Protein 1SA3 (pdb70)

Sequence (524 aa):
MRTELLSKLYDDFGIDQLPHTQHGVTSDRLGKLYEKYILDIFKDIESLKKYNTNAFPQEKDISSKLLKALNLDLDNIIDVSSSDTDLGRTIAGGSPKTDATIRFTFHNQSSRLVPLNIKHSSKKKVSIAEYDVETICTGVGISDGELKELIRKHQNDQSAKLFTPVQKQRLTELLEPYRERFIRWCVTLRAEKSEGNILHPDLLIRFQVIDREYVDVTIKNIDDYVSDRIAEGSKARKPGFGTGLNWTYASGSKAKKMQFKGMRTELLSKLYDDFGIDQLPHTQHGVTSDRLGKLYEKYILDIFKDIESLKKYNTNAFPQEKDISSKLLKALNLDLDNIIDVSSSDTDLGRTIAGGSPKTDATIRFTFHNQSSRLVPLNIKHSSKKKVSIAEYDVETICTGVGISDGELKELIRKHQNDQSAKLFTPVQKQRLTELLEPYRERFIRWCVTLRAEKSEGNILHPDLLIRFQVIDREYVDVTIKNIDDYVSDRIAEGSKARKPGFGTGLNWTYASGSKAKKMQFKG

Structure (mmCIF, N/CA/C/O backbone):
data_1SA3
#
_entry.id   1SA3
#
_cell.length_a   50.193
_cell.length_b   131.601
_cell.length_c   59.318
_cell.angle_alpha   90.00
_cell.angle_beta   109.69
_cell.angle_gamma   90.00
#
_symmetry.space_group_name_H-M   'P 1 21 1'
#
loop_
_entity.id
_entity.type
_entity.pdbx_description
1 polymer "5'-D(*CP*CP*CP*CP*CP*GP*GP*GP*GP*G)-3'"
2 polymer 'Type II restriction enzyme MspI'
3 non-polymer 'SODIUM ION'
4 water water
#
loop_
_atom_site.group_PDB
_atom_site.id
_atom_site.type_symbol
_atom_site.label_atom_id
_atom_site.label_alt_id
_atom_site.label_comp_id
_atom_site.label_asym_id
_atom_site.label_entity_id
_atom_site.label_seq_id
_atom_site.pdbx_PDB_ins_code
_atom_site.Cartn_x
_atom_site.Cartn_y
_atom_site.Cartn_z
_atom_site.occupancy
_atom_site.B_iso_or_equiv
_atom_site.auth_seq_id
_atom_site.auth_comp_id
_atom_site.auth_asym_id
_atom_site.auth_atom_id
_atom_site.pdbx_PDB_model_num
ATOM 727 N N . MET E 2 1 ? 28.751 22.912 35.936 1.00 46.75 1 MET A N 1
ATOM 728 C CA . MET E 2 1 ? 28.619 22.598 34.481 1.00 47.57 1 MET A CA 1
ATOM 729 C C . MET E 2 1 ? 28.426 21.106 34.258 1.00 45.06 1 MET A C 1
ATOM 730 O O . MET E 2 1 ? 29.169 20.295 34.813 1.00 45.21 1 MET A O 1
ATOM 735 N N . ARG E 2 2 ? 27.427 20.738 33.458 1.00 40.78 2 ARG A N 1
ATOM 736 C CA . ARG E 2 2 ? 27.216 19.330 33.167 1.00 36.51 2 ARG A CA 1
ATOM 737 C C . ARG E 2 2 ? 28.258 18.935 32.147 1.00 35.31 2 ARG A C 1
ATOM 738 O O . ARG E 2 2 ? 28.013 18.950 30.939 1.00 34.67 2 ARG A O 1
ATOM 746 N N . THR E 2 3 ? 29.435 18.602 32.655 1.00 29.28 3 THR A N 1
ATOM 747 C CA . THR E 2 3 ? 30.548 18.194 31.823 1.00 25.46 3 THR A CA 1
ATOM 748 C C . THR E 2 3 ? 30.194 16.900 31.133 1.00 23.94 3 THR A C 1
ATOM 749 O O . THR E 2 3 ? 29.121 16.337 31.355 1.00 24.19 3 THR A O 1
ATOM 753 N N . GLU E 2 4 ? 31.113 16.426 30.301 1.00 24.27 4 GLU A N 1
ATOM 754 C CA . GLU E 2 4 ? 30.922 15.185 29.576 1.00 23.76 4 GLU A CA 1
ATOM 755 C C . GLU E 2 4 ? 30.654 14.050 30.564 1.00 24.31 4 GLU A C 1
ATOM 756 O O . GLU E 2 4 ? 29.723 13.269 30.386 1.00 22.70 4 GLU A O 1
ATOM 762 N N . LEU E 2 5 ? 31.474 13.959 31.609 1.00 22.38 5 LEU A N 1
ATOM 763 C CA . LEU E 2 5 ? 31.307 12.906 32.605 1.00 19.90 5 LEU A CA 1
ATOM 764 C C . LEU E 2 5 ? 30.018 13.062 33.402 1.00 17.26 5 LEU A C 1
ATOM 765 O O . LEU E 2 5 ? 29.276 12.099 33.569 1.00 21.91 5 LEU A O 1
ATOM 770 N N . LEU E 2 6 ? 29.747 14.265 33.897 1.00 19.74 6 LEU A N 1
ATOM 771 C CA . LEU E 2 6 ? 28.537 14.473 34.688 1.00 21.82 6 LEU A CA 1
ATOM 772 C C . LEU E 2 6 ? 27.291 14.265 33.846 1.00 24.07 6 LEU A C 1
ATOM 773 O O . LEU E 2 6 ? 26.289 13.745 34.330 1.00 23.59 6 LEU A O 1
ATOM 778 N N . SER E 2 7 ? 27.350 14.678 32.584 1.00 25.27 7 SER A N 1
ATOM 779 C CA . SER E 2 7 ? 26.201 14.511 31.703 1.00 26.02 7 SER A CA 1
ATOM 780 C C . SER E 2 7 ? 25.904 13.025 31.590 1.00 24.32 7 SER A C 1
ATOM 781 O O . SER E 2 7 ? 24.748 12.607 31.601 1.00 27.68 7 SER A O 1
ATOM 784 N N . LYS E 2 8 ? 26.959 12.226 31.498 1.00 24.32 8 LYS A N 1
ATOM 785 C CA . LYS E 2 8 ? 26.803 10.782 31.402 1.00 25.98 8 LYS A CA 1
ATOM 786 C C . LYS E 2 8 ? 26.183 10.212 32.669 1.00 25.72 8 LYS A C 1
ATOM 787 O O . LYS E 2 8 ? 25.266 9.391 32.605 1.00 26.21 8 LYS A O 1
ATOM 793 N N . LEU E 2 9 ? 26.683 10.645 33.824 1.00 24.29 9 LEU A N 1
ATOM 794 C CA . LEU E 2 9 ? 26.159 10.149 35.092 1.00 22.66 9 LEU A CA 1
ATOM 795 C C . LEU E 2 9 ? 24.707 10.574 35.312 1.00 20.11 9 LEU A C 1
ATOM 796 O O . LEU E 2 9 ? 23.893 9.780 35.778 1.00 20.96 9 LEU A O 1
ATOM 801 N N . TYR E 2 10 ? 24.371 11.816 34.978 1.00 20.00 10 TYR A N 1
ATOM 802 C CA . TYR E 2 10 ? 22.987 12.253 35.160 1.00 22.80 10 TYR A CA 1
ATOM 803 C C . TYR E 2 10 ? 22.060 11.407 34.296 1.00 24.29 10 TYR A C 1
ATOM 804 O O . TYR E 2 10 ? 20.920 11.139 34.666 1.00 22.56 10 TYR A O 1
ATOM 813 N N . ASP E 2 11 ? 22.561 10.980 33.143 1.00 24.69 11 ASP A N 1
ATOM 814 C CA . ASP E 2 11 ? 21.768 10.164 32.244 1.00 27.58 11 ASP A CA 1
ATOM 815 C C . ASP E 2 11 ? 21.631 8.755 32.803 1.00 28.56 11 ASP A C 1
ATOM 816 O O . ASP E 2 11 ? 20.526 8.208 32.841 1.00 26.75 11 ASP A O 1
ATOM 821 N N . ASP E 2 12 ? 22.745 8.172 33.251 1.00 26.42 12 ASP A N 1
ATOM 822 C CA . ASP E 2 12 ? 22.716 6.817 33.800 1.00 26.86 12 ASP A CA 1
ATOM 823 C C . ASP E 2 12 ? 21.790 6.727 35.016 1.00 26.07 12 ASP A C 1
ATOM 824 O O . ASP E 2 12 ? 21.190 5.684 35.268 1.00 26.59 12 ASP A O 1
ATOM 829 N N . PHE E 2 13 ? 21.688 7.812 35.777 1.00 26.11 13 PHE A N 1
ATOM 830 C CA . PHE E 2 13 ? 20.837 7.821 36.968 1.00 26.23 13 PHE A CA 1
ATOM 831 C C . PHE E 2 13 ? 19.425 8.364 36.712 1.00 26.91 13 PHE A C 1
ATOM 832 O O . PHE E 2 13 ? 18.647 8.562 37.649 1.00 26.59 13 PHE A O 1
ATOM 840 N N . GLY E 2 14 ? 19.101 8.603 35.444 1.00 28.51 14 GLY A N 1
ATOM 841 C CA . GLY E 2 14 ? 17.777 9.092 35.077 1.00 27.31 14 GLY A CA 1
ATOM 842 C C . GLY E 2 14 ? 17.265 10.303 35.833 1.00 28.12 14 GLY A C 1
ATOM 843 O O . GLY E 2 14 ? 16.059 10.427 36.071 1.00 25.46 14 GLY A O 1
ATOM 844 N N . ILE E 2 15 ? 18.172 11.207 36.193 1.00 28.75 15 ILE A N 1
ATOM 845 C CA . ILE E 2 15 ? 17.803 12.404 36.937 1.00 26.89 15 ILE A CA 1
ATOM 846 C C . ILE E 2 15 ? 16.727 13.222 36.229 1.00 28.76 15 ILE A C 1
ATOM 847 O O . ILE E 2 15 ? 15.711 13.576 36.826 1.00 25.51 15 ILE A O 1
ATOM 852 N N . ASP E 2 16 ? 16.947 13.517 34.952 1.00 28.40 16 ASP A N 1
ATOM 853 C CA . ASP E 2 16 ? 15.993 14.317 34.203 1.00 28.46 16 ASP A CA 1
ATOM 854 C C . ASP E 2 16 ? 14.649 13.649 33.947 1.00 28.34 16 ASP A C 1
ATOM 855 O O . ASP E 2 16 ? 13.721 14.303 33.478 1.00 29.33 16 ASP A O 1
ATOM 860 N N . GLN E 2 17 ? 14.533 12.359 34.252 1.00 30.41 17 GLN A N 1
ATOM 861 C CA . GLN E 2 17 ? 13.264 11.654 34.064 1.00 32.32 17 GLN A CA 1
ATOM 862 C C . GLN E 2 17 ? 12.454 11.671 35.356 1.00 32.95 17 GLN A C 1
ATOM 863 O O . GLN E 2 17 ? 11.299 11.241 35.380 1.00 31.52 17 GLN A O 1
ATOM 869 N N . LEU E 2 18 ? 13.064 12.163 36.430 1.00 30.33 18 LEU A N 1
ATOM 870 C CA . LEU E 2 18 ? 12.386 12.223 37.719 1.00 28.58 18 LEU A CA 1
ATOM 871 C C . LEU E 2 18 ? 11.567 13.494 37.867 1.00 26.60 18 LEU A C 1
ATOM 872 O O . LEU E 2 18 ? 12.099 14.606 37.763 1.00 24.59 18 LEU A O 1
ATOM 877 N N . PRO E 2 19 ? 10.250 13.348 38.098 1.00 26.99 19 PRO A N 1
ATOM 878 C CA . PRO E 2 19 ? 9.371 14.508 38.264 1.00 28.00 19 PRO A CA 1
ATOM 879 C C . PRO E 2 19 ? 9.964 15.400 39.348 1.00 27.24 19 PRO A C 1
ATOM 880 O O . PRO E 2 19 ? 10.585 14.903 40.283 1.00 27.93 19 PRO A O 1
ATOM 884 N N . HIS E 2 20 ? 9.777 16.707 39.238 1.00 28.32 20 HIS A N 1
ATOM 885 C CA . HIS E 2 20 ? 10.340 17.603 40.236 1.00 30.98 20 HIS A CA 1
ATOM 886 C C . HIS E 2 20 ? 9.708 17.443 41.622 1.00 31.24 20 HIS A C 1
ATOM 887 O O . HIS E 2 20 ? 10.295 17.858 42.624 1.00 27.67 20 HIS A O 1
ATOM 894 N N . THR E 2 21 ? 8.526 16.827 41.682 1.00 25.52 21 THR A N 1
ATOM 895 C CA . THR E 2 21 ? 7.839 16.611 42.958 1.00 24.13 21 THR A CA 1
ATOM 896 C C . THR E 2 21 ? 8.383 15.376 43.695 1.00 23.96 21 THR A C 1
ATOM 897 O O . THR E 2 21 ? 8.004 15.101 44.838 1.00 22.02 21 THR A O 1
ATOM 901 N N . GLN E 2 22 ? 9.268 14.636 43.037 1.00 23.15 22 GLN A N 1
ATOM 902 C CA . GLN E 2 22 ? 9.874 13.448 43.635 1.00 26.90 22 GLN A CA 1
ATOM 903 C C . GLN E 2 22 ? 11.184 13.818 44.343 1.00 26.42 22 GLN A C 1
ATOM 904 O O . GLN E 2 22 ? 12.237 13.248 44.048 1.00 23.03 22 GLN A O 1
ATOM 910 N N . HIS E 2 23 ? 11.111 14.769 45.275 1.00 25.63 23 HIS A N 1
ATOM 911 C CA . HIS E 2 23 ? 12.288 15.236 46.010 1.00 27.38 23 HIS A CA 1
ATOM 912 C C . HIS E 2 23 ? 13.078 14.134 46.715 1.00 25.22 23 HIS A C 1
ATOM 913 O O . HIS E 2 23 ? 14.307 14.097 46.642 1.00 25.85 23 HIS A O 1
ATOM 920 N N . GLY E 2 24 ? 12.374 13.242 47.402 1.00 26.46 24 GLY A N 1
ATOM 921 C CA . GLY E 2 24 ? 13.041 12.162 48.112 1.00 22.31 24 GLY A CA 1
ATOM 922 C C . GLY E 2 24 ? 13.911 11.289 47.221 1.00 27.26 24 GLY A C 1
ATOM 923 O O . GLY E 2 24 ? 15.090 11.063 47.520 1.00 23.33 24 GLY A O 1
ATOM 924 N N . VAL E 2 25 ? 13.339 10.798 46.120 1.00 20.97 25 VAL A N 1
ATOM 925 C CA . VAL E 2 25 ? 14.084 9.944 45.205 1.00 23.37 25 VAL A CA 1
ATOM 926 C C . VAL E 2 25 ? 15.219 10.722 44.565 1.00 22.37 25 VAL A C 1
ATOM 927 O O . VAL E 2 25 ? 16.313 10.196 44.352 1.00 24.33 25 VAL A O 1
ATOM 931 N N . THR E 2 26 ? 14.955 11.986 44.270 1.00 21.99 26 THR A N 1
ATOM 932 C CA . THR E 2 26 ? 15.951 12.831 43.640 1.00 21.28 26 THR A CA 1
ATOM 933 C C . THR E 2 26 ? 17.180 12.985 44.538 1.00 20.54 26 THR A C 1
ATOM 934 O O . THR E 2 26 ? 18.302 12.861 44.059 1.00 20.46 26 THR A O 1
ATOM 938 N N . SER E 2 27 ? 16.967 13.234 45.830 1.00 18.58 27 SER A N 1
ATOM 939 C CA . SER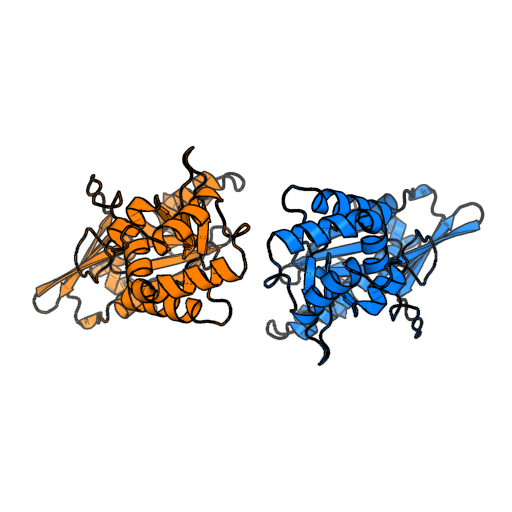 E 2 27 ? 18.074 13.388 46.777 1.00 18.89 27 SER A CA 1
ATOM 940 C C . SER E 2 27 ? 18.887 12.091 46.844 1.00 19.87 27 SER A C 1
ATOM 941 O O . SER E 2 27 ? 20.124 12.112 46.767 1.00 19.38 27 SER A O 1
ATOM 944 N N . ASP E 2 28 ? 18.188 10.965 46.981 1.00 19.35 28 ASP A N 1
ATOM 945 C CA . ASP E 2 28 ? 18.834 9.656 47.051 1.00 19.93 28 ASP A CA 1
ATOM 946 C C . ASP E 2 28 ? 19.658 9.374 45.789 1.00 19.54 28 ASP A C 1
ATOM 947 O O . ASP E 2 28 ? 20.782 8.875 45.866 1.00 17.69 28 ASP A O 1
ATOM 952 N N . ARG E 2 29 ? 19.093 9.693 44.626 1.00 19.02 29 ARG A N 1
ATOM 953 C CA . ARG E 2 29 ? 19.768 9.467 43.348 1.00 19.77 29 ARG A CA 1
ATOM 954 C C . ARG E 2 29 ? 20.998 10.350 43.224 1.00 18.03 29 ARG A C 1
ATOM 955 O O . ARG E 2 29 ? 22.076 9.896 42.840 1.00 21.64 29 ARG A O 1
ATOM 963 N N . LEU E 2 30 ? 20.829 11.626 43.530 1.00 16.05 30 LEU A N 1
ATOM 964 C CA . LEU E 2 30 ? 21.941 12.556 43.455 1.00 16.61 30 LEU A CA 1
ATOM 965 C C . LEU E 2 30 ? 23.072 12.115 44.387 1.00 17.53 30 LEU A C 1
ATOM 966 O O . LEU E 2 30 ? 24.252 12.224 44.045 1.00 17.89 30 LEU A O 1
ATOM 971 N N . GLY E 2 31 ? 22.710 11.614 45.563 1.00 15.14 31 GLY A N 1
ATOM 972 C CA . GLY E 2 31 ? 23.722 11.163 46.504 1.00 18.33 31 GLY A CA 1
ATOM 973 C C . GLY E 2 31 ? 24.597 10.065 45.924 1.00 17.03 31 GLY A C 1
ATOM 974 O O . GLY E 2 31 ? 25.827 10.129 45.978 1.00 17.87 31 GLY A O 1
ATOM 975 N N . LYS E 2 32 ? 23.962 9.049 45.359 1.00 18.62 32 LYS A N 1
ATOM 976 C CA . LYS E 2 32 ? 24.690 7.940 44.759 1.00 19.53 32 LYS A CA 1
ATOM 977 C C . LYS E 2 32 ? 25.442 8.424 43.529 1.00 19.53 32 LYS A C 1
ATOM 978 O O . LYS E 2 32 ? 26.548 7.966 43.238 1.00 17.98 32 LYS A O 1
ATOM 984 N N . LEU E 2 33 ? 24.838 9.358 42.804 1.00 19.41 33 LEU A N 1
ATOM 985 C CA . LEU E 2 33 ? 25.456 9.881 41.599 1.00 15.41 33 LEU A CA 1
ATOM 986 C C . LEU E 2 33 ? 26.773 10.579 41.894 1.00 15.19 33 LEU A C 1
ATOM 987 O O . LEU E 2 33 ? 27.764 10.355 41.203 1.00 15.99 33 LEU A O 1
ATOM 992 N N . TYR E 2 34 ? 26.800 11.422 42.918 1.00 15.21 34 TYR A N 1
ATOM 993 C CA . TYR E 2 34 ? 28.033 12.133 43.218 1.00 16.18 34 TYR A CA 1
ATOM 994 C C . TYR E 2 34 ? 29.112 11.255 43.837 1.00 15.78 34 TYR A C 1
ATOM 995 O O . TYR E 2 34 ? 30.303 11.567 43.741 1.00 13.81 34 TYR A O 1
ATOM 1004 N N . GLU E 2 35 ? 28.710 10.151 44.456 1.00 17.24 35 GLU A N 1
ATOM 1005 C CA . GLU E 2 35 ? 29.706 9.227 44.983 1.00 17.94 35 GLU A CA 1
ATOM 1006 C C . GLU E 2 35 ? 30.371 8.628 43.748 1.00 17.81 35 GLU A C 1
ATOM 1007 O O . GLU E 2 35 ? 31.593 8.532 43.655 1.00 17.16 35 GLU A O 1
ATOM 1013 N N . LYS E 2 36 ? 29.547 8.243 42.782 1.00 18.67 36 LYS A N 1
ATOM 1014 C CA . LYS E 2 36 ? 30.040 7.636 41.556 1.00 19.44 36 LYS A CA 1
ATOM 1015 C C . LYS E 2 36 ? 30.921 8.598 40.761 1.00 18.14 36 LYS A C 1
ATOM 1016 O O . LYS E 2 36 ? 31.854 8.177 40.085 1.00 18.66 36 LYS A O 1
ATOM 1022 N N . TYR E 2 37 ? 30.618 9.889 40.849 1.00 17.59 37 TYR A N 1
ATOM 1023 C CA . TYR E 2 37 ? 31.385 10.919 40.150 1.00 15.32 37 TYR A CA 1
ATOM 1024 C C . TYR E 2 37 ? 32.834 10.869 40.643 1.00 16.18 37 TYR A C 1
ATOM 1025 O O . TYR E 2 37 ? 33.771 10.937 39.846 1.00 16.56 37 TYR A O 1
ATOM 1034 N N . ILE E 2 38 ? 33.018 10.728 41.954 1.00 15.19 38 ILE A N 1
ATOM 1035 C CA . ILE E 2 38 ? 34.365 10.643 42.519 1.00 14.43 38 ILE A CA 1
ATOM 1036 C C . ILE E 2 38 ? 35.022 9.330 42.101 1.00 14.58 38 ILE A C 1
ATOM 1037 O O . ILE E 2 38 ? 36.180 9.319 41.695 1.00 15.95 38 ILE A O 1
ATOM 1042 N N . LEU E 2 39 ? 34.280 8.227 42.188 1.00 14.34 39 LEU A N 1
ATOM 1043 C CA . LEU E 2 39 ? 34.820 6.926 41.829 1.00 15.77 39 LEU A CA 1
ATOM 1044 C C . LEU E 2 39 ? 35.330 6.890 40.388 1.00 19.20 39 LEU A C 1
ATOM 1045 O O . LEU E 2 39 ? 36.390 6.316 40.117 1.00 16.48 39 LEU A O 1
ATOM 1050 N N . ASP E 2 40 ? 34.595 7.516 39.474 1.00 17.22 40 ASP A N 1
ATOM 1051 C CA . ASP E 2 40 ? 34.996 7.534 38.072 1.00 20.06 40 ASP A CA 1
ATOM 1052 C C . ASP E 2 40 ? 36.206 8.427 37.809 1.00 19.35 40 ASP A C 1
ATOM 1053 O O . ASP E 2 40 ? 37.062 8.094 36.991 1.00 18.46 40 ASP A O 1
ATOM 1058 N N . ILE E 2 41 ? 36.282 9.563 38.494 1.00 17.97 41 ILE A N 1
ATOM 1059 C CA . ILE E 2 41 ? 37.415 10.455 38.307 1.00 18.80 41 ILE A CA 1
ATOM 1060 C C . ILE E 2 41 ? 38.696 9.733 38.738 1.00 18.81 41 ILE A C 1
ATOM 1061 O O . ILE E 2 41 ? 39.743 9.893 38.108 1.00 16.75 41 ILE A O 1
ATOM 1066 N N . PHE E 2 42 ? 38.593 8.921 39.792 1.00 16.38 42 PHE A N 1
ATOM 1067 C CA . PHE E 2 42 ? 39.733 8.172 40.322 1.00 15.33 42 PHE A CA 1
ATOM 1068 C C . PHE E 2 42 ? 39.640 6.668 40.074 1.00 16.68 42 PHE A C 1
ATOM 1069 O O . PHE E 2 42 ? 40.139 5.868 40.868 1.00 17.59 42 PHE A O 1
ATOM 1077 N N . LYS E 2 43 ? 39.020 6.287 38.964 1.00 17.67 43 LYS A N 1
ATOM 1078 C CA . LYS E 2 43 ? 38.836 4.879 38.620 1.00 19.40 43 LYS A CA 1
ATOM 1079 C C . LYS E 2 43 ? 40.148 4.158 38.345 1.00 16.80 43 LYS A C 1
ATOM 1080 O O . LYS E 2 43 ? 40.346 3.028 38.791 1.00 21.01 43 LYS A O 1
ATOM 1086 N N . ASP E 2 44 ? 41.031 4.812 37.601 1.00 16.98 44 ASP A N 1
ATOM 1087 C CA . ASP E 2 44 ? 42.329 4.246 37.262 1.00 20.07 44 ASP A CA 1
ATOM 1088 C C . ASP E 2 44 ? 43.313 5.354 36.929 1.00 19.85 44 ASP A C 1
ATOM 1089 O O . ASP E 2 44 ? 42.941 6.521 36.830 1.00 20.83 44 ASP A O 1
ATOM 1094 N N . ILE E 2 45 ? 44.578 4.994 36.760 1.00 19.42 45 ILE A N 1
ATOM 1095 C CA . ILE E 2 45 ? 45.586 5.990 36.460 1.00 18.95 45 ILE A CA 1
ATOM 1096 C C . ILE E 2 45 ? 45.271 6.722 35.151 1.00 19.83 45 ILE A C 1
ATOM 1097 O O . ILE E 2 45 ? 45.559 7.907 35.015 1.00 17.44 45 ILE A O 1
ATOM 1102 N N . GLU E 2 46 ? 44.668 6.025 34.195 1.00 19.99 46 GLU A N 1
ATOM 1103 C CA . GLU E 2 46 ? 44.320 6.672 32.928 1.00 22.90 46 GLU A CA 1
ATOM 1104 C C . GLU E 2 46 ? 43.299 7.791 33.174 1.00 21.73 46 GLU A C 1
ATOM 1105 O O . GLU E 2 46 ? 43.456 8.910 32.686 1.00 21.88 46 GLU A O 1
ATOM 1111 N N . SER E 2 47 ? 42.253 7.484 33.939 1.00 21.15 47 SER A N 1
ATOM 1112 C CA . SER E 2 47 ? 41.211 8.471 34.230 1.00 19.33 47 SER A CA 1
ATOM 1113 C C . SER E 2 47 ? 41.764 9.663 34.999 1.00 16.37 47 SER A C 1
ATOM 1114 O O . SER E 2 47 ? 41.479 10.810 34.675 1.00 16.98 47 SER A O 1
ATOM 1117 N N . LEU E 2 48 ? 42.555 9.394 36.032 1.00 16.27 48 LEU A N 1
ATOM 1118 C CA . LEU E 2 48 ? 43.104 10.482 36.827 1.00 16.47 48 LEU A CA 1
ATOM 1119 C C . LEU E 2 48 ? 43.986 11.406 35.996 1.00 18.04 48 LEU A C 1
ATOM 1120 O O . LEU E 2 48 ? 43.870 12.627 36.096 1.00 18.96 48 LEU A O 1
ATOM 1125 N N . LYS E 2 49 ? 44.870 10.845 35.180 1.00 18.75 49 LYS A N 1
ATOM 1126 C CA . LYS E 2 49 ? 45.728 11.692 34.352 1.00 23.81 49 LYS A CA 1
ATOM 1127 C C . LYS E 2 49 ? 44.876 12.491 33.357 1.00 21.44 49 LYS A C 1
ATOM 1128 O O . LYS E 2 49 ? 45.170 13.648 33.041 1.00 21.34 49 LYS A O 1
ATOM 1134 N N . LYS E 2 50 ? 43.815 11.864 32.871 1.00 19.73 50 LYS A N 1
ATOM 1135 C CA . LYS E 2 50 ? 42.911 12.514 31.923 1.00 21.12 50 LYS A CA 1
ATOM 1136 C C . LYS E 2 50 ? 42.193 13.714 32.545 1.00 23.13 50 LYS A C 1
ATOM 1137 O O . LYS E 2 50 ? 42.213 14.821 31.998 1.00 21.80 50 LYS A O 1
ATOM 1143 N N . TYR E 2 51 ? 41.571 13.490 33.702 1.00 20.46 51 TYR A N 1
ATOM 1144 C CA . TYR E 2 51 ? 40.801 14.529 34.368 1.00 21.24 51 TYR A CA 1
ATOM 1145 C C . TYR E 2 51 ? 41.561 15.649 35.051 1.00 23.24 51 TYR A C 1
ATOM 1146 O O . TYR E 2 51 ? 41.012 16.730 35.245 1.00 24.95 51 TYR A O 1
ATOM 1155 N N . ASN E 2 52 ? 42.820 15.416 35.403 1.00 20.69 52 ASN A N 1
ATOM 1156 C CA . ASN E 2 52 ? 43.592 16.467 36.043 1.00 23.20 52 ASN A CA 1
ATOM 1157 C C . ASN E 2 52 ? 44.291 17.308 34.976 1.00 23.93 52 ASN A C 1
ATOM 1158 O O . ASN E 2 52 ? 45.484 17.588 35.076 1.00 25.64 52 ASN A O 1
ATOM 1163 N N . THR E 2 53 ? 43.547 17.690 33.943 1.00 22.24 53 THR A N 1
ATOM 1164 C CA . THR E 2 53 ? 44.103 18.502 32.865 1.00 23.86 53 THR A CA 1
ATOM 1165 C C . THR E 2 53 ? 43.157 19.650 32.565 1.00 25.06 53 THR A C 1
ATOM 1166 O O . THR E 2 53 ? 41.966 19.580 32.875 1.00 22.90 53 THR A O 1
ATOM 1170 N N . ASN E 2 54 ? 43.693 20.703 31.959 1.00 24.74 54 ASN A N 1
ATOM 1171 C CA . ASN E 2 54 ? 42.902 21.871 31.605 1.00 24.94 54 ASN A CA 1
ATOM 1172 C C . ASN E 2 54 ? 41.837 21.539 30.565 1.00 23.79 54 ASN A C 1
ATOM 1173 O O . ASN E 2 54 ? 41.031 22.397 30.207 1.00 21.49 54 ASN A O 1
ATOM 1178 N N . ALA E 2 55 ? 41.844 20.303 30.072 1.00 22.03 55 ALA A N 1
ATOM 1179 C CA . ALA E 2 55 ? 40.846 19.872 29.099 1.00 22.47 55 ALA A CA 1
ATOM 1180 C C . ALA E 2 55 ? 39.526 19.559 29.818 1.00 24.20 55 ALA A C 1
ATOM 1181 O O . ALA E 2 55 ? 38.463 19.496 29.190 1.00 21.57 55 ALA A O 1
ATOM 1183 N N . PHE E 2 56 ? 39.601 19.354 31.134 1.00 19.81 56 PHE A N 1
ATOM 1184 C CA . PHE E 2 56 ? 38.414 19.069 31.955 1.00 21.23 56 PHE A CA 1
ATOM 1185 C C . PHE E 2 56 ? 38.536 19.906 33.221 1.00 21.36 56 PHE A C 1
ATOM 1186 O O . PHE E 2 56 ? 38.785 19.385 34.306 1.00 21.03 56 PHE A O 1
ATOM 1194 N N . PRO E 2 57 ? 38.352 21.224 33.092 1.00 22.54 57 PRO A N 1
ATOM 1195 C CA . PRO E 2 57 ? 38.445 22.193 34.186 1.00 22.80 57 PRO A CA 1
ATOM 1196 C C . PRO E 2 57 ? 37.698 21.840 35.470 1.00 21.51 57 PRO A C 1
ATOM 1197 O O . PRO E 2 57 ? 38.186 22.117 36.568 1.00 18.36 57 PRO A O 1
ATOM 1201 N N . GLN E 2 58 ? 36.519 21.240 35.340 1.00 18.44 58 GLN A N 1
ATOM 1202 C CA . GLN E 2 58 ? 35.746 20.892 36.527 1.00 20.15 58 GLN A CA 1
ATOM 1203 C C . GLN E 2 58 ? 36.324 19.673 37.231 1.00 18.64 58 GLN A C 1
ATOM 1204 O O . GLN E 2 58 ? 36.571 19.713 38.434 1.00 19.36 58 GLN A O 1
ATOM 1210 N N . GLU E 2 59 ? 36.559 18.594 36.494 1.00 16.94 59 GLU A N 1
ATOM 1211 C CA . GLU E 2 59 ? 37.120 17.407 37.122 1.00 18.56 59 GLU A CA 1
ATOM 1212 C C . GLU E 2 59 ? 38.540 17.676 37.617 1.00 18.47 59 GLU A C 1
ATOM 1213 O O . GLU E 2 59 ? 39.006 17.038 38.561 1.00 18.63 59 GLU A O 1
ATOM 1219 N N . LYS E 2 60 ? 39.231 18.620 36.983 1.00 19.45 60 LYS A N 1
ATOM 1220 C CA . LYS E 2 60 ? 40.585 18.953 37.417 1.00 20.40 60 LYS A CA 1
ATOM 1221 C C . LYS E 2 60 ? 40.495 19.642 38.776 1.00 19.70 60 LYS A C 1
ATOM 1222 O O . LYS E 2 60 ? 41.306 19.383 39.665 1.00 19.60 60 LYS A O 1
ATOM 1228 N N . ASP E 2 61 ? 39.505 20.519 38.936 1.00 20.43 61 ASP A N 1
ATOM 1229 C CA . ASP E 2 61 ? 39.321 21.221 40.206 1.00 19.14 61 ASP A CA 1
ATOM 1230 C C . ASP E 2 61 ? 39.014 20.212 41.309 1.00 18.45 61 ASP A C 1
ATOM 1231 O O . ASP E 2 61 ? 39.557 20.298 42.403 1.00 16.64 61 ASP A O 1
ATOM 1236 N N . ILE E 2 62 ? 38.141 19.257 41.007 1.00 15.65 62 ILE A N 1
ATOM 1237 C CA . ILE E 2 62 ? 37.754 18.223 41.967 1.00 14.22 62 ILE A CA 1
ATOM 1238 C C . ILE E 2 62 ? 38.942 17.333 42.332 1.00 18.32 62 ILE A C 1
ATOM 1239 O O . ILE E 2 62 ? 39.255 17.154 43.517 1.00 16.62 62 ILE A O 1
ATOM 1244 N N . SER E 2 63 ? 39.620 16.792 41.321 1.00 14.45 63 SER A N 1
ATOM 1245 C CA . SER E 2 63 ? 40.767 15.933 41.575 1.00 16.18 63 SER A CA 1
ATOM 1246 C C . SER E 2 63 ? 41.914 16.675 42.294 1.00 14.79 63 SER A C 1
ATOM 1247 O O . SER E 2 63 ? 42.541 16.120 43.201 1.00 16.22 63 SER A O 1
ATOM 1250 N N . SER E 2 64 ? 42.185 17.919 41.904 1.00 15.59 64 SER A N 1
ATOM 1251 C CA . SER E 2 64 ? 43.242 18.700 42.557 1.00 16.88 64 SER A CA 1
ATOM 1252 C C . SER E 2 64 ? 42.905 18.973 44.027 1.00 16.08 64 SER A C 1
ATOM 1253 O O . SER E 2 64 ? 43.774 18.923 44.889 1.00 14.44 64 SER A O 1
ATOM 1256 N N . LYS E 2 65 ? 41.644 19.273 44.314 1.00 16.01 65 LYS A N 1
ATOM 1257 C CA . LYS E 2 65 ? 41.246 19.522 45.694 1.00 16.23 65 LYS A CA 1
ATOM 1258 C C . LYS E 2 65 ? 41.427 18.251 46.523 1.00 14.79 65 LYS A C 1
ATOM 1259 O O . LYS E 2 65 ? 41.797 18.312 47.695 1.00 15.64 65 LYS A O 1
ATOM 1265 N N . LEU E 2 66 ? 41.161 17.097 45.924 1.00 12.89 66 LEU A N 1
ATOM 1266 C CA . LEU E 2 66 ? 41.311 15.849 46.663 1.00 14.31 66 LEU A CA 1
ATOM 1267 C C . LEU E 2 66 ? 42.788 15.569 46.954 1.00 14.40 66 LEU A C 1
ATOM 1268 O O . LEU E 2 66 ? 43.152 15.231 48.085 1.00 14.84 66 LEU A O 1
ATOM 1273 N N . LEU E 2 67 ? 43.642 15.718 45.946 1.00 15.76 67 LEU A N 1
ATOM 1274 C CA . LEU E 2 67 ? 45.073 15.484 46.147 1.00 15.06 67 LEU A CA 1
ATOM 1275 C C . LEU E 2 67 ? 45.660 16.508 47.119 1.00 14.96 67 LEU A C 1
ATOM 1276 O O . LEU E 2 67 ? 46.556 16.197 47.912 1.00 16.29 67 LEU A O 1
ATOM 1281 N N . LYS E 2 68 ? 45.147 17.730 47.070 1.00 15.30 68 LYS A N 1
ATOM 1282 C CA . LYS E 2 68 ? 45.643 18.783 47.944 1.00 18.17 68 LYS A CA 1
ATOM 1283 C C . LYS E 2 68 ? 45.325 18.481 49.408 1.00 20.69 68 LYS A C 1
ATOM 1284 O O . LYS E 2 68 ? 46.164 18.684 50.291 1.00 18.18 68 LYS A O 1
ATOM 1290 N N . ALA E 2 69 ? 44.122 17.984 49.669 1.00 17.21 69 ALA A N 1
ATOM 1291 C CA . ALA E 2 69 ? 43.732 17.657 51.038 1.00 19.06 69 ALA A CA 1
ATOM 1292 C C . ALA E 2 69 ? 44.609 16.537 51.588 1.00 15.88 69 ALA A C 1
ATOM 1293 O O . ALA E 2 69 ? 44.720 16.368 52.797 1.00 17.62 69 ALA A O 1
ATOM 1295 N N . LEU E 2 70 ? 45.225 15.775 50.687 1.00 14.90 70 LEU A N 1
ATOM 1296 C CA . LEU E 2 70 ? 46.092 14.664 51.065 1.00 16.66 70 LEU A CA 1
ATOM 1297 C C . LEU E 2 70 ? 47.569 15.009 50.948 1.00 18.36 70 LEU A C 1
ATOM 1298 O O . LEU E 2 70 ? 48.426 14.178 51.258 1.00 18.99 70 LEU A O 1
ATOM 1303 N N . ASN E 2 71 ? 47.866 16.223 50.493 1.00 18.22 71 ASN A N 1
ATOM 1304 C CA . ASN E 2 71 ? 49.248 16.654 50.312 1.00 21.06 71 ASN A CA 1
ATOM 1305 C C . ASN E 2 71 ? 49.993 15.662 49.419 1.00 21.44 71 ASN A C 1
ATOM 1306 O O . ASN E 2 71 ? 51.118 15.269 49.724 1.00 19.59 71 ASN A O 1
ATOM 1311 N N .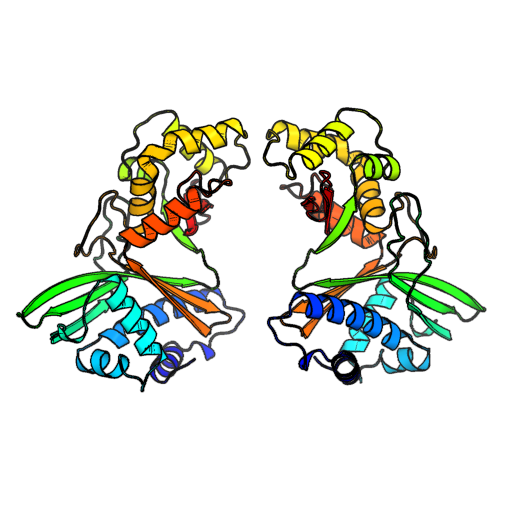 LEU E 2 72 ? 49.357 15.258 48.321 1.00 21.01 72 LEU A N 1
ATOM 1312 C CA . LEU E 2 72 ? 49.943 14.311 47.382 1.00 20.27 72 LEU A CA 1
ATOM 1313 C C . LEU E 2 72 ? 50.138 14.979 46.031 1.00 21.89 72 LEU A C 1
ATOM 1314 O O . LEU E 2 72 ? 49.268 15.715 45.566 1.00 22.33 72 LEU A O 1
ATOM 1319 N N . ASP E 2 73 ? 51.270 14.703 45.393 1.00 23.71 73 ASP A N 1
ATOM 1320 C CA . ASP E 2 73 ? 51.551 15.262 44.078 1.00 21.51 73 ASP A CA 1
ATOM 1321 C C . ASP E 2 73 ? 51.172 14.239 43.015 1.00 22.18 73 ASP A C 1
ATOM 1322 O O . ASP E 2 73 ? 51.537 13.068 43.105 1.00 21.92 73 ASP A O 1
ATOM 1327 N N . LEU E 2 74 ? 50.423 14.686 42.013 1.00 22.79 74 LEU A N 1
ATOM 1328 C CA . LEU E 2 74 ? 49.989 13.809 40.935 1.00 23.01 74 LEU A CA 1
ATOM 1329 C C . LEU E 2 74 ? 51.155 13.036 40.326 1.00 22.71 74 LEU A C 1
ATOM 1330 O O . LEU E 2 74 ? 51.040 11.843 40.048 1.00 21.16 74 LEU A O 1
ATOM 1335 N N . ASP E 2 75 ? 52.284 13.707 40.129 1.00 21.15 75 ASP A N 1
ATOM 1336 C CA . ASP E 2 75 ? 53.435 13.044 39.525 1.00 24.54 75 ASP A CA 1
ATOM 1337 C C . ASP E 2 75 ? 54.040 11.908 40.340 1.00 23.47 75 ASP A C 1
ATOM 1338 O O . ASP E 2 75 ? 54.807 11.110 39.813 1.00 24.23 75 ASP A O 1
ATOM 1343 N N . ASN E 2 76 ? 53.698 11.817 41.620 1.00 23.40 76 ASN A N 1
ATOM 1344 C CA . ASN E 2 76 ? 54.249 10.758 42.449 1.00 23.29 76 ASN A CA 1
ATOM 1345 C C . ASN E 2 76 ? 53.330 9.538 42.457 1.00 25.45 76 ASN A C 1
ATOM 1346 O O . ASN E 2 76 ? 53.684 8.479 42.977 1.00 24.08 76 ASN A O 1
ATOM 1351 N N . ILE E 2 77 ? 52.145 9.688 41.871 1.00 24.85 77 ILE A N 1
ATOM 1352 C CA . ILE E 2 77 ? 51.178 8.598 41.825 1.00 20.28 77 ILE A CA 1
ATOM 1353 C C . ILE E 2 77 ? 51.434 7.686 40.628 1.00 21.94 77 ILE A C 1
ATOM 1354 O O . ILE E 2 77 ? 51.410 8.131 39.480 1.00 22.22 77 ILE A O 1
ATOM 1359 N N . ILE E 2 78 ? 51.673 6.410 40.905 1.00 22.58 78 ILE A N 1
ATOM 1360 C CA . ILE E 2 78 ? 51.942 5.435 39.861 1.00 26.63 78 ILE A CA 1
ATOM 1361 C C . ILE E 2 78 ? 50.686 4.683 39.453 1.00 27.01 78 ILE A C 1
ATOM 1362 O O . ILE E 2 78 ? 50.551 4.265 38.308 1.00 27.62 78 ILE A O 1
ATOM 1367 N N . ASP E 2 79 ? 49.766 4.500 40.392 1.00 26.16 79 ASP A N 1
ATOM 1368 C CA . ASP E 2 79 ? 48.527 3.806 40.088 1.00 23.02 79 ASP A CA 1
ATOM 1369 C C . ASP E 2 79 ? 47.438 4.235 41.053 1.00 23.64 79 ASP A C 1
ATOM 1370 O O . ASP E 2 79 ? 47.718 4.687 42.166 1.00 22.30 79 ASP A O 1
ATOM 1375 N N . VAL E 2 80 ? 46.194 4.088 40.618 1.00 21.65 80 VAL A N 1
ATOM 1376 C CA . VAL E 2 80 ? 45.049 4.472 41.425 1.00 21.85 80 VAL A CA 1
ATOM 1377 C C . VAL E 2 80 ? 43.873 3.569 41.107 1.00 22.38 80 VAL A C 1
ATOM 1378 O O . VAL E 2 80 ? 43.733 3.088 39.981 1.00 20.80 80 VAL A O 1
ATOM 1382 N N . SER E 2 81 ? 43.039 3.343 42.114 1.00 20.14 81 SER A N 1
ATOM 1383 C CA . SER E 2 81 ? 41.830 2.543 41.984 1.00 19.94 81 SER A CA 1
ATOM 1384 C C . SER E 2 81 ? 40.870 3.050 43.055 1.00 19.36 81 SER A C 1
ATOM 1385 O O . SER E 2 81 ? 41.294 3.669 44.036 1.00 19.58 81 SER A O 1
ATOM 1388 N N . SER E 2 82 ? 39.584 2.794 42.872 1.00 16.60 82 SER A N 1
ATOM 1389 C CA . SER E 2 82 ? 38.589 3.258 43.831 1.00 19.13 82 SER A CA 1
ATOM 1390 C C . SER E 2 82 ? 37.406 2.312 43.871 1.00 19.36 82 SER A C 1
ATOM 1391 O O . SER E 2 82 ? 37.190 1.536 42.941 1.00 19.66 82 SER A O 1
ATOM 1394 N N . SER E 2 83 ? 36.631 2.379 44.945 1.00 18.10 83 SER A N 1
ATOM 1395 C CA . SER E 2 83 ? 35.475 1.515 45.065 1.00 19.32 83 SER A CA 1
ATOM 1396 C C . SER E 2 83 ? 34.524 1.938 46.168 1.00 18.38 83 SER A C 1
ATOM 1397 O O . SER E 2 83 ? 34.918 2.588 47.142 1.00 14.93 83 SER A O 1
ATOM 1400 N N . ASP E 2 84 ? 33.264 1.561 45.986 1.00 17.44 84 ASP A N 1
ATOM 1401 C CA . ASP E 2 84 ? 32.214 1.816 46.954 1.00 18.16 84 ASP A CA 1
ATOM 1402 C C . ASP E 2 84 ? 32.598 0.994 48.181 1.00 19.17 84 ASP A C 1
ATOM 1403 O O . ASP E 2 84 ? 33.224 -0.056 48.052 1.00 19.33 84 ASP A O 1
ATOM 1408 N N . THR E 2 85 ? 32.235 1.466 49.364 1.00 17.58 85 THR A N 1
ATOM 1409 C CA . THR E 2 85 ? 32.554 0.737 50.583 1.00 18.91 85 THR A CA 1
ATOM 1410 C C . THR E 2 85 ? 31.292 0.164 51.191 1.00 22.47 85 THR A C 1
ATOM 1411 O O . THR E 2 85 ? 30.348 0.889 51.498 1.00 23.25 85 THR A O 1
ATOM 1415 N N . ASP E 2 86 ? 31.271 -1.148 51.363 1.00 25.17 86 ASP A N 1
ATOM 1416 C CA . ASP E 2 86 ? 30.121 -1.804 51.956 1.00 27.63 86 ASP A CA 1
ATOM 1417 C C . ASP E 2 86 ? 30.668 -2.975 52.750 1.00 25.47 86 ASP A C 1
ATOM 1418 O O . ASP E 2 86 ? 30.832 -4.072 52.226 1.00 25.60 86 ASP A O 1
ATOM 1423 N N . LEU E 2 87 ? 30.963 -2.716 54.016 1.00 24.44 87 LEU A N 1
ATOM 1424 C CA . LEU E 2 87 ? 31.543 -3.726 54.894 1.00 28.00 87 LEU A CA 1
ATOM 1425 C C . LEU E 2 87 ? 30.517 -4.652 55.528 1.00 29.21 87 LEU A C 1
ATOM 1426 O O . LEU E 2 87 ? 30.848 -5.764 55.959 1.00 25.35 87 LEU A O 1
ATOM 1431 N N . GLY E 2 88 ? 29.273 -4.190 55.592 1.00 30.88 88 GLY A N 1
ATOM 1432 C CA . GLY E 2 88 ? 28.219 -5.004 56.170 1.00 36.92 88 GLY A CA 1
ATOM 1433 C C . GLY E 2 88 ? 28.416 -5.299 57.642 1.00 38.79 88 GLY A C 1
ATOM 1434 O O . GLY E 2 88 ? 28.013 -6.352 58.134 1.00 41.28 88 GLY A O 1
ATOM 1435 N N . ARG E 2 89 ? 29.040 -4.369 58.355 1.00 40.43 89 ARG A N 1
ATOM 1436 C CA . ARG E 2 89 ? 29.274 -4.553 59.779 1.00 39.95 89 ARG A CA 1
ATOM 1437 C C . ARG E 2 89 ? 29.135 -3.241 60.532 1.00 40.46 89 ARG A C 1
ATOM 1438 O O . ARG E 2 89 ? 29.084 -2.166 59.932 1.00 36.71 89 ARG A O 1
ATOM 1446 N N . THR E 2 90 ? 29.054 -3.335 61.852 1.00 39.40 90 THR A N 1
ATOM 1447 C CA . THR E 2 90 ? 28.925 -2.149 62.676 1.00 38.03 90 THR A CA 1
ATOM 1448 C C . THR E 2 90 ? 30.032 -2.157 63.706 1.00 36.96 90 THR A C 1
ATOM 1449 O O . THR E 2 90 ? 30.602 -3.202 64.013 1.00 37.42 90 THR A O 1
ATOM 1453 N N . ILE E 2 91 ? 30.349 -0.980 64.224 1.00 35.04 91 ILE A N 1
ATOM 1454 C CA . ILE E 2 91 ? 31.385 -0.854 65.234 1.00 33.92 91 ILE A CA 1
ATOM 1455 C C . ILE E 2 91 ? 30.833 0.041 66.322 1.00 35.11 91 ILE A C 1
ATOM 1456 O O . ILE E 2 91 ? 29.665 0.421 66.285 1.00 34.24 91 ILE A O 1
ATOM 1461 N N . ALA E 2 92 ? 31.677 0.379 67.288 1.00 36.07 92 ALA A N 1
ATOM 1462 C CA . ALA E 2 92 ? 31.257 1.245 68.374 1.00 38.03 92 ALA A CA 1
ATOM 1463 C C . ALA E 2 92 ? 30.733 2.539 67.770 1.00 38.62 92 ALA A C 1
ATOM 1464 O O . ALA E 2 92 ? 31.489 3.309 67.175 1.00 39.47 92 ALA A O 1
ATOM 1466 N N . GLY E 2 93 ? 29.432 2.768 67.908 1.00 37.79 93 GLY A N 1
ATOM 1467 C CA . GLY E 2 93 ? 28.844 3.977 67.362 1.00 36.02 93 GLY A CA 1
ATOM 1468 C C . GLY E 2 93 ? 27.991 3.718 66.138 1.00 35.38 93 GLY A C 1
ATOM 1469 O O . GLY E 2 93 ? 27.345 4.630 65.627 1.00 38.13 93 GLY A O 1
ATOM 1470 N N . GLY E 2 94 ? 27.992 2.477 65.659 1.00 34.72 94 GLY A N 1
ATOM 1471 C CA . GLY E 2 94 ? 27.190 2.144 64.493 1.00 32.96 94 GLY A CA 1
ATOM 1472 C C . GLY E 2 94 ? 27.981 1.814 63.241 1.00 28.03 94 GLY A C 1
ATOM 1473 O O . GLY E 2 94 ? 29.165 1.483 63.301 1.00 28.14 94 GLY A O 1
ATOM 1474 N N . SER E 2 95 ? 27.317 1.899 62.097 1.00 27.62 95 SER A N 1
ATOM 1475 C CA . SER E 2 95 ? 27.957 1.609 60.821 1.00 26.17 95 SER A CA 1
ATOM 1476 C C . SER E 2 95 ? 29.057 2.620 60.519 1.00 23.85 95 SER A C 1
ATOM 1477 O O . SER E 2 95 ? 28.895 3.815 60.751 1.00 20.96 95 SER A O 1
ATOM 1480 N N . PRO E 2 96 ? 30.202 2.143 60.007 1.00 23.05 96 PRO A N 1
ATOM 1481 C CA . PRO E 2 96 ? 31.314 3.036 59.678 1.00 21.06 96 PRO A CA 1
ATOM 1482 C C . PRO E 2 96 ? 30.832 4.163 58.770 1.00 20.71 96 PRO A C 1
ATOM 1483 O O . PRO E 2 96 ? 29.922 3.968 57.953 1.00 17.25 96 PRO A O 1
ATOM 1487 N N . LYS E 2 97 ? 31.455 5.327 58.919 1.00 15.54 97 LYS A N 1
ATOM 1488 C CA . LYS E 2 97 ? 31.119 6.509 58.129 1.00 17.57 97 LYS A CA 1
ATOM 1489 C C . LYS E 2 97 ? 31.793 6.539 56.748 1.00 17.51 97 LYS A C 1
ATOM 1490 O O . LYS E 2 97 ? 31.733 7.544 56.034 1.00 16.39 97 LYS A O 1
ATOM 1496 N N . THR E 2 98 ? 32.425 5.436 56.366 1.00 16.86 98 THR A N 1
ATOM 1497 C CA . THR E 2 98 ? 33.120 5.381 55.086 1.00 14.30 98 THR A CA 1
ATOM 1498 C C . THR E 2 98 ? 32.204 5.007 53.928 1.00 17.37 98 THR A C 1
ATOM 1499 O O . THR E 2 98 ? 31.644 3.907 53.895 1.00 14.31 98 THR A O 1
ATOM 1503 N N . ASP E 2 99 ? 32.056 5.925 52.974 1.00 14.79 99 ASP A N 1
ATOM 1504 C CA . ASP E 2 99 ? 31.197 5.696 51.816 1.00 15.18 99 ASP A CA 1
ATOM 1505 C C . ASP E 2 99 ? 31.920 5.038 50.658 1.00 16.20 99 ASP A C 1
ATOM 1506 O O . ASP E 2 99 ? 31.302 4.340 49.853 1.00 16.34 99 ASP A O 1
ATOM 1511 N N . ALA E 2 100 ? 33.226 5.273 50.567 1.00 13.99 100 ALA A N 1
ATOM 1512 C CA . ALA E 2 100 ? 34.024 4.728 49.476 1.00 16.70 100 ALA A CA 1
ATOM 1513 C C . ALA E 2 100 ? 35.496 4.923 49.780 1.00 13.52 100 ALA A C 1
ATOM 1514 O O . ALA E 2 100 ? 35.851 5.631 50.719 1.00 14.65 100 ALA A O 1
ATOM 1516 N N . THR E 2 101 ? 36.348 4.303 48.972 1.00 13.43 101 THR A N 1
ATOM 1517 C CA . THR E 2 101 ? 37.783 4.432 49.158 1.00 12.55 101 THR A CA 1
ATOM 1518 C C . THR E 2 101 ? 38.526 4.602 47.841 1.00 15.28 101 THR A C 1
ATOM 1519 O O . THR E 2 101 ? 38.041 4.204 46.773 1.00 16.36 101 THR A O 1
ATOM 1523 N N . ILE E 2 102 ? 39.700 5.219 47.933 1.00 13.71 102 ILE A N 1
ATOM 1524 C CA . ILE E 2 102 ? 40.595 5.407 46.790 1.00 15.36 102 ILE A CA 1
ATOM 1525 C C . ILE E 2 102 ? 41.941 4.909 47.313 1.00 17.61 102 ILE A C 1
ATOM 1526 O O . ILE E 2 102 ? 42.323 5.235 48.446 1.00 16.68 102 ILE A O 1
ATOM 1531 N N . ARG E 2 103 ? 42.630 4.090 46.528 1.00 12.71 103 ARG A N 1
ATOM 1532 C CA . ARG E 2 103 ? 43.951 3.615 46.923 1.00 16.01 103 ARG A CA 1
ATOM 1533 C C . ARG E 2 103 ? 44.972 4.140 45.920 1.00 17.34 103 ARG A C 1
ATOM 1534 O O . ARG E 2 103 ? 44.816 3.955 44.710 1.00 20.11 103 ARG A O 1
ATOM 1542 N N . PHE E 2 104 ? 46.004 4.817 46.418 1.00 15.87 104 PHE A N 1
ATOM 1543 C CA . PHE E 2 104 ? 47.050 5.342 45.547 1.00 15.40 104 PHE A CA 1
ATOM 1544 C C . PHE E 2 104 ? 48.297 4.504 45.729 1.00 19.62 104 PHE A C 1
ATOM 1545 O O . PHE E 2 104 ? 48.673 4.190 46.860 1.00 20.33 104 PHE A O 1
ATOM 1553 N N . THR E 2 105 ? 48.936 4.141 44.625 1.00 18.30 105 THR A N 1
ATOM 1554 C CA . THR E 2 105 ? 50.160 3.354 44.680 1.00 19.53 105 THR A CA 1
ATOM 1555 C C . THR E 2 105 ? 51.297 4.263 44.240 1.00 18.89 105 THR A C 1
ATOM 1556 O O . THR E 2 105 ? 51.192 4.962 43.230 1.00 15.88 105 THR A O 1
ATOM 1560 N N . PHE E 2 106 ? 52.382 4.254 45.007 1.00 18.50 106 PHE A N 1
ATOM 1561 C CA . PHE E 2 106 ? 53.525 5.109 44.719 1.00 17.85 106 PHE A CA 1
ATOM 1562 C C . PHE E 2 106 ? 54.679 4.371 44.028 1.00 20.50 106 PHE A C 1
ATOM 1563 O O . PHE E 2 106 ? 54.592 3.177 43.764 1.00 18.31 106 PHE A O 1
ATOM 1571 N N . HIS E 2 107 ? 55.763 5.082 43.743 1.00 22.31 107 HIS A N 1
ATOM 1572 C CA . HIS E 2 107 ? 56.904 4.494 43.042 1.00 27.79 107 HIS A CA 1
ATOM 1573 C C . HIS E 2 107 ? 57.579 3.288 43.694 1.00 26.66 107 HIS A C 1
ATOM 1574 O O . HIS E 2 107 ? 57.930 2.336 43.005 1.00 24.72 107 HIS A O 1
ATOM 1581 N N . ASN E 2 108 ? 57.773 3.324 45.008 1.00 25.20 108 ASN A N 1
ATOM 1582 C CA . ASN E 2 108 ? 58.448 2.222 45.700 1.00 25.05 108 ASN A CA 1
ATOM 1583 C C . ASN E 2 108 ? 57.515 1.079 46.061 1.00 26.08 108 ASN A C 1
ATOM 1584 O O . ASN E 2 108 ? 57.843 0.252 46.916 1.00 25.53 108 ASN A O 1
ATOM 1589 N N . GLN E 2 109 ? 56.354 1.038 45.410 1.00 24.01 109 GLN A N 1
ATOM 1590 C CA . GLN E 2 109 ? 55.360 -0.002 45.654 1.00 25.91 109 GLN A CA 1
ATOM 1591 C C . GLN E 2 109 ? 54.560 0.201 46.936 1.00 23.30 109 GLN A C 1
ATOM 1592 O O . GLN E 2 109 ? 53.749 -0.645 47.301 1.00 21.53 109 GLN A O 1
ATOM 1598 N N . SER E 2 110 ? 54.790 1.298 47.645 1.00 22.64 110 SER A N 1
ATOM 1599 C CA . SER E 2 110 ? 54.003 1.521 48.849 1.00 18.10 110 SER A CA 1
ATOM 1600 C C . SER E 2 110 ? 52.698 2.127 48.363 1.00 17.62 110 SER A C 1
ATOM 1601 O O . SER E 2 110 ? 52.589 2.527 47.205 1.00 19.36 110 SER A O 1
ATOM 1604 N N . SER E 2 111 ? 51.706 2.191 49.237 1.00 19.11 111 SER A N 1
ATOM 1605 C CA . SER E 2 111 ? 50.421 2.755 48.845 1.00 22.25 111 SER A CA 1
ATOM 1606 C C . SER E 2 111 ? 49.718 3.397 50.029 1.00 22.53 111 SER A C 1
ATOM 1607 O O . SER E 2 111 ? 50.122 3.219 51.181 1.00 18.51 111 SER A O 1
ATOM 1610 N N . ARG E 2 112 ? 48.668 4.155 49.733 1.00 21.10 112 ARG A N 1
ATOM 1611 C CA . ARG E 2 112 ? 47.884 4.832 50.759 1.00 18.71 112 ARG A CA 1
ATOM 1612 C C . ARG E 2 112 ? 46.412 4.597 50.473 1.00 18.14 112 ARG A C 1
ATOM 1613 O O . ARG E 2 112 ? 45.947 4.822 49.354 1.00 15.52 112 ARG A O 1
ATOM 1621 N N . LEU E 2 113 ? 45.687 4.104 51.466 1.00 17.18 113 LEU A N 1
ATOM 1622 C CA . LEU E 2 113 ? 44.257 3.893 51.305 1.00 17.96 113 LEU A CA 1
ATOM 1623 C C . LEU E 2 113 ? 43.605 5.157 51.847 1.00 18.05 113 LEU A C 1
ATOM 1624 O O . LEU E 2 113 ? 44.007 5.666 52.900 1.00 15.35 113 LEU A O 1
ATOM 1629 N N . VAL E 2 114 ? 42.618 5.679 51.125 1.00 17.44 114 VAL A N 1
ATOM 1630 C CA . VAL E 2 114 ? 41.934 6.892 51.561 1.00 15.01 114 VAL A CA 1
ATOM 1631 C C . VAL E 2 114 ? 40.426 6.694 51.683 1.00 15.87 114 VAL A C 1
ATOM 1632 O O . VAL E 2 114 ? 39.692 6.828 50.696 1.00 15.47 114 VAL A O 1
ATOM 1636 N N . PRO E 2 115 ? 39.942 6.353 52.891 1.00 15.36 115 PRO A N 1
ATOM 1637 C CA . PRO E 2 115 ? 38.507 6.155 53.100 1.00 15.60 115 PRO A CA 1
ATOM 1638 C C . PRO E 2 115 ? 37.847 7.527 52.984 1.00 17.62 115 PRO A C 1
ATOM 1639 O O . PRO E 2 115 ? 38.392 8.542 53.453 1.00 14.28 115 PRO A O 1
ATOM 1643 N N . LEU E 2 116 ? 36.684 7.559 52.348 1.00 14.69 116 LEU A N 1
ATOM 1644 C CA . LEU E 2 116 ? 35.990 8.820 52.124 1.00 15.11 116 LEU A CA 1
ATOM 1645 C C . LEU E 2 116 ? 34.555 8.837 52.598 1.00 9.77 116 LEU A C 1
ATOM 1646 O O . LEU E 2 116 ? 33.885 7.805 52.636 1.00 13.37 116 LEU A O 1
ATOM 1651 N N . ASN E 2 117 ? 34.085 10.026 52.948 1.00 8.79 117 ASN A N 1
ATOM 1652 C CA . ASN E 2 117 ? 32.688 10.213 53.310 1.00 12.52 117 ASN A CA 1
ATOM 1653 C C . ASN E 2 117 ? 32.241 11.241 52.264 1.00 13.91 117 ASN A C 1
ATOM 1654 O O . ASN E 2 117 ? 32.869 12.286 52.111 1.00 13.85 117 ASN A O 1
ATOM 1659 N N . ILE E 2 118 ? 31.170 10.940 51.543 1.00 12.96 118 ILE A N 1
ATOM 1660 C CA . ILE E 2 118 ? 30.705 11.829 50.478 1.00 15.16 118 ILE A CA 1
ATOM 1661 C C . ILE E 2 118 ? 29.243 12.198 50.622 1.00 13.60 118 ILE A C 1
ATOM 1662 O O . ILE E 2 118 ? 28.403 11.327 50.824 1.00 11.35 118 ILE A O 1
ATOM 1667 N N . LYS E 2 119 ? 28.945 13.492 50.507 1.00 9.97 119 LYS A N 1
ATOM 1668 C CA . LYS E 2 119 ? 27.575 13.976 50.617 1.00 11.83 119 LYS A CA 1
ATOM 1669 C C . LYS E 2 119 ? 27.292 15.068 49.598 1.00 15.07 119 LYS A C 1
ATOM 1670 O O . LYS E 2 119 ? 28.208 15.616 48.979 1.00 14.39 119 LYS A O 1
ATOM 1676 N N . HIS E 2 120 ? 26.006 15.362 49.421 1.00 16.35 120 HIS A N 1
ATOM 1677 C CA . HIS E 2 120 ? 25.577 16.438 48.529 1.00 15.16 120 HIS A CA 1
ATOM 1678 C C . HIS E 2 120 ? 24.570 17.240 49.341 1.00 12.15 120 HIS A C 1
ATOM 1679 O O . HIS E 2 120 ? 23.845 16.689 50.169 1.00 13.39 120 HIS A O 1
ATOM 1686 N N . SER E 2 121 ? 24.528 18.541 49.104 1.00 13.78 121 SER A N 1
ATOM 1687 C CA . SER E 2 121 ? 23.613 19.415 49.822 1.00 15.33 121 SER A CA 1
ATOM 1688 C C . SER E 2 121 ? 23.513 20.738 49.094 1.00 16.13 121 SER A C 1
ATOM 1689 O O . SER E 2 121 ? 24.412 21.111 48.341 1.00 18.71 121 SER A O 1
ATOM 1692 N N . SER E 2 122 ? 22.416 21.447 49.337 1.00 18.50 122 SER A N 1
ATOM 1693 C CA . SER E 2 122 ? 22.207 22.752 48.732 1.00 17.72 122 SER A CA 1
ATOM 1694 C C . SER E 2 122 ? 22.681 23.798 49.727 1.00 20.12 122 SER A C 1
ATOM 1695 O O . SER E 2 122 ? 22.735 24.977 49.406 1.00 21.79 122 SER A O 1
ATOM 1698 N N . LYS E 2 123 ? 23.023 23.347 50.934 1.00 18.04 123 LYS A N 1
ATOM 1699 C CA . LYS E 2 123 ? 23.492 24.220 52.014 1.00 22.30 123 LYS A CA 1
ATOM 1700 C C . LYS E 2 123 ? 24.963 23.978 52.390 1.00 24.09 123 LYS A C 1
ATOM 1701 O O . LYS E 2 123 ? 25.589 23.020 51.926 1.00 25.05 123 LYS A O 1
ATOM 1707 N N . LYS E 2 124 ? 25.492 24.850 53.249 1.00 26.74 124 LYS A N 1
ATOM 1708 C CA . LYS E 2 124 ? 26.877 24.760 53.724 1.00 30.07 124 LYS A CA 1
ATOM 1709 C C . LYS E 2 124 ? 26.991 23.710 54.821 1.00 25.54 124 LYS A C 1
ATOM 1710 O O . LYS E 2 124 ? 28.039 23.096 54.999 1.00 28.41 124 LYS A O 1
ATOM 1716 N N . LYS E 2 125 ? 25.908 23.533 55.568 1.00 24.18 125 LYS A N 1
ATOM 1717 C CA . LYS E 2 125 ? 25.862 22.556 56.646 1.00 21.50 125 LYS A CA 1
ATOM 1718 C C . LYS E 2 125 ? 24.758 21.539 56.354 1.00 22.47 125 LYS A C 1
ATOM 1719 O O . LYS E 2 125 ? 23.671 21.891 55.885 1.00 22.06 125 LYS A O 1
ATOM 1725 N N . VAL E 2 126 ? 25.043 20.276 56.637 1.00 15.48 126 VAL A N 1
ATOM 1726 C CA . VAL E 2 126 ? 24.086 19.211 56.411 1.00 15.47 126 VAL A CA 1
ATOM 1727 C C . VAL E 2 126 ? 24.310 18.139 57.474 1.00 14.26 126 VAL A C 1
ATOM 1728 O O . VAL E 2 126 ? 25.385 18.051 58.069 1.00 13.40 126 VAL A O 1
ATOM 1732 N N . SER E 2 127 ? 23.280 17.341 57.712 1.00 15.96 127 SER A N 1
ATOM 1733 C CA . SER E 2 127 ? 23.348 16.278 58.704 1.00 12.92 127 SER A CA 1
ATOM 1734 C C . SER E 2 127 ? 24.569 15.390 58.510 1.00 13.43 127 SER A C 1
ATOM 1735 O O . SER E 2 127 ? 24.819 14.900 57.408 1.00 9.95 127 SER A O 1
ATOM 1738 N N . ILE E 2 128 ? 25.338 15.196 59.579 1.00 11.50 128 ILE A N 1
ATOM 1739 C CA . ILE E 2 128 ? 26.507 14.328 59.518 1.00 14.53 128 ILE A CA 1
ATOM 1740 C C . ILE E 2 128 ? 26.270 13.030 60.272 1.00 12.30 128 ILE A C 1
ATOM 1741 O O . ILE E 2 128 ? 26.916 12.021 59.991 1.00 16.72 128 ILE A O 1
ATOM 1746 N N . ALA E 2 129 ? 25.356 13.051 61.237 1.00 11.11 129 ALA A N 1
ATOM 1747 C CA . ALA E 2 129 ? 25.056 11.835 61.991 1.00 12.43 129 ALA A CA 1
ATOM 1748 C C . ALA E 2 129 ? 24.063 12.073 63.111 1.00 11.08 129 ALA A C 1
ATOM 1749 O O . ALA E 2 129 ? 23.765 13.214 63.471 1.00 9.11 129 ALA A O 1
ATOM 1751 N N . GLU E 2 130 ? 23.543 10.977 63.650 1.00 14.15 130 GLU A N 1
ATOM 1752 C CA . GLU E 2 130 ? 22.611 11.036 64.763 1.00 15.45 130 GLU A CA 1
ATOM 1753 C C . GLU E 2 130 ? 23.072 9.998 65.785 1.00 16.51 130 GLU A C 1
ATOM 1754 O O . GLU E 2 130 ? 23.509 8.901 65.418 1.00 12.80 130 GLU A O 1
ATOM 1760 N N . TYR E 2 131 ? 23.001 10.354 67.065 1.00 15.01 131 TYR A N 1
ATOM 1761 C CA . TYR E 2 131 ? 23.447 9.438 68.108 1.00 16.01 131 TYR A CA 1
ATOM 1762 C C . TYR E 2 131 ? 22.699 9.643 69.409 1.00 16.07 131 TYR A C 1
ATOM 1763 O O . TYR E 2 131 ? 22.131 10.703 69.650 1.00 14.45 131 TYR A O 1
ATOM 1772 N N . ASP E 2 132 ? 22.730 8.623 70.263 1.00 17.53 132 ASP A N 1
ATOM 1773 C CA . ASP E 2 132 ? 22.129 8.746 71.576 1.00 13.62 132 ASP A CA 1
ATOM 1774 C C . ASP E 2 132 ? 23.245 9.344 72.433 1.00 15.37 132 ASP A C 1
ATOM 1775 O O . ASP E 2 132 ? 24.424 9.110 72.174 1.00 14.77 132 ASP A O 1
ATOM 1780 N N . VAL E 2 133 ? 22.874 10.105 73.455 1.00 15.32 133 VAL A N 1
ATOM 1781 C CA . VAL E 2 133 ? 23.849 10.734 74.330 1.00 17.01 133 VAL A CA 1
ATOM 1782 C C . VAL E 2 133 ? 24.896 9.769 74.892 1.00 16.41 133 VAL A C 1
ATOM 1783 O O . VAL E 2 133 ? 26.079 10.091 74.929 1.00 18.43 133 VAL A O 1
ATOM 1787 N N . GLU E 2 134 ? 24.478 8.585 75.326 1.00 18.78 134 GLU A N 1
ATOM 1788 C CA . GLU E 2 134 ? 25.428 7.630 75.909 1.00 19.80 134 GLU A CA 1
ATOM 1789 C C . GLU E 2 134 ? 26.486 7.176 74.902 1.00 20.64 134 GLU A C 1
ATOM 1790 O O . GLU E 2 134 ? 27.645 6.942 75.256 1.00 19.12 134 GLU A O 1
ATOM 1796 N N . THR E 2 135 ? 26.081 7.051 73.646 1.00 18.57 135 THR A N 1
ATOM 1797 C CA . THR E 2 135 ? 26.990 6.627 72.593 1.00 20.11 135 THR A CA 1
ATOM 1798 C C . THR E 2 135 ? 28.059 7.696 72.380 1.00 21.12 135 THR A C 1
ATOM 1799 O O . THR E 2 135 ? 29.245 7.388 72.239 1.00 20.91 135 THR A O 1
ATOM 1803 N N . ILE E 2 136 ? 27.634 8.955 72.357 1.00 20.75 136 ILE A N 1
ATOM 1804 C CA . ILE E 2 136 ? 28.554 10.074 72.176 1.00 21.71 136 ILE A CA 1
ATOM 1805 C C . ILE E 2 136 ? 29.555 10.142 73.335 1.00 21.45 136 ILE A C 1
ATOM 1806 O O . ILE E 2 136 ? 30.773 10.209 73.132 1.00 17.86 136 ILE A O 1
ATOM 1811 N N . CYS E 2 137 ? 29.029 10.139 74.555 1.00 17.82 137 CYS A N 1
ATOM 1812 C CA . CYS E 2 137 ? 29.873 10.221 75.735 1.00 21.86 137 CYS A CA 1
ATOM 1813 C C . CYS E 2 137 ? 30.885 9.082 75.768 1.00 20.12 137 CYS A C 1
ATOM 1814 O O . CYS E 2 137 ? 32.047 9.291 76.109 1.00 25.12 137 CYS A O 1
ATOM 1817 N N . THR E 2 138 ? 30.451 7.887 75.384 1.00 22.02 138 THR A N 1
ATOM 1818 C CA . THR E 2 138 ? 31.336 6.730 75.363 1.00 22.89 138 THR A CA 1
ATOM 1819 C C . THR E 2 138 ? 32.445 6.917 74.322 1.00 24.75 138 THR A C 1
ATOM 1820 O O . THR E 2 138 ? 33.618 6.653 74.598 1.00 23.48 138 THR A O 1
ATOM 1824 N N . GLY E 2 139 ? 32.082 7.398 73.137 1.00 20.21 139 GLY A N 1
ATOM 1825 C CA . GLY E 2 139 ? 33.084 7.617 72.110 1.00 20.91 139 GLY A CA 1
ATOM 1826 C C . GLY E 2 139 ? 34.034 8.770 72.400 1.00 21.75 139 GLY A C 1
ATOM 1827 O O . GLY E 2 139 ? 35.221 8.679 72.101 1.00 21.87 139 GLY A O 1
ATOM 1828 N N . VAL E 2 140 ? 33.526 9.844 73.003 1.00 20.37 140 VAL A N 1
ATOM 1829 C CA . VAL E 2 140 ? 34.330 11.030 73.298 1.00 19.92 140 VAL A CA 1
ATOM 1830 C C . VAL E 2 140 ? 35.123 10.956 74.613 1.00 25.02 140 VAL A C 1
ATOM 1831 O O . VAL E 2 140 ? 36.139 11.637 74.772 1.00 23.31 140 VAL A O 1
ATOM 1835 N N . GLY E 2 141 ? 34.663 10.128 75.546 1.00 23.92 141 GLY A N 1
ATOM 1836 C CA . GLY E 2 141 ? 35.355 9.991 76.817 1.00 27.54 141 GLY A CA 1
ATOM 1837 C C . GLY E 2 141 ? 34.723 10.780 77.953 1.00 28.80 141 GLY A C 1
ATOM 1838 O O . GLY E 2 141 ? 35.404 11.153 78.911 1.00 29.55 141 GLY A O 1
ATOM 1839 N N . ILE E 2 142 ? 33.420 11.031 77.851 1.00 27.04 142 ILE A N 1
ATOM 1840 C CA . ILE E 2 142 ? 32.689 11.782 78.871 1.00 25.20 142 ILE A CA 1
ATOM 1841 C C . ILE E 2 142 ? 31.976 10.807 79.813 1.00 25.06 142 ILE A C 1
ATOM 1842 O O . ILE E 2 142 ? 31.215 9.947 79.372 1.00 24.77 142 ILE A O 1
ATOM 1847 N N . SER E 2 143 ? 32.231 10.936 81.111 1.00 23.06 143 SER A N 1
ATOM 1848 C CA . SER E 2 143 ? 31.608 10.047 82.087 1.00 26.22 143 SER A CA 1
ATOM 1849 C C . SER E 2 143 ? 30.363 10.690 82.692 1.00 24.88 143 SER A C 1
ATOM 1850 O O . SER E 2 143 ? 29.998 11.815 82.339 1.00 24.79 143 SER A O 1
ATOM 1853 N N . ASP E 2 144 ? 29.707 9.975 83.599 1.00 23.90 144 ASP A N 1
ATOM 1854 C CA . ASP E 2 144 ? 28.517 10.509 84.247 1.00 26.89 144 ASP A CA 1
ATOM 1855 C C . ASP E 2 144 ? 28.854 11.849 84.893 1.00 27.89 144 ASP A C 1
ATOM 1856 O O . ASP E 2 144 ? 29.982 12.076 85.327 1.00 28.28 144 ASP A O 1
ATOM 1861 N N . GLY E 2 145 ? 27.878 12.747 84.946 1.00 29.07 145 GLY A N 1
ATOM 1862 C CA . GLY E 2 145 ? 28.132 14.041 85.545 1.00 25.34 145 GLY A CA 1
ATOM 1863 C C . GLY E 2 145 ? 27.306 15.154 84.940 1.00 25.31 145 GLY A C 1
ATOM 1864 O O . GLY E 2 145 ? 26.377 14.911 84.169 1.00 24.90 145 GLY A O 1
ATOM 1865 N N . GLU E 2 146 ? 27.653 16.386 85.295 1.00 21.74 146 GLU A N 1
ATOM 1866 C CA . GLU E 2 146 ? 26.946 17.562 84.808 1.00 25.15 146 GLU A CA 1
ATOM 1867 C C . GLU E 2 146 ? 27.016 17.699 83.290 1.00 25.23 146 GLU A C 1
ATOM 1868 O O . GLU E 2 146 ? 26.027 18.058 82.650 1.00 21.94 146 GLU A O 1
ATOM 1874 N N . LEU E 2 147 ? 28.180 17.413 82.716 1.00 24.22 147 LEU A N 1
ATOM 1875 C CA . LEU E 2 147 ? 28.350 17.516 81.273 1.00 24.81 147 LEU A CA 1
ATOM 1876 C C . LEU E 2 147 ? 27.412 16.534 80.584 1.00 21.83 147 LEU A C 1
ATOM 1877 O O . LEU E 2 147 ? 26.637 16.925 79.714 1.00 24.73 147 LEU A O 1
ATOM 1882 N N . LYS E 2 148 ? 27.466 15.264 80.972 1.00 22.14 148 LYS A N 1
ATOM 1883 C CA . LYS E 2 148 ? 26.590 14.279 80.346 1.00 22.60 148 LYS A CA 1
ATOM 1884 C C . LYS E 2 148 ? 25.115 14.665 80.470 1.00 21.91 148 LYS A C 1
ATOM 1885 O O . LYS E 2 148 ? 24.357 14.547 79.511 1.00 20.97 148 LYS A O 1
ATOM 1891 N N . GLU E 2 149 ? 24.704 15.127 81.646 1.00 20.10 149 GLU A N 1
ATOM 1892 C CA . GLU E 2 149 ? 23.309 15.505 81.846 1.00 18.29 149 GLU A CA 1
ATOM 1893 C C . GLU E 2 149 ? 22.852 16.712 81.032 1.00 17.29 149 GLU A C 1
ATOM 1894 O O . GLU E 2 149 ? 21.698 16.761 80.613 1.00 19.53 149 GLU A O 1
ATOM 1900 N N . LEU E 2 150 ? 23.733 17.682 80.801 1.00 14.19 150 LEU A N 1
ATOM 1901 C CA . LEU E 2 150 ? 23.348 18.849 80.012 1.00 16.46 150 LEU A CA 1
ATOM 1902 C C . LEU E 2 150 ? 23.170 18.388 78.564 1.00 16.64 150 LEU A C 1
ATOM 1903 O O . LEU E 2 150 ? 22.250 18.825 77.862 1.00 17.52 150 LEU A O 1
ATOM 1908 N N . ILE E 2 151 ? 24.045 17.490 78.123 1.00 16.31 151 ILE A N 1
ATOM 1909 C CA . ILE E 2 151 ? 23.919 16.963 76.773 1.00 18.44 151 ILE A CA 1
ATOM 1910 C C . ILE E 2 151 ? 22.610 16.173 76.700 1.00 19.64 151 ILE A C 1
ATOM 1911 O O . ILE E 2 151 ? 21.855 16.295 75.732 1.00 20.33 151 ILE A O 1
ATOM 1916 N N . ARG E 2 152 ? 22.335 15.369 77.727 1.00 20.55 152 ARG A N 1
ATOM 1917 C CA . ARG E 2 152 ? 21.110 14.575 77.751 1.00 18.42 152 ARG A CA 1
ATOM 1918 C C . ARG E 2 152 ? 19.879 15.475 77.751 1.00 17.79 152 ARG A C 1
ATOM 1919 O O . ARG E 2 152 ? 18.858 15.127 77.164 1.00 19.07 152 ARG A O 1
ATOM 1927 N N . LYS E 2 153 ? 19.967 16.620 78.425 1.00 18.38 153 LYS A N 1
ATOM 1928 C CA . LYS E 2 153 ? 18.846 17.550 78.475 1.00 17.88 153 LYS A CA 1
ATOM 1929 C C . LYS E 2 153 ? 18.544 18.030 77.062 1.00 19.09 153 LYS A C 1
ATOM 1930 O O . LYS E 2 153 ? 17.383 18.148 76.672 1.00 16.12 153 LYS A O 1
ATOM 1936 N N . HIS E 2 154 ? 19.602 18.311 76.307 1.00 17.29 154 HIS A N 1
ATOM 1937 C CA . HIS E 2 154 ? 19.459 18.772 74.930 1.00 17.04 154 HIS A CA 1
ATOM 1938 C C . HIS E 2 154 ? 18.772 17.672 74.120 1.00 18.87 154 HIS A C 1
ATOM 1939 O O . HIS E 2 154 ? 17.865 17.938 73.329 1.00 17.86 154 HIS A O 1
ATOM 1946 N N . GLN E 2 155 ? 19.205 16.431 74.322 1.00 16.75 155 GLN A N 1
ATOM 1947 C CA . GLN E 2 155 ? 18.607 15.313 73.607 1.00 16.82 155 GLN A CA 1
ATOM 1948 C C . GLN E 2 155 ? 17.127 15.203 73.945 1.00 16.71 155 GLN A C 1
ATOM 1949 O O . GLN E 2 155 ? 16.284 15.103 73.053 1.00 15.64 155 GLN A O 1
ATOM 1955 N N . ASN E 2 156 ? 16.798 15.239 75.231 1.00 16.09 156 ASN A N 1
ATOM 1956 C CA . ASN E 2 156 ? 15.401 15.124 75.628 1.00 17.22 156 ASN A CA 1
ATOM 1957 C C . ASN E 2 156 ? 14.500 16.262 75.180 1.00 16.28 156 ASN A C 1
ATOM 1958 O O . ASN E 2 156 ? 13.344 16.030 74.837 1.00 16.12 156 ASN A O 1
ATOM 1963 N N . ASP E 2 157 ? 15.016 17.488 75.193 1.00 16.57 157 ASP A N 1
ATOM 1964 C CA . ASP E 2 157 ? 14.227 18.647 74.793 1.00 20.28 157 ASP A CA 1
ATOM 1965 C C . ASP E 2 157 ? 14.175 18.814 73.273 1.00 20.86 157 ASP A C 1
ATOM 1966 O O . ASP E 2 157 ? 13.288 19.483 72.745 1.00 23.22 157 ASP A O 1
ATOM 1971 N N . GLN E 2 158 ? 15.136 18.198 72.590 1.00 19.29 158 GLN A N 1
ATOM 1972 C CA . GLN E 2 158 ? 15.270 18.253 71.136 1.00 18.96 158 GLN A CA 1
ATOM 1973 C C . GLN E 2 158 ? 15.788 19.603 70.646 1.00 17.84 158 GLN A C 1
ATOM 1974 O O . GLN E 2 158 ? 15.721 19.923 69.465 1.00 22.62 158 GLN A O 1
ATOM 1980 N N . SER E 2 159 ? 16.334 20.382 71.574 1.00 17.05 159 SER A N 1
ATOM 1981 C CA . SER E 2 159 ? 16.917 21.677 71.274 1.00 16.39 159 SER A CA 1
ATOM 1982 C C . SER E 2 159 ? 17.420 22.240 72.592 1.00 17.29 159 SER A C 1
ATOM 1983 O O . SER E 2 159 ? 17.314 21.586 73.633 1.00 17.45 159 SER A O 1
ATOM 1986 N N . ALA E 2 160 ? 17.956 23.454 72.549 1.00 19.31 160 ALA A N 1
ATOM 1987 C CA . ALA E 2 160 ? 18.479 24.090 73.750 1.00 21.14 160 ALA A CA 1
ATOM 1988 C C . ALA E 2 160 ? 17.515 25.167 74.249 1.00 22.63 160 ALA A C 1
ATOM 1989 O O . ALA E 2 160 ? 17.860 25.945 75.138 1.00 23.88 160 ALA A O 1
ATOM 1991 N N . LYS E 2 161 ? 16.308 25.192 73.688 1.00 22.35 161 LYS A N 1
ATOM 1992 C CA . LYS E 2 161 ? 15.314 26.204 74.049 1.00 25.54 161 LYS A CA 1
ATOM 1993 C C . LYS E 2 161 ? 14.934 26.275 75.531 1.00 25.92 161 LYS A C 1
ATOM 1994 O O . LYS E 2 161 ? 14.506 27.324 76.007 1.00 24.19 161 LYS A O 1
ATOM 2000 N N . LEU E 2 162 ? 15.089 25.179 76.266 1.00 23.73 162 LEU A N 1
ATOM 2001 C CA . LEU E 2 162 ? 14.735 25.200 77.677 1.00 22.98 162 LEU A CA 1
ATOM 2002 C C . LEU E 2 162 ? 15.906 25.493 78.611 1.00 23.43 162 LEU A C 1
ATOM 2003 O O . LEU E 2 162 ? 15.714 25.649 79.815 1.00 23.84 162 LEU A O 1
ATOM 2008 N N . PHE E 2 163 ? 17.112 25.574 78.056 1.00 23.78 163 PHE A N 1
ATOM 2009 C CA . PHE E 2 163 ? 18.305 25.892 78.843 1.00 27.22 163 PHE A CA 1
ATOM 2010 C C . PHE E 2 163 ? 18.237 27.356 79.257 1.00 29.24 163 PHE A C 1
ATOM 2011 O O . PHE E 2 163 ? 17.709 28.194 78.527 1.00 28.28 163 PHE A O 1
ATOM 2019 N N . THR E 2 164 ? 18.787 27.665 80.424 1.00 30.02 164 THR A N 1
ATOM 2020 C CA . THR E 2 164 ? 18.831 29.044 80.877 1.00 30.50 164 THR A CA 1
ATOM 2021 C C . THR E 2 164 ? 20.135 29.561 80.284 1.00 33.83 164 THR A C 1
ATOM 2022 O O . THR E 2 164 ? 21.043 28.777 79.989 1.00 32.00 164 THR A O 1
ATOM 2026 N N . PRO E 2 165 ? 20.246 30.880 80.080 1.00 33.65 165 PRO A N 1
ATOM 2027 C CA . PRO E 2 165 ? 21.485 31.412 79.515 1.00 33.90 165 PRO A CA 1
ATOM 2028 C C . PRO E 2 165 ? 22.700 30.855 80.247 1.00 35.11 165 PRO A C 1
ATOM 2029 O O . PRO E 2 165 ? 23.732 30.567 79.638 1.00 33.51 165 PRO A O 1
ATOM 2033 N N . VAL E 2 166 ? 22.560 30.694 81.558 1.00 36.27 166 VAL A N 1
ATOM 2034 C CA . VAL E 2 166 ? 23.628 30.159 82.387 1.00 36.07 166 VAL A CA 1
ATOM 2035 C C . VAL E 2 166 ? 23.985 28.734 81.970 1.00 35.47 166 VAL A C 1
ATOM 2036 O O . VAL E 2 166 ? 25.154 28.427 81.731 1.00 34.68 166 VAL A O 1
ATOM 2040 N N . GLN E 2 167 ? 22.978 27.868 81.888 1.00 33.95 167 GLN A N 1
ATOM 2041 C CA . GLN E 2 167 ? 23.196 26.470 81.513 1.00 33.73 167 GLN A CA 1
ATOM 2042 C C . GLN E 2 167 ? 23.891 26.321 80.160 1.00 32.77 167 GLN A C 1
ATOM 2043 O O . GLN E 2 167 ? 24.727 25.430 79.975 1.00 30.02 167 GLN A O 1
ATOM 2049 N N . LYS E 2 168 ? 23.544 27.195 79.218 1.00 33.86 168 LYS A N 1
ATOM 2050 C CA . LYS E 2 168 ? 24.144 27.161 77.889 1.00 34.30 168 LYS A CA 1
ATOM 2051 C C . LYS E 2 168 ? 25.634 27.471 77.981 1.00 35.43 168 LYS A C 1
ATOM 2052 O O . LYS E 2 168 ? 26.463 26.797 77.361 1.00 31.23 168 LYS A O 1
ATOM 2058 N N . GLN E 2 169 ? 25.967 28.498 78.759 1.00 35.71 169 GLN A N 1
ATOM 2059 C CA . GLN E 2 169 ? 27.357 28.893 78.951 1.00 37.85 169 GLN A CA 1
ATOM 2060 C C . GLN E 2 169 ? 28.086 27.777 79.692 1.00 34.56 169 GLN A C 1
ATOM 2061 O O . GLN E 2 169 ? 29.251 27.500 79.420 1.00 38.04 169 GLN A O 1
ATOM 2067 N N . ARG E 2 170 ? 27.387 27.137 80.624 1.00 34.03 170 ARG A N 1
ATOM 2068 C CA . ARG E 2 170 ? 27.961 26.047 81.411 1.00 31.43 170 ARG A CA 1
ATOM 2069 C C . ARG E 2 170 ? 28.293 24.826 80.552 1.00 32.22 170 ARG A C 1
ATOM 2070 O O . ARG E 2 170 ? 29.323 24.176 80.750 1.00 30.10 170 ARG A O 1
ATOM 2078 N N . LEU E 2 171 ? 27.415 24.502 79.607 1.00 29.97 171 LEU A N 1
ATOM 2079 C CA . LEU E 2 171 ? 27.663 23.359 78.732 1.00 28.74 171 LEU A CA 1
ATOM 2080 C C . LEU E 2 171 ? 28.903 23.665 77.903 1.00 26.22 171 LEU A C 1
ATOM 2081 O O . LEU E 2 171 ? 29.826 22.856 77.815 1.00 26.65 171 LEU A O 1
ATOM 2086 N N . THR E 2 172 ? 28.922 24.856 77.314 1.00 27.99 172 THR A N 1
ATOM 2087 C CA . THR E 2 172 ? 30.033 25.293 76.481 1.00 28.34 172 THR A CA 1
ATOM 2088 C C . THR E 2 172 ? 31.347 25.197 77.241 1.00 29.17 172 THR A C 1
ATOM 2089 O O . THR E 2 172 ? 32.367 24.765 76.701 1.00 25.01 172 THR A O 1
ATOM 2093 N N . GLU E 2 173 ? 31.303 25.613 78.501 1.00 30.88 173 GLU A N 1
ATOM 2094 C CA . GLU E 2 173 ? 32.466 25.599 79.373 1.00 28.81 173 GLU A CA 1
ATOM 2095 C C . GLU E 2 173 ? 32.992 24.196 79.644 1.00 28.65 173 GLU A C 1
ATOM 2096 O O . GLU E 2 173 ? 34.191 23.944 79.509 1.00 25.47 173 GLU A O 1
ATOM 2102 N N . LEU E 2 174 ? 32.097 23.284 80.021 1.00 26.14 174 LEU A N 1
ATOM 2103 C CA . LEU E 2 174 ? 32.487 21.912 80.329 1.00 25.01 174 LEU A CA 1
ATOM 2104 C C . LEU E 2 174 ? 32.911 21.099 79.107 1.00 24.41 174 LEU A C 1
ATOM 2105 O O . LEU E 2 174 ? 33.674 20.145 79.216 1.00 21.54 174 LEU A O 1
ATOM 2110 N N . LEU E 2 175 ? 32.417 21.478 77.940 1.00 25.43 175 LEU A N 1
ATOM 2111 C CA . LEU E 2 175 ? 32.732 20.743 76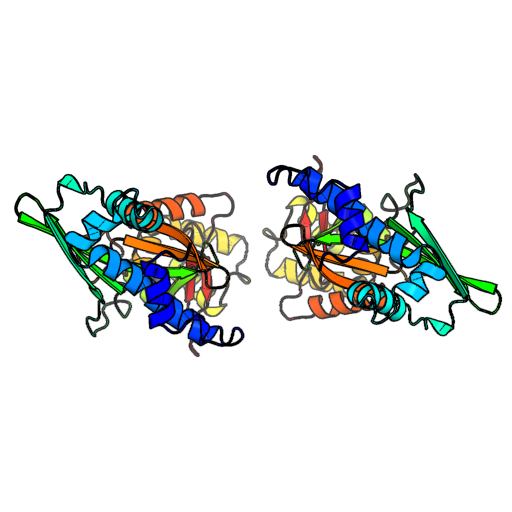.724 1.00 26.27 175 LEU A CA 1
ATOM 2112 C C . LEU E 2 175 ? 34.083 21.145 76.139 1.00 25.67 175 LEU A C 1
ATOM 2113 O O . LEU E 2 175 ? 34.738 20.350 75.464 1.00 24.18 175 LEU A O 1
ATOM 2118 N N . GLU E 2 176 ? 34.490 22.382 76.414 1.00 29.12 176 GLU A N 1
ATOM 2119 C CA . GLU E 2 176 ? 35.738 22.942 75.904 1.00 28.53 176 GLU A CA 1
ATOM 2120 C C . GLU E 2 176 ? 36.910 21.961 75.813 1.00 27.11 176 GLU A C 1
ATOM 2121 O O . GLU E 2 176 ? 37.567 21.869 74.778 1.00 25.66 176 GLU A O 1
ATOM 2127 N N . PRO E 2 177 ? 37.188 21.216 76.892 1.00 25.78 177 PRO A N 1
ATOM 2128 C CA . PRO E 2 177 ? 38.299 20.261 76.853 1.00 28.98 177 PRO A CA 1
ATOM 2129 C C . PRO E 2 177 ? 38.095 19.127 75.845 1.00 25.86 177 PRO A C 1
ATOM 2130 O O . PRO E 2 177 ? 39.064 18.536 75.376 1.00 26.79 177 PRO A O 1
ATOM 2134 N N . TYR E 2 178 ? 36.840 18.824 75.523 1.00 26.68 178 TYR A N 1
ATOM 2135 C CA . TYR E 2 178 ? 36.526 17.736 74.596 1.00 24.79 178 TYR A CA 1
ATOM 2136 C C . TYR E 2 178 ? 36.191 18.169 73.174 1.00 24.79 178 TYR A C 1
ATOM 2137 O O . TYR E 2 178 ? 35.915 17.322 72.328 1.00 23.08 178 TYR A O 1
ATOM 2146 N N . ARG E 2 179 ? 36.204 19.472 72.916 1.00 23.66 179 ARG A N 1
ATOM 2147 C CA . ARG E 2 179 ? 35.873 19.999 71.593 1.00 23.55 179 ARG A CA 1
ATOM 2148 C C . ARG E 2 179 ? 36.385 19.190 70.405 1.00 23.10 179 ARG A C 1
ATOM 2149 O O . ARG E 2 179 ? 35.592 18.735 69.586 1.00 21.06 179 ARG A O 1
ATOM 2157 N N . GLU E 2 180 ? 37.700 19.014 70.310 1.00 22.98 180 GLU A N 1
ATOM 2158 C CA . GLU E 2 180 ? 38.303 18.274 69.201 1.00 23.34 180 GLU A CA 1
ATOM 2159 C C . GLU E 2 180 ? 37.880 16.812 69.125 1.00 22.59 180 GLU A C 1
ATOM 2160 O O . GLU E 2 180 ? 37.567 16.307 68.044 1.00 17.35 180 GLU A O 1
ATOM 2166 N N . ARG E 2 181 ? 37.880 16.126 70.265 1.00 19.92 181 ARG A N 1
ATOM 2167 C CA . ARG E 2 181 ? 37.469 14.731 70.291 1.00 21.73 181 ARG A CA 1
ATOM 2168 C C . ARG E 2 181 ? 36.002 14.622 69.883 1.00 18.59 181 ARG A C 1
ATOM 2169 O O . ARG E 2 181 ? 35.628 13.725 69.132 1.00 18.36 181 ARG A O 1
ATOM 2177 N N . PHE E 2 182 ? 35.179 15.543 70.377 1.00 17.48 182 PHE A N 1
ATOM 2178 C CA . PHE E 2 182 ? 33.751 15.548 70.058 1.00 16.12 182 PHE A CA 1
ATOM 2179 C C . PHE E 2 182 ? 33.534 15.659 68.545 1.00 14.35 182 PHE A C 1
ATOM 2180 O O . PHE E 2 182 ? 32.787 14.879 67.951 1.00 16.08 182 PHE A O 1
ATOM 2188 N N . ILE E 2 183 ? 34.192 16.628 67.919 1.00 15.28 183 ILE A N 1
ATOM 2189 C CA . ILE E 2 183 ? 34.039 16.825 66.483 1.00 17.42 183 ILE A CA 1
ATOM 2190 C C . ILE E 2 183 ? 34.567 15.644 65.679 1.00 16.54 183 ILE A C 1
ATOM 2191 O O . ILE E 2 183 ? 33.880 15.119 64.805 1.00 15.77 183 ILE A O 1
ATOM 2196 N N . ARG E 2 184 ? 35.793 15.233 65.974 1.00 16.08 184 ARG A N 1
ATOM 2197 C CA . ARG E 2 184 ? 36.406 14.121 65.256 1.00 16.00 184 ARG A CA 1
ATOM 2198 C C . ARG E 2 184 ? 35.579 12.844 65.397 1.00 17.47 184 ARG A C 1
ATOM 2199 O O . ARG E 2 184 ? 35.374 12.119 64.422 1.00 16.87 184 ARG A O 1
ATOM 2207 N N . TRP E 2 185 ? 35.080 12.571 66.600 1.00 16.08 185 TRP A N 1
ATOM 2208 C CA . TRP E 2 185 ? 34.290 11.364 66.797 1.00 18.50 185 TRP A CA 1
ATOM 2209 C C . TRP E 2 185 ? 32.948 11.431 66.064 1.00 16.49 185 TRP A C 1
ATOM 2210 O O . TRP E 2 185 ? 32.499 10.441 65.490 1.00 15.75 185 TRP A O 1
ATOM 2221 N N . CYS E 2 186 ? 32.310 12.596 66.080 1.00 18.05 186 CYS A N 1
ATOM 2222 C CA . CYS E 2 186 ? 31.027 12.753 65.403 1.00 14.84 186 CYS A CA 1
ATOM 2223 C C . CYS E 2 186 ? 31.101 12.467 63.903 1.00 17.49 186 CYS A C 1
ATOM 2224 O O . CYS E 2 186 ? 30.199 11.840 63.349 1.00 15.99 186 CYS A O 1
ATOM 2227 N N . VAL E 2 187 ? 32.166 12.928 63.251 1.00 14.01 187 VAL A N 1
ATOM 2228 C CA . VAL E 2 187 ? 32.314 12.719 61.809 1.00 15.59 187 VAL A CA 1
ATOM 2229 C C . VAL E 2 187 ? 33.118 11.488 61.396 1.00 16.54 187 VAL A C 1
ATOM 2230 O O . VAL E 2 187 ? 33.083 11.107 60.230 1.00 17.77 187 VAL A O 1
ATOM 2234 N N . THR E 2 188 ? 33.832 10.850 62.326 1.00 13.43 188 THR A N 1
A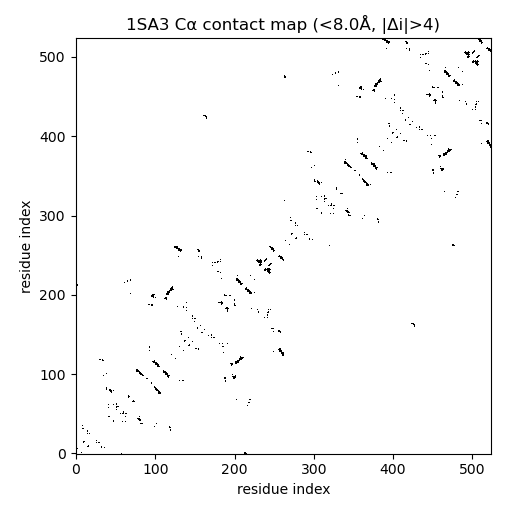TOM 2235 C CA . THR E 2 188 ? 34.616 9.665 61.954 1.00 15.01 188 THR A CA 1
ATOM 2236 C C . THR E 2 188 ? 34.367 8.416 62.784 1.00 12.64 188 THR A C 1
ATOM 2237 O O . THR E 2 188 ? 34.764 7.321 62.388 1.00 13.62 188 THR A O 1
ATOM 2241 N N . LEU E 2 189 ? 33.732 8.591 63.935 1.00 13.43 189 LEU A N 1
ATOM 2242 C CA . LEU E 2 189 ? 33.447 7.507 64.875 1.00 15.73 189 LEU A CA 1
ATOM 2243 C C . LEU E 2 189 ? 34.684 7.075 65.649 1.00 18.23 189 LEU A C 1
ATOM 2244 O O . LEU E 2 189 ? 34.743 5.983 66.209 1.00 17.17 189 LEU A O 1
ATOM 2249 N N . ARG E 2 190 ? 35.679 7.944 65.678 1.00 18.79 190 ARG A N 1
ATOM 2250 C CA . ARG E 2 190 ? 36.886 7.674 66.439 1.00 21.53 190 ARG A CA 1
ATOM 2251 C C . ARG E 2 190 ? 37.322 9.020 67.007 1.00 20.06 190 ARG A C 1
ATOM 2252 O O . ARG E 2 190 ? 37.459 9.998 66.269 1.00 19.50 190 ARG A O 1
ATOM 2260 N N . ALA E 2 191 ? 37.519 9.078 68.322 1.00 19.32 191 ALA A N 1
ATOM 2261 C CA . ALA E 2 191 ? 37.901 10.330 68.978 1.00 18.25 191 ALA A CA 1
ATOM 2262 C C . ALA E 2 191 ? 39.313 10.786 68.651 1.00 16.79 191 ALA A C 1
ATOM 2263 O O . ALA E 2 191 ? 39.566 11.980 68.548 1.00 19.60 191 ALA A O 1
ATOM 2265 N N . GLU E 2 192 ? 40.231 9.841 68.503 1.00 20.09 192 GLU A N 1
ATOM 2266 C CA . GLU E 2 192 ? 41.614 10.173 68.184 1.00 23.61 192 GLU A CA 1
ATOM 2267 C C . GLU E 2 192 ? 41.821 10.067 66.686 1.00 23.31 192 GLU A C 1
ATOM 2268 O O . GLU E 2 192 ? 40.993 9.484 65.986 1.00 21.85 192 GLU A O 1
ATOM 2274 N N . LYS E 2 193 ? 42.923 10.631 66.202 1.00 23.17 193 LYS A N 1
ATOM 2275 C CA . LYS E 2 193 ? 43.227 10.632 64.778 1.00 25.03 193 LYS A CA 1
ATOM 2276 C C . LYS E 2 193 ? 43.407 9.245 64.187 1.00 23.63 193 LYS A C 1
ATOM 2277 O O . LYS E 2 193 ? 43.938 8.339 64.826 1.00 24.82 193 LYS A O 1
ATOM 2283 N N . SER E 2 194 ? 42.948 9.093 62.952 1.00 20.02 194 SER A N 1
ATOM 2284 C CA . SER E 2 194 ? 43.040 7.836 62.225 1.00 17.23 194 SER A CA 1
ATOM 2285 C C . SER E 2 194 ? 43.502 8.158 60.807 1.00 17.20 194 SER A C 1
ATOM 2286 O O . SER E 2 194 ? 43.249 9.252 60.309 1.00 13.40 194 SER A O 1
ATOM 2289 N N . GLU E 2 195 ? 44.198 7.225 60.166 1.00 16.87 195 GLU A N 1
ATOM 2290 C CA . GLU E 2 195 ? 44.661 7.441 58.794 1.00 19.84 195 GLU A CA 1
ATOM 2291 C C . GLU E 2 195 ? 44.770 6.099 58.091 1.00 20.90 195 GLU A C 1
ATOM 2292 O O . GLU E 2 195 ? 45.361 5.152 58.624 1.00 15.73 195 GLU A O 1
ATOM 2298 N N . GLY E 2 196 ? 44.175 6.012 56.905 1.00 16.15 196 GLY A N 1
ATOM 2299 C CA . GLY E 2 196 ? 44.228 4.780 56.137 1.00 17.54 196 GLY A CA 1
ATOM 2300 C C . GLY E 2 196 ? 43.436 3.612 56.696 1.00 17.46 196 GLY A C 1
ATOM 2301 O O . GLY E 2 196 ? 43.567 2.487 56.213 1.00 19.54 196 GLY A O 1
ATOM 2302 N N . ASN E 2 197 ? 42.609 3.861 57.703 1.00 16.22 197 ASN A N 1
ATOM 2303 C CA . ASN E 2 197 ? 41.798 2.799 58.301 1.00 17.05 197 ASN A CA 1
ATOM 2304 C C . ASN E 2 197 ? 40.431 2.849 57.622 1.00 15.72 197 ASN A C 1
ATOM 2305 O O . ASN E 2 197 ? 39.723 3.843 57.739 1.00 16.95 197 ASN A O 1
ATOM 2310 N N . ILE E 2 198 ? 40.054 1.779 56.930 1.00 13.53 198 ILE A N 1
ATOM 2311 C CA . ILE E 2 198 ? 38.780 1.766 56.207 1.00 14.97 198 ILE A CA 1
ATOM 2312 C C . ILE E 2 198 ? 37.535 2.027 57.067 1.00 16.58 198 ILE A C 1
ATOM 2313 O O . ILE E 2 198 ? 36.502 2.463 56.553 1.00 16.93 198 ILE A O 1
ATOM 2318 N N . LEU E 2 199 ? 37.631 1.791 58.374 1.00 15.31 199 LEU A N 1
ATOM 2319 C CA . LEU E 2 199 ? 36.496 2.021 59.268 1.00 15.21 199 LEU A CA 1
ATOM 2320 C C . LEU E 2 199 ? 36.255 3.502 59.590 1.00 14.21 199 LEU A C 1
ATOM 2321 O O . LEU E 2 199 ? 35.207 3.854 60.125 1.00 13.99 199 LEU A O 1
ATOM 2326 N N . HIS E 2 200 ? 37.224 4.357 59.278 1.00 12.98 200 HIS A N 1
ATOM 2327 C CA . HIS E 2 200 ? 37.111 5.793 59.571 1.00 14.18 200 HIS A CA 1
ATOM 2328 C C . HIS E 2 200 ? 37.527 6.652 58.376 1.00 13.89 200 HIS A C 1
ATOM 2329 O O . HIS E 2 200 ? 38.679 6.602 57.940 1.00 13.53 200 HIS A O 1
ATOM 2336 N N . PRO E 2 201 ? 36.603 7.472 57.848 1.00 15.14 201 PRO A N 1
ATOM 2337 C CA . PRO E 2 201 ? 36.910 8.337 56.696 1.00 14.14 201 PRO A CA 1
ATOM 2338 C C . PRO E 2 201 ? 38.055 9.301 57.003 1.00 14.04 201 PRO A C 1
ATOM 2339 O O . PRO E 2 201 ? 38.136 9.833 58.116 1.00 12.70 201 PRO A O 1
ATOM 2343 N N . ASP E 2 202 ? 38.922 9.525 56.014 1.00 12.23 202 ASP A N 1
ATOM 2344 C CA . ASP E 2 202 ? 40.054 10.436 56.144 1.00 12.59 202 ASP A CA 1
ATOM 2345 C C . ASP E 2 202 ? 39.767 11.787 55.500 1.00 14.60 202 ASP A C 1
ATOM 2346 O O . ASP E 2 202 ? 40.396 12.795 55.836 1.00 10.92 202 ASP A O 1
ATOM 2351 N N . LEU E 2 203 ? 38.824 11.797 54.562 1.00 12.54 203 LEU A N 1
ATOM 2352 C CA . LEU E 2 203 ? 38.454 13.015 53.859 1.00 15.50 203 LEU A CA 1
ATOM 2353 C C . LEU E 2 203 ? 36.942 13.160 53.829 1.00 12.32 203 LEU A C 1
ATOM 2354 O O . LEU E 2 203 ? 36.223 12.176 53.684 1.00 13.31 203 LEU A O 1
ATOM 2359 N N . LEU E 2 204 ? 36.469 14.392 53.968 1.00 12.88 204 LEU A N 1
ATOM 2360 C CA . LEU E 2 204 ? 35.042 14.676 53.919 1.00 9.63 204 LEU A CA 1
ATOM 2361 C C . LEU E 2 204 ? 34.834 15.483 52.637 1.00 12.80 204 LEU A C 1
ATOM 2362 O O . LEU E 2 204 ? 35.340 16.609 52.499 1.00 14.45 204 LEU A O 1
ATOM 2367 N N . ILE E 2 205 ? 34.113 14.884 51.700 1.00 9.19 205 ILE A N 1
ATOM 2368 C CA . ILE E 2 205 ? 33.832 15.495 50.408 1.00 12.75 205 ILE A CA 1
ATOM 2369 C C . ILE E 2 205 ? 32.402 16.007 50.429 1.00 11.05 205 ILE A C 1
ATOM 2370 O O . ILE E 2 205 ? 31.476 15.252 50.694 1.00 12.86 205 ILE A O 1
ATOM 2375 N N . ARG E 2 206 ? 32.233 17.297 50.162 1.00 15.02 206 ARG A N 1
ATOM 2376 C CA . ARG E 2 206 ? 30.912 17.910 50.161 1.00 14.45 206 ARG A CA 1
ATOM 2377 C C . ARG E 2 206 ? 30.609 18.608 48.840 1.00 16.26 206 ARG A C 1
ATOM 2378 O O . ARG E 2 206 ? 31.202 19.641 48.525 1.00 15.32 206 ARG A O 1
ATOM 2386 N N . PHE E 2 207 ? 29.691 18.035 48.071 1.00 16.10 207 PHE A N 1
ATOM 2387 C CA . PHE E 2 207 ? 29.281 18.622 46.799 1.00 13.73 207 PHE A CA 1
ATOM 2388 C C . PHE E 2 207 ? 28.134 19.583 47.064 1.00 16.72 207 PHE A C 1
ATOM 2389 O O . PHE E 2 207 ? 27.157 19.228 47.733 1.00 17.29 207 PHE A O 1
ATOM 2397 N N . GLN E 2 208 ? 28.267 20.806 46.571 1.00 18.49 208 GLN A N 1
ATOM 2398 C CA . GLN E 2 208 ? 27.202 21.777 46.721 1.00 18.02 208 GLN A CA 1
ATOM 2399 C C . GLN E 2 208 ? 26.371 21.624 45.448 1.00 17.05 208 GLN A C 1
ATOM 2400 O O . GLN E 2 208 ? 26.853 21.868 44.339 1.00 16.39 208 GLN A O 1
ATOM 2406 N N . VAL E 2 209 ? 25.127 21.200 45.622 1.00 19.10 209 VAL A N 1
ATOM 2407 C CA . VAL E 2 209 ? 24.228 20.970 44.503 1.00 17.76 209 VAL A CA 1
ATOM 2408 C C . VAL E 2 209 ? 22.937 21.733 44.728 1.00 18.25 209 VAL A C 1
ATOM 2409 O O . VAL E 2 209 ? 22.244 21.513 45.724 1.00 17.16 209 VAL A O 1
ATOM 2413 N N . ILE E 2 210 ? 22.626 22.636 43.803 1.00 18.61 210 ILE A N 1
ATOM 2414 C CA . ILE E 2 210 ? 21.420 23.447 43.907 1.00 19.84 210 ILE A CA 1
ATOM 2415 C C . ILE E 2 210 ? 20.546 23.261 42.674 1.00 20.76 210 ILE A C 1
ATOM 2416 O O . ILE E 2 210 ? 21.029 23.296 41.541 1.00 19.65 210 ILE A O 1
ATOM 2421 N N . ASP E 2 211 ? 19.254 23.054 42.913 1.00 21.47 211 ASP A N 1
ATOM 2422 C CA . ASP E 2 211 ? 18.287 22.829 41.846 1.00 23.73 211 ASP A CA 1
ATOM 2423 C C . ASP E 2 211 ? 18.759 21.691 40.958 1.00 24.47 211 ASP A C 1
ATOM 2424 O O . ASP E 2 211 ? 18.684 21.767 39.727 1.00 23.78 211 ASP A O 1
ATOM 2429 N N . ARG E 2 212 ? 19.255 20.640 41.611 1.00 21.46 212 ARG A N 1
ATOM 2430 C CA . ARG E 2 212 ? 19.741 19.428 40.959 1.00 17.69 212 ARG A CA 1
ATOM 2431 C C . ARG E 2 212 ? 21.079 19.535 40.241 1.00 19.28 212 ARG A C 1
ATOM 2432 O O . ARG E 2 212 ? 21.597 18.520 39.776 1.00 19.60 212 ARG A O 1
ATOM 2440 N N . GLU E 2 213 ? 21.649 20.734 40.156 1.00 19.29 213 GLU A N 1
ATOM 2441 C CA . GLU E 2 213 ? 22.910 20.900 39.432 1.00 20.96 213 GLU A CA 1
ATOM 2442 C C . GLU E 2 213 ? 24.147 21.185 40.274 1.00 18.33 213 GLU A C 1
ATOM 2443 O O . GLU E 2 213 ? 24.066 21.809 41.325 1.00 19.45 213 GLU A O 1
ATOM 2449 N N . TYR E 2 214 ? 25.296 20.738 39.770 1.00 18.49 214 TYR A N 1
ATOM 2450 C CA . TYR E 2 214 ? 26.585 20.942 40.426 1.00 18.36 214 TYR A CA 1
ATOM 2451 C C . TYR E 2 214 ? 26.910 22.426 40.568 1.00 22.92 214 TYR A C 1
ATOM 2452 O O . TYR E 2 214 ? 26.715 23.205 39.631 1.00 21.95 214 TYR A O 1
ATOM 2461 N N . VAL E 2 215 ? 27.399 22.823 41.736 1.00 20.10 215 VAL A N 1
ATOM 2462 C CA . VAL E 2 215 ? 27.789 24.205 41.947 1.00 21.20 215 VAL A CA 1
ATOM 2463 C C . VAL E 2 215 ? 29.280 24.248 42.250 1.00 21.05 215 VAL A C 1
ATOM 2464 O O . VAL E 2 215 ? 30.026 24.969 41.597 1.00 19.75 215 VAL A O 1
ATOM 2468 N N . ASP E 2 216 ? 29.716 23.452 43.223 1.00 17.00 216 ASP A N 1
ATOM 2469 C CA . ASP E 2 216 ? 31.128 23.412 43.599 1.00 17.44 216 ASP A CA 1
ATOM 2470 C C . ASP E 2 216 ? 31.336 22.203 44.513 1.00 17.40 216 ASP A C 1
ATOM 2471 O O . ASP E 2 216 ? 30.399 21.452 44.794 1.00 16.80 216 ASP A O 1
ATOM 2476 N N . VAL E 2 217 ? 32.565 22.013 44.968 1.00 16.12 217 VAL A N 1
ATOM 2477 C CA . VAL E 2 217 ? 32.853 20.922 45.884 1.00 14.83 217 VAL A CA 1
ATOM 2478 C C . VAL E 2 217 ? 33.888 21.403 46.887 1.00 15.24 217 VAL A C 1
ATOM 2479 O O . VAL E 2 217 ? 34.710 22.268 46.586 1.00 16.94 217 VAL A O 1
ATOM 2483 N N . THR E 2 218 ? 33.830 20.852 48.090 1.00 14.62 218 THR A N 1
ATOM 2484 C CA . THR E 2 218 ? 34.780 21.197 49.127 1.00 17.25 218 THR A CA 1
ATOM 2485 C C . THR E 2 218 ? 35.279 19.855 49.649 1.00 16.67 218 THR A C 1
ATOM 2486 O O . THR E 2 218 ? 34.478 18.951 49.898 1.00 13.80 218 THR A O 1
ATOM 2490 N N . ILE E 2 219 ? 36.596 19.715 49.778 1.00 13.50 219 ILE A N 1
ATOM 2491 C CA . ILE E 2 219 ? 37.198 18.465 50.250 1.00 12.72 219 ILE A CA 1
ATOM 2492 C C . ILE E 2 219 ? 38.182 18.791 51.362 1.00 13.57 219 ILE A C 1
ATOM 2493 O O . ILE E 2 219 ? 39.182 19.477 51.140 1.00 13.36 219 ILE A O 1
ATOM 2498 N N . LYS E 2 220 ? 37.892 18.291 52.558 1.00 12.34 220 LYS A N 1
ATOM 2499 C CA . LYS E 2 220 ? 38.735 18.552 53.719 1.00 14.20 220 LYS A CA 1
ATOM 2500 C C . LYS E 2 220 ? 39.253 17.290 54.399 1.00 15.37 220 LYS A C 1
ATOM 2501 O O . LYS E 2 220 ? 38.506 16.327 54.539 1.00 12.40 220 LYS A O 1
ATOM 2507 N N . ASN E 2 221 ? 40.527 17.279 54.805 1.00 12.80 221 ASN A N 1
ATOM 2508 C CA . ASN E 2 221 ? 41.021 16.134 55.570 1.00 14.16 221 ASN A CA 1
ATOM 2509 C C . ASN E 2 221 ? 40.439 16.380 56.977 1.00 14.36 221 ASN A C 1
ATOM 2510 O O . ASN E 2 221 ? 39.975 17.494 57.277 1.00 13.89 221 ASN A O 1
ATOM 2515 N N . ILE E 2 222 ? 40.454 15.368 57.838 1.00 12.69 222 ILE A N 1
ATOM 2516 C CA . ILE E 2 222 ? 39.861 15.524 59.161 1.00 16.59 222 ILE A CA 1
ATOM 2517 C C . ILE E 2 222 ? 40.493 16.626 60.006 1.00 16.82 222 ILE A C 1
ATOM 2518 O O . ILE E 2 222 ? 39.776 17.392 60.650 1.00 16.75 222 ILE A O 1
ATOM 2523 N N . ASP E 2 223 ? 41.822 16.717 60.010 1.00 18.10 223 ASP A N 1
ATOM 2524 C CA . ASP E 2 223 ? 42.486 17.760 60.794 1.00 19.02 223 ASP A CA 1
ATOM 2525 C C . ASP E 2 223 ? 41.953 19.145 60.450 1.00 19.34 223 ASP A C 1
ATOM 2526 O O . ASP E 2 223 ? 41.588 19.912 61.341 1.00 18.60 223 ASP A O 1
ATOM 2531 N N . ASP E 2 224 ? 41.902 19.465 59.157 1.00 17.57 224 ASP A N 1
ATOM 2532 C CA . ASP E 2 224 ? 41.423 20.774 58.724 1.00 16.26 224 ASP A CA 1
ATOM 2533 C C . ASP E 2 224 ? 39.954 21.003 59.030 1.00 18.65 224 ASP A C 1
ATOM 2534 O O . ASP E 2 224 ? 39.555 22.113 59.409 1.00 17.83 224 ASP A O 1
ATOM 2539 N N . TYR E 2 225 ? 39.140 19.965 58.868 1.00 13.95 225 TYR A N 1
ATOM 2540 C CA . TYR E 2 225 ? 37.718 20.103 59.150 1.00 14.61 225 TYR A CA 1
ATOM 2541 C C . TYR E 2 225 ? 37.546 20.476 60.623 1.00 15.68 225 TYR A C 1
ATOM 2542 O O . TYR E 2 225 ? 36.784 21.386 60.962 1.00 17.70 225 TYR A O 1
ATOM 2551 N N . VAL E 2 226 ? 38.259 19.764 61.492 1.00 16.60 226 VAL A N 1
ATOM 2552 C CA . VAL E 2 226 ? 38.187 20.025 62.929 1.00 19.08 226 VAL A CA 1
ATOM 2553 C C . VAL E 2 226 ? 38.615 21.464 63.227 1.00 20.21 226 VAL A C 1
ATOM 2554 O O . VAL E 2 226 ? 37.933 22.183 63.952 1.00 18.78 226 VAL A O 1
ATOM 2558 N N . SER E 2 227 ? 39.743 21.882 62.661 1.00 19.59 227 SER A N 1
ATOM 2559 C CA . SER E 2 227 ? 40.224 23.246 62.870 1.00 23.08 227 SER A CA 1
ATOM 2560 C C . SER E 2 227 ? 39.165 24.252 62.450 1.00 23.35 227 SER A C 1
ATOM 2561 O O . SER E 2 227 ? 38.928 25.237 63.151 1.00 26.60 227 SER A O 1
ATOM 2564 N N . ASP E 2 228 ? 38.527 24.010 61.307 1.00 21.88 228 ASP A N 1
ATOM 2565 C CA . ASP E 2 228 ? 37.493 24.918 60.820 1.00 21.29 228 ASP A CA 1
ATOM 2566 C C . ASP E 2 228 ? 36.325 25.015 61.798 1.00 21.00 228 ASP A C 1
ATOM 2567 O O . ASP E 2 228 ? 35.855 26.112 62.097 1.00 23.98 228 ASP A O 1
ATOM 2572 N N . ARG E 2 229 ? 35.852 23.869 62.282 1.00 19.32 229 ARG A N 1
ATOM 2573 C CA . ARG E 2 229 ? 34.740 23.840 63.233 1.00 20.38 229 ARG A CA 1
ATOM 2574 C C . ARG E 2 229 ? 35.137 24.524 64.552 1.00 20.27 229 ARG A C 1
ATOM 2575 O O . ARG E 2 229 ? 34.348 25.280 65.120 1.00 20.41 229 ARG A O 1
ATOM 2583 N N . ILE E 2 230 ? 36.352 24.251 65.031 1.00 20.65 230 ILE A N 1
ATOM 2584 C CA . ILE E 2 230 ? 36.857 24.852 66.278 1.00 24.47 230 ILE A CA 1
ATOM 2585 C C . ILE E 2 230 ? 36.885 26.371 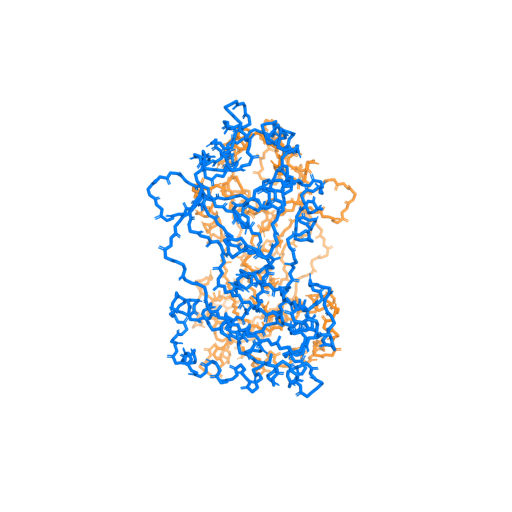66.149 1.00 25.51 230 ILE A C 1
ATOM 2586 O O . ILE E 2 230 ? 36.510 27.089 67.076 1.00 28.74 230 ILE A O 1
ATOM 2591 N N . ALA E 2 231 ? 37.337 26.858 64.997 1.00 27.80 231 ALA A N 1
ATOM 2592 C CA . ALA E 2 231 ? 37.397 28.301 64.758 1.00 28.90 231 ALA A CA 1
ATOM 2593 C C . ALA E 2 231 ? 35.984 28.882 64.775 1.00 30.82 231 ALA A C 1
ATOM 2594 O O . ALA E 2 231 ? 35.724 29.900 65.420 1.00 32.21 231 ALA A O 1
ATOM 2596 N N . GLU E 2 232 ? 35.080 28.218 64.064 1.00 31.01 232 GLU A N 1
ATOM 2597 C CA . GLU E 2 232 ? 33.689 28.641 63.979 1.00 28.68 232 GLU A CA 1
ATOM 2598 C C . GLU E 2 232 ? 33.040 28.632 65.363 1.00 31.13 232 GLU A C 1
ATOM 2599 O O . GLU E 2 232 ? 32.275 29.531 65.709 1.00 26.74 232 GLU A O 1
ATOM 2605 N N . GLY E 2 233 ? 33.353 27.607 66.149 1.00 31.82 233 GLY A N 1
ATOM 2606 C CA . GLY E 2 233 ? 32.791 27.494 67.482 1.00 34.00 233 GLY A CA 1
ATOM 2607 C C . GLY E 2 233 ? 33.403 28.431 68.506 1.00 35.65 233 GLY A C 1
ATOM 2608 O O . GLY E 2 233 ? 32.841 28.618 69.585 1.00 35.56 233 GLY A O 1
ATOM 2609 N N . SER E 2 234 ? 34.546 29.024 68.179 1.00 36.62 234 SER A N 1
ATOM 2610 C CA . SER E 2 234 ? 35.215 29.935 69.103 1.00 40.11 234 SER A CA 1
ATOM 2611 C C . SER E 2 234 ? 34.676 31.364 69.049 1.00 42.64 234 SER A C 1
ATOM 2612 O O . SER E 2 234 ? 34.885 32.141 69.982 1.00 44.77 234 SER A O 1
ATOM 2615 N N . LYS E 2 235 ? 33.989 31.710 67.964 1.00 43.19 235 LYS A N 1
ATOM 2616 C CA . LYS E 2 235 ? 33.438 33.053 67.821 1.00 45.57 235 LYS A CA 1
ATOM 2617 C C . LYS E 2 235 ? 32.503 33.388 68.977 1.00 45.11 235 LYS A C 1
ATOM 2618 O O . LYS E 2 235 ? 32.122 32.510 69.753 1.00 44.51 235 LYS A O 1
ATOM 2624 N N . ALA E 2 236 ? 32.137 34.663 69.077 1.00 44.25 236 ALA A N 1
ATOM 2625 C CA . ALA E 2 236 ? 31.274 35.159 70.147 1.00 43.53 236 ALA A CA 1
ATOM 2626 C C . ALA E 2 236 ? 30.033 34.318 70.433 1.00 43.38 236 ALA A C 1
ATOM 2627 O O . ALA E 2 236 ? 29.703 34.064 71.596 1.00 41.62 236 ALA A O 1
ATOM 2629 N N . ARG E 2 237 ? 29.347 33.893 69.376 1.00 42.65 237 ARG A N 1
ATOM 2630 C CA . ARG E 2 237 ? 28.131 33.106 69.528 1.00 43.10 237 ARG A CA 1
ATOM 2631 C C . ARG E 2 237 ? 28.379 31.693 70.060 1.00 41.89 237 ARG A C 1
ATOM 2632 O O . ARG E 2 237 ? 27.455 31.039 70.544 1.00 41.92 237 ARG A O 1
ATOM 2640 N N . LYS E 2 238 ? 29.622 31.226 69.975 1.00 40.33 238 LYS A N 1
ATOM 2641 C CA . LYS E 2 238 ? 29.970 29.887 70.452 1.00 35.65 238 LYS A CA 1
ATOM 2642 C C . LYS E 2 238 ? 29.053 28.832 69.833 1.00 31.17 238 LYS A C 1
ATOM 2643 O O . LYS E 2 238 ? 28.445 28.035 70.545 1.00 28.76 238 LYS A O 1
ATOM 2649 N N . PRO E 2 239 ? 28.947 28.815 68.494 1.00 28.28 239 PRO A N 1
ATOM 2650 C CA . PRO E 2 239 ? 28.091 27.846 67.792 1.00 26.24 239 PRO A CA 1
ATOM 2651 C C . PRO E 2 239 ? 28.323 26.414 68.278 1.00 21.21 239 PRO A C 1
ATOM 2652 O O . PRO E 2 239 ? 29.459 26.014 68.522 1.00 23.24 239 PRO A O 1
ATOM 2656 N N . GLY E 2 240 ? 27.246 25.651 68.413 1.00 20.78 240 GLY A N 1
ATOM 2657 C CA . GLY E 2 240 ? 27.368 24.275 68.861 1.00 21.31 240 GLY A CA 1
ATOM 2658 C C . GLY E 2 240 ? 28.096 24.139 70.187 1.00 22.62 240 GLY A C 1
ATOM 2659 O O . GLY E 2 240 ? 28.836 23.184 70.396 1.00 20.78 240 GLY A O 1
ATOM 2660 N N . PHE E 2 241 ? 27.890 25.095 71.086 1.00 24.55 241 PHE A N 1
ATOM 2661 C CA . PHE E 2 241 ? 28.541 25.059 72.390 1.00 23.70 241 PHE A CA 1
ATOM 2662 C C . PHE E 2 241 ? 30.052 24.952 72.233 1.00 22.25 241 PHE A C 1
ATOM 2663 O O . PHE E 2 241 ? 30.729 24.253 72.990 1.00 22.13 241 PHE A O 1
ATOM 2671 N N . GLY E 2 242 ? 30.569 25.657 71.232 1.00 24.63 242 GLY A N 1
ATOM 2672 C CA . GLY E 2 242 ? 31.999 25.667 70.985 1.00 26.25 242 GLY A CA 1
ATOM 2673 C C . GLY E 2 242 ? 32.512 24.630 70.005 1.00 26.30 242 GLY A C 1
ATOM 2674 O O . GLY E 2 242 ? 33.668 24.705 69.583 1.00 23.31 242 GLY A O 1
ATOM 2675 N N . THR E 2 243 ? 31.667 23.667 69.634 1.00 25.24 243 THR A N 1
ATOM 2676 C CA . THR E 2 243 ? 32.084 22.620 68.699 1.00 20.95 243 THR A CA 1
ATOM 2677 C C . THR E 2 243 ? 31.992 23.039 67.238 1.00 21.66 243 THR A C 1
ATOM 2678 O O . THR E 2 243 ? 32.618 22.420 66.383 1.00 23.10 243 THR A O 1
ATOM 2682 N N . GLY E 2 244 ? 31.204 24.067 66.944 1.00 19.79 244 GLY A N 1
ATOM 2683 C CA . GLY E 2 244 ? 31.069 24.500 65.564 1.00 21.62 244 GLY A CA 1
ATOM 2684 C C . GLY E 2 244 ? 30.094 23.636 64.771 1.00 19.90 244 GLY A C 1
ATOM 2685 O O . GLY E 2 244 ? 29.860 23.857 63.580 1.00 19.18 244 GLY A O 1
ATOM 2686 N N . LEU E 2 245 ? 29.542 22.628 65.431 1.00 17.44 245 LEU A N 1
ATOM 2687 C CA . LEU E 2 245 ? 28.564 21.754 64.799 1.00 18.57 245 LEU A CA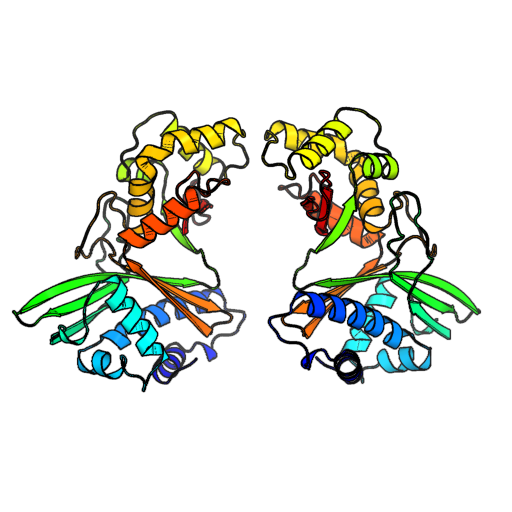 1
ATOM 2688 C C . LEU E 2 245 ? 27.203 22.295 65.214 1.00 18.05 245 LEU A C 1
ATOM 2689 O O . LEU E 2 245 ? 27.089 22.965 66.244 1.00 18.57 245 LEU A O 1
ATOM 2694 N N . ASN E 2 246 ? 26.177 22.019 64.420 1.00 15.43 246 ASN A N 1
ATOM 2695 C CA . ASN E 2 246 ? 24.836 22.468 64.762 1.00 18.83 246 ASN A CA 1
ATOM 2696 C C . ASN E 2 246 ? 24.134 21.306 65.445 1.00 19.12 246 ASN A C 1
ATOM 2697 O O . ASN E 2 246 ? 23.974 20.238 64.849 1.00 19.44 246 ASN A O 1
ATOM 2702 N N . TRP E 2 247 ? 23.742 21.509 66.702 1.00 15.18 247 TRP A N 1
ATOM 2703 C CA . TRP E 2 247 ? 23.055 20.480 67.479 1.00 16.15 247 TRP A CA 1
ATOM 2704 C C . TRP E 2 247 ? 21.538 20.548 67.291 1.00 13.29 247 TRP A C 1
ATOM 2705 O O . TRP E 2 247 ? 20.928 21.596 67.495 1.00 16.10 247 TRP A O 1
ATOM 2716 N N . THR E 2 248 ? 20.920 19.435 66.917 1.00 10.95 248 THR A N 1
ATOM 2717 C CA . THR E 2 248 ? 19.470 19.424 66.766 1.00 14.78 248 THR A CA 1
ATOM 2718 C C . THR E 2 248 ? 18.958 18.010 67.044 1.00 15.81 248 THR A C 1
ATOM 2719 O O . THR E 2 248 ? 19.633 17.235 67.734 1.00 14.89 248 THR A O 1
ATOM 2723 N N . TYR E 2 249 ? 17.782 17.650 66.544 1.00 12.28 249 TYR A N 1
ATOM 2724 C CA . TYR E 2 249 ? 17.277 16.315 66.836 1.00 15.06 249 TYR A CA 1
ATOM 2725 C C . TYR E 2 249 ? 16.990 15.442 65.625 1.00 14.94 249 TYR A C 1
ATOM 2726 O O . TYR E 2 249 ? 16.702 15.934 64.526 1.00 15.32 249 TYR A O 1
ATOM 2735 N N . ALA E 2 250 ? 17.097 14.138 65.842 1.00 13.57 250 ALA A N 1
ATOM 2736 C CA . ALA E 2 250 ? 16.833 13.147 64.809 1.00 13.99 250 ALA A CA 1
ATOM 2737 C C . ALA E 2 250 ? 15.343 12.866 64.920 1.00 15.83 250 ALA A C 1
ATOM 2738 O O . ALA E 2 250 ? 14.844 12.581 66.007 1.00 16.48 250 ALA A O 1
ATOM 2740 N N . SER E 2 251 ? 14.630 12.972 63.806 1.00 17.09 251 SER A N 1
ATOM 2741 C CA . SER E 2 251 ? 13.185 12.746 63.786 1.00 18.03 251 SER A CA 1
ATOM 2742 C C . SER E 2 251 ? 12.822 11.318 63.418 1.00 19.27 251 SER A C 1
ATOM 2743 O O . SER E 2 251 ? 11.654 10.935 63.485 1.00 18.91 251 SER A O 1
ATOM 2746 N N . GLY E 2 252 ? 13.828 10.545 63.025 1.00 19.58 252 GLY A N 1
ATOM 2747 C CA . GLY E 2 252 ? 13.606 9.182 62.582 1.00 21.43 252 GLY A CA 1
ATOM 2748 C C . GLY E 2 252 ? 13.008 8.134 63.500 1.00 23.61 252 GLY A C 1
ATOM 2749 O O . GLY E 2 252 ? 12.363 7.208 63.009 1.00 23.55 252 GLY A O 1
ATOM 2750 N N . SER E 2 253 ? 13.209 8.248 64.809 1.00 24.02 253 SER A N 1
ATOM 2751 C CA . SER E 2 253 ? 12.702 7.224 65.723 1.00 26.78 253 SER A CA 1
ATOM 2752 C C . SER E 2 253 ? 11.826 7.718 66.867 1.00 26.51 253 SER A C 1
ATOM 2753 O O . SER E 2 253 ? 11.663 8.920 67.070 1.00 22.90 253 SER A O 1
ATOM 2756 N N . LYS E 2 254 ? 11.267 6.766 67.612 1.00 27.05 254 LYS A N 1
ATOM 2757 C CA . LYS E 2 254 ? 10.423 7.082 68.751 1.00 28.77 254 LYS A CA 1
ATOM 2758 C C . LYS E 2 254 ? 11.234 7.676 69.899 1.00 27.49 254 LYS A C 1
ATOM 2759 O O . LYS E 2 254 ? 10.780 8.593 70.571 1.00 27.88 254 LYS A O 1
ATOM 2765 N N . ALA E 2 255 ? 12.439 7.158 70.108 1.00 28.65 255 ALA A N 1
ATOM 2766 C CA . ALA E 2 255 ? 13.301 7.644 71.184 1.00 25.58 255 ALA A CA 1
ATOM 2767 C C . ALA E 2 255 ? 13.883 9.023 70.910 1.00 25.73 255 ALA A C 1
ATOM 2768 O O . ALA E 2 255 ? 14.176 9.369 69.769 1.00 23.48 255 ALA A O 1
ATOM 2770 N N . LYS E 2 256 ? 14.038 9.815 71.964 1.00 24.10 256 LYS A N 1
ATOM 2771 C CA . LYS E 2 256 ? 14.641 11.133 71.830 1.00 23.02 256 LYS A CA 1
ATOM 2772 C C . LYS E 2 256 ? 16.066 10.822 71.383 1.00 21.39 256 LYS A C 1
ATOM 2773 O O . LYS E 2 256 ? 16.712 9.938 71.944 1.00 20.14 256 LYS A O 1
ATOM 2779 N N . LYS E 2 257 ? 16.555 11.529 70.372 1.00 17.55 257 LYS A N 1
ATOM 2780 C CA . LYS E 2 257 ? 17.890 11.246 69.864 1.00 14.55 257 LYS A CA 1
ATOM 2781 C C . LYS E 2 257 ? 18.518 12.486 69.240 1.00 14.17 257 LYS A C 1
ATOM 2782 O O . LYS E 2 257 ? 17.840 13.302 68.615 1.00 14.21 257 LYS A O 1
ATOM 2788 N N . MET E 2 258 ? 19.824 12.629 69.393 1.00 13.83 258 MET A N 1
ATOM 2789 C CA . MET E 2 258 ? 20.498 13.801 68.850 1.00 14.69 258 MET A CA 1
ATOM 2790 C C . MET E 2 258 ? 20.945 13.675 67.391 1.00 13.87 258 MET A C 1
ATOM 2791 O O . MET E 2 258 ? 21.235 12.583 66.909 1.00 13.52 258 MET A O 1
ATOM 2796 N N . GLN E 2 259 ? 20.987 14.813 66.706 1.00 13.03 259 GLN A N 1
ATOM 2797 C CA . GLN E 2 259 ? 21.455 14.881 65.327 1.00 11.19 259 GLN A CA 1
ATOM 2798 C C . GLN E 2 259 ? 22.417 16.051 65.251 1.00 12.20 259 GLN A C 1
ATOM 2799 O O . GLN E 2 259 ? 22.211 17.077 65.904 1.00 13.13 259 GLN A O 1
ATOM 2805 N N . PHE E 2 260 ? 23.473 15.890 64.464 1.00 13.57 260 PHE A N 1
ATOM 2806 C CA . PHE E 2 260 ? 24.450 16.952 64.292 1.00 15.08 260 PHE A CA 1
ATOM 2807 C C . PHE E 2 260 ? 24.615 17.284 62.827 1.00 13.64 260 PHE A C 1
ATOM 2808 O O . PHE E 2 260 ? 24.682 16.389 61.982 1.00 13.18 260 PHE A O 1
ATOM 2816 N N . LYS E 2 261 ? 24.651 18.579 62.532 1.00 12.64 261 LYS A N 1
ATOM 2817 C CA . LYS E 2 261 ? 24.849 19.041 61.172 1.00 11.23 261 LYS A CA 1
ATOM 2818 C C . LYS E 2 261 ? 26.216 19.695 61.159 1.00 11.76 261 LYS A C 1
ATOM 2819 O O . LYS E 2 261 ? 26.631 20.297 62.152 1.00 14.79 261 LYS A O 1
ATOM 2825 N N . GLY E 2 262 ? 26.919 19.563 60.041 1.00 9.98 262 GLY A N 1
ATOM 2826 C CA . GLY E 2 262 ? 28.249 20.129 59.928 1.00 13.80 262 GLY A CA 1
ATOM 2827 C C . GLY E 2 262 ? 28.697 20.162 58.475 1.00 13.49 262 GLY A C 1
ATOM 2828 O O . GLY E 2 262 ? 27.822 20.165 57.586 1.00 13.29 262 GLY A O 1
ATOM 2830 N N . MET F 2 1 ? 7.762 36.838 34.823 1.00 56.03 1 MET B N 1
ATOM 2831 C CA . MET F 2 1 ? 7.968 37.107 33.370 1.00 56.22 1 MET B CA 1
ATOM 2832 C C . MET F 2 1 ? 8.127 38.601 33.102 1.00 53.70 1 MET B C 1
ATOM 2833 O O . MET F 2 1 ? 7.309 39.405 33.553 1.00 53.94 1 MET B O 1
ATOM 2838 N N . ARG F 2 2 ? 9.180 38.975 32.378 1.00 50.51 2 ARG B N 1
ATOM 2839 C CA . ARG F 2 2 ? 9.384 40.381 32.051 1.00 47.23 2 ARG B CA 1
ATOM 2840 C C . ARG F 2 2 ? 8.398 40.751 30.964 1.00 46.66 2 ARG B C 1
ATOM 2841 O O . ARG F 2 2 ? 8.737 40.797 29.780 1.00 47.03 2 ARG B O 1
ATOM 2849 N N . THR F 2 3 ? 7.165 40.998 31.384 1.00 43.43 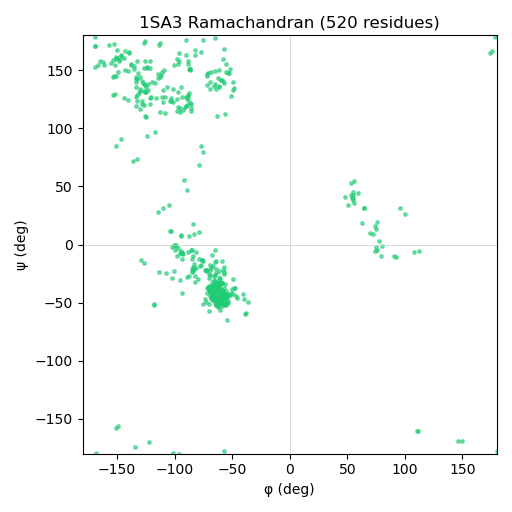3 THR B N 1
ATOM 2850 C CA . THR F 2 3 ? 6.095 41.369 30.479 1.00 40.94 3 THR B CA 1
ATOM 2851 C C . THR F 2 3 ? 6.470 42.618 29.697 1.00 39.93 3 THR B C 1
ATOM 2852 O O . THR F 2 3 ? 7.563 43.161 29.850 1.00 38.13 3 THR B O 1
ATOM 2856 N N . GLU F 2 4 ? 5.546 43.077 28.865 1.00 41.62 4 GLU B N 1
ATOM 2857 C CA . GLU F 2 4 ? 5.774 44.265 28.060 1.00 43.98 4 GLU B CA 1
ATOM 2858 C C . GLU F 2 4 ? 5.992 45.469 28.967 1.00 43.11 4 GLU B C 1
ATOM 2859 O O . GLU F 2 4 ? 6.880 46.291 28.730 1.00 43.58 4 GLU B O 1
ATOM 2865 N N . LEU F 2 5 ? 5.175 45.567 30.009 1.00 40.39 5 LEU B N 1
ATOM 2866 C CA . LEU F 2 5 ? 5.278 46.675 30.949 1.00 37.80 5 LEU B CA 1
ATOM 2867 C C . LEU F 2 5 ? 6.544 46.574 31.797 1.00 36.81 5 LEU B C 1
ATOM 2868 O O . LEU F 2 5 ? 7.314 47.533 31.883 1.00 35.46 5 LEU B O 1
ATOM 2873 N N . LEU F 2 6 ? 6.765 45.416 32.418 1.00 35.48 6 LEU B N 1
ATOM 2874 C CA . LEU F 2 6 ? 7.948 45.225 33.253 1.00 33.89 6 LEU B CA 1
ATOM 2875 C C . LEU F 2 6 ? 9.238 45.420 32.480 1.00 35.22 6 LEU B C 1
ATOM 2876 O O . LEU F 2 6 ? 10.197 45.988 33.004 1.00 36.65 6 LEU B O 1
ATOM 2881 N N . SER F 2 7 ? 9.266 44.940 31.240 1.00 35.70 7 SER B N 1
ATOM 2882 C CA . SER F 2 7 ? 10.450 45.074 30.403 1.00 37.40 7 SER B CA 1
ATOM 2883 C C . SER F 2 7 ? 10.772 46.551 30.230 1.00 37.36 7 SER B C 1
ATOM 2884 O O . SER F 2 7 ? 11.932 46.965 30.312 1.00 37.31 7 SER B O 1
ATOM 2887 N N . LYS F 2 8 ? 9.732 47.341 29.991 1.00 34.35 8 LYS B N 1
ATOM 2888 C CA . LYS F 2 8 ? 9.887 48.775 29.825 1.00 35.21 8 LYS B CA 1
ATOM 2889 C C . LYS F 2 8 ? 10.464 49.368 31.106 1.00 35.37 8 LYS B C 1
ATOM 2890 O O . LYS F 2 8 ? 11.459 50.090 31.079 1.00 35.09 8 LYS B O 1
ATOM 2896 N N . LEU F 2 9 ? 9.837 49.049 32.232 1.00 33.95 9 LEU B N 1
ATOM 2897 C CA . LEU F 2 9 ? 10.289 49.565 33.516 1.00 33.96 9 LEU B CA 1
ATOM 2898 C C . LEU F 2 9 ? 11.742 49.203 33.818 1.00 31.91 9 LEU B C 1
ATOM 2899 O O . LEU F 2 9 ? 12.528 50.062 34.214 1.00 30.75 9 LEU B O 1
ATOM 2904 N N . TYR F 2 10 ? 12.107 47.940 33.627 1.00 34.11 10 TYR B N 1
ATOM 2905 C CA . TYR F 2 10 ? 13.477 47.520 33.892 1.00 34.67 10 TYR B CA 1
ATOM 2906 C C . TYR F 2 10 ? 14.437 48.325 33.044 1.00 37.33 10 TYR B C 1
ATOM 2907 O O . TYR F 2 10 ? 15.559 48.616 33.458 1.00 35.76 10 TYR B O 1
ATOM 2916 N N . ASP F 2 11 ? 13.987 48.687 31.849 1.00 39.30 11 ASP B N 1
ATOM 2917 C CA . ASP F 2 11 ? 14.805 49.467 30.937 1.00 41.26 11 ASP B CA 1
ATOM 2918 C C . ASP F 2 11 ? 14.903 50.896 31.453 1.00 41.13 11 ASP B C 1
ATOM 2919 O O . ASP F 2 11 ? 15.996 51.451 31.565 1.00 37.39 11 ASP B O 1
ATOM 2924 N N . ASP F 2 12 ? 13.755 51.483 31.780 1.00 41.61 12 ASP B N 1
ATOM 2925 C CA . ASP F 2 12 ? 13.718 52.853 32.283 1.00 40.60 12 ASP B CA 1
ATOM 2926 C C . ASP F 2 12 ? 14.596 53.053 33.517 1.00 40.13 12 ASP B C 1
ATOM 2927 O O . ASP F 2 12 ? 15.174 54.126 33.707 1.00 39.29 12 ASP B O 1
ATOM 2932 N N . PHE F 2 13 ? 14.688 52.025 34.358 1.00 40.08 13 PHE B N 1
ATOM 2933 C CA . PHE F 2 13 ? 15.490 52.106 35.573 1.00 40.33 13 PHE B CA 1
ATOM 2934 C C . PHE F 2 13 ? 16.911 51.572 35.402 1.00 41.04 13 PHE B C 1
ATOM 2935 O O . PHE F 2 13 ? 17.648 51.431 36.380 1.00 41.83 13 PHE B O 1
ATOM 2943 N N . GLY F 2 14 ? 17.285 51.276 34.159 1.00 40.74 14 GLY B N 1
ATOM 2944 C CA . GLY F 2 14 ? 18.619 50.776 33.862 1.00 38.59 14 GLY B CA 1
ATOM 2945 C C . GLY F 2 14 ? 19.110 49.639 34.738 1.00 37.98 14 GLY B C 1
ATOM 2946 O O . GLY F 2 14 ? 20.281 49.603 35.125 1.00 38.04 14 GLY B O 1
ATOM 2947 N N . ILE F 2 15 ? 18.220 48.701 35.042 1.00 36.43 15 ILE B N 1
ATOM 2948 C CA . ILE F 2 15 ? 18.560 47.560 35.882 1.00 35.78 15 ILE B CA 1
ATOM 2949 C C . ILE F 2 15 ? 19.699 46.717 35.312 1.00 38.56 15 ILE B C 1
ATOM 2950 O O . ILE F 2 15 ? 20.690 46.455 35.997 1.00 38.70 15 ILE B O 1
ATOM 2955 N N . ASP F 2 16 ? 19.558 46.300 34.057 1.00 40.37 16 ASP B N 1
ATOM 2956 C CA . ASP F 2 16 ? 20.566 45.464 33.416 1.00 40.99 16 ASP B CA 1
ATOM 2957 C C . ASP F 2 16 ? 21.926 46.131 33.247 1.00 42.76 16 ASP B C 1
ATOM 2958 O O . ASP F 2 16 ? 22.916 45.455 32.976 1.00 43.79 16 ASP B O 1
ATOM 2963 N N . GLN F 2 17 ? 21.977 47.449 33.409 1.00 44.42 17 GLN B N 1
ATOM 2964 C CA . GLN F 2 17 ? 23.235 48.180 33.282 1.00 47.78 17 GLN B CA 1
ATOM 2965 C C . GLN F 2 17 ? 23.963 48.243 34.624 1.00 48.53 17 GLN B C 1
ATOM 2966 O O . GLN F 2 17 ? 25.099 48.709 34.706 1.00 49.49 17 GLN B O 1
ATOM 2972 N N . LEU F 2 18 ? 23.303 47.772 35.677 1.00 48.63 18 LEU B N 1
ATOM 2973 C CA . LEU F 2 18 ? 23.893 47.784 37.009 1.00 47.81 18 LEU B CA 1
ATOM 2974 C C . LEU F 2 18 ? 24.723 46.544 37.287 1.00 49.48 18 LEU B C 1
ATOM 2975 O O . LEU F 2 18 ? 24.270 45.416 37.081 1.00 46.83 18 LEU B O 1
ATOM 2980 N N . PRO F 2 19 ? 25.959 46.741 37.769 1.00 50.67 19 PRO B N 1
ATOM 2981 C CA . PRO F 2 19 ? 26.855 45.626 38.080 1.00 50.69 19 PRO B CA 1
ATOM 2982 C C . PRO F 2 19 ? 26.183 44.709 39.091 1.00 49.41 19 PRO B C 1
ATOM 2983 O O . PRO F 2 19 ? 25.543 45.181 40.031 1.00 48.74 19 PRO B O 1
ATOM 2987 N N . HIS F 2 20 ? 26.326 43.404 38.898 1.00 49.40 20 HIS B N 1
ATOM 2988 C CA . HIS F 2 20 ? 25.718 42.443 39.808 1.00 49.93 20 HIS B CA 1
ATOM 2989 C C . HIS F 2 20 ? 26.231 42.577 41.232 1.00 47.67 20 HIS B C 1
ATOM 2990 O O . HIS F 2 20 ? 25.518 42.273 42.184 1.00 46.12 20 HIS B O 1
ATOM 2997 N N . THR F 2 21 ? 27.469 43.031 41.377 1.00 44.78 21 THR B N 1
ATOM 2998 C CA . THR F 2 21 ? 28.062 43.200 42.697 1.00 44.18 21 THR B CA 1
ATOM 2999 C C . THR F 2 21 ? 27.435 44.353 43.485 1.00 42.99 21 THR B C 1
ATOM 3000 O O . THR F 2 21 ? 27.405 44.321 44.714 1.00 42.72 21 THR B O 1
ATOM 3004 N N . GLN F 2 22 ? 26.937 45.364 42.780 1.00 43.67 22 GLN B N 1
ATOM 3005 C CA . GLN F 2 22 ? 26.316 46.520 43.426 1.00 44.22 22 GLN B CA 1
ATOM 3006 C C . GLN F 2 22 ? 24.886 46.249 43.882 1.00 43.71 22 GLN B C 1
ATOM 3007 O O . GLN F 2 22 ? 23.924 46.818 43.359 1.00 42.93 22 GLN B O 1
ATOM 3013 N N . HIS F 2 23 ? 24.767 45.390 44.884 1.00 42.04 23 HIS B N 1
ATOM 3014 C CA . HIS F 2 23 ? 23.481 45.002 45.440 1.00 41.74 23 HIS B CA 1
ATOM 3015 C C . HIS F 2 23 ? 22.700 46.174 46.033 1.00 40.83 23 HIS B C 1
ATOM 3016 O O . HIS F 2 23 ? 21.476 46.237 45.907 1.00 41.71 23 HIS B O 1
ATOM 3023 N N . GLY F 2 24 ? 23.409 47.097 46.678 1.00 37.61 24 GLY B N 1
ATOM 3024 C CA . GLY F 2 24 ? 22.759 48.245 47.289 1.00 34.44 24 GLY B CA 1
ATOM 3025 C C . GLY F 2 24 ? 21.888 49.040 46.334 1.00 33.63 24 GLY B C 1
ATOM 3026 O O . GLY F 2 24 ? 20.669 49.119 46.505 1.00 30.86 24 GLY B O 1
ATOM 3027 N N . VAL F 2 25 ? 22.515 49.644 45.332 1.00 31.33 25 VAL B N 1
ATOM 3028 C CA . VAL F 2 25 ? 21.783 50.432 44.352 1.00 31.89 25 VAL B CA 1
ATOM 3029 C C . VAL F 2 25 ? 20.687 49.578 43.723 1.00 30.34 25 VAL B C 1
ATOM 3030 O O . VAL F 2 25 ? 19.558 50.028 43.552 1.00 30.37 25 VAL B O 1
ATOM 3034 N N . THR F 2 26 ? 21.034 48.343 43.379 1.00 28.94 26 THR B N 1
ATOM 3035 C CA . THR F 2 26 ? 20.087 47.422 42.762 1.00 27.24 26 THR B CA 1
ATOM 3036 C C . THR F 2 26 ? 18.818 47.287 43.600 1.00 25.32 26 THR B C 1
ATOM 3037 O O . THR F 2 26 ? 17.709 47.378 43.072 1.00 24.43 26 THR B O 1
ATOM 3041 N N . SER F 2 27 ? 18.979 47.070 44.902 1.00 22.10 27 SER B N 1
ATOM 3042 C CA . SER F 2 27 ? 17.824 46.940 45.782 1.00 22.71 27 SER B CA 1
ATOM 3043 C C . SER F 2 27 ? 17.018 48.236 45.778 1.00 23.43 27 SER B C 1
ATOM 3044 O O . SER F 2 27 ? 15.790 48.208 45.727 1.00 23.02 27 SER B O 1
ATOM 3047 N N . ASP F 2 28 ? 17.716 49.367 45.828 1.00 25.42 28 ASP B N 1
ATOM 3048 C CA . ASP F 2 28 ? 17.069 50.680 45.820 1.00 27.13 28 ASP B CA 1
ATOM 3049 C C . ASP F 2 28 ? 16.303 50.920 44.521 1.00 27.62 28 ASP B C 1
ATOM 3050 O O . ASP F 2 28 ? 15.176 51.422 44.544 1.00 29.21 28 ASP B O 1
ATOM 3055 N N . ARG F 2 29 ? 16.919 50.573 43.393 1.00 26.23 29 ARG B N 1
ATOM 3056 C CA . ARG F 2 29 ? 16.287 50.753 42.086 1.00 28.37 29 ARG B CA 1
ATOM 3057 C C . ARG F 2 29 ? 15.058 49.852 41.955 1.00 26.44 29 ARG B C 1
ATOM 3058 O O . ARG F 2 29 ? 14.013 50.277 41.476 1.00 26.96 29 ARG B O 1
ATOM 3066 N N . LEU F 2 30 ? 15.195 48.601 42.377 1.00 26.01 30 LEU B N 1
ATOM 3067 C CA . LEU F 2 30 ? 14.094 47.646 42.291 1.00 25.30 30 LEU B CA 1
ATOM 3068 C C . LEU F 2 30 ? 12.896 48.099 43.123 1.00 25.48 30 LEU B C 1
ATOM 3069 O O . LEU F 2 30 ? 11.740 47.924 42.726 1.00 22.32 30 LEU B O 1
ATOM 3074 N N . GLY F 2 31 ? 13.176 48.683 44.280 1.00 22.85 31 GLY B N 1
ATOM 3075 C CA . GLY F 2 31 ? 12.104 49.155 45.135 1.00 23.10 31 GLY B CA 1
ATOM 3076 C C . GLY F 2 31 ? 11.278 50.196 44.406 1.00 23.54 31 GLY B C 1
ATOM 3077 O O . GLY F 2 31 ? 10.050 50.101 44.336 1.00 21.80 31 GLY B O 1
ATOM 3078 N N . LYS F 2 32 ? 11.956 51.198 43.859 1.00 22.54 32 LYS B N 1
ATOM 3079 C CA . LYS F 2 32 ? 11.282 52.258 43.126 1.00 25.99 32 LYS B CA 1
ATOM 3080 C C . LYS F 2 32 ? 10.637 51.718 41.854 1.00 24.96 32 LYS B C 1
ATOM 3081 O O . LYS F 2 32 ? 9.572 52.182 41.444 1.00 23.79 32 LYS B O 1
ATOM 3087 N N . LEU F 2 33 ? 11.284 50.738 41.231 1.00 24.71 33 LEU B N 1
ATOM 3088 C CA . LEU F 2 33 ? 10.750 50.143 40.015 1.00 25.23 33 LEU B CA 1
ATOM 3089 C C . LEU F 2 33 ? 9.394 49.496 40.278 1.00 25.38 33 LEU B C 1
ATOM 3090 O O . LEU F 2 33 ? 8.431 49.748 39.556 1.00 27.57 33 LEU B O 1
ATOM 3095 N N . TYR F 2 34 ? 9.309 48.668 41.313 1.00 24.84 34 TYR B N 1
ATOM 3096 C CA . TYR F 2 34 ? 8.048 48.010 41.606 1.00 24.54 34 TYR B CA 1
ATOM 3097 C C . TYR F 2 34 ? 6.935 48.914 42.126 1.00 25.76 34 TYR B C 1
ATOM 3098 O O . TYR F 2 34 ? 5.765 48.566 42.021 1.00 22.94 34 TYR B O 1
ATOM 3107 N N . GLU F 2 35 ? 7.279 50.073 42.683 1.00 24.99 35 GLU B N 1
ATOM 3108 C CA . GLU F 2 35 ? 6.227 50.976 43.132 1.00 26.75 35 GLU B CA 1
ATOM 3109 C C . GLU F 2 35 ? 5.615 51.532 41.850 1.00 25.32 35 GLU B C 1
ATOM 3110 O O . GLU F 2 35 ? 4.401 51.659 41.718 1.00 26.03 35 GLU B O 1
ATOM 3116 N N . LYS F 2 36 ? 6.491 51.849 40.905 1.00 27.31 36 LYS B N 1
ATOM 3117 C CA . LYS F 2 36 ? 6.094 52.405 39.620 1.00 28.93 36 LYS B CA 1
ATOM 3118 C C . LYS F 2 36 ? 5.293 51.391 38.815 1.00 28.43 36 LYS B C 1
ATOM 3119 O O . LYS F 2 36 ? 4.434 51.765 38.017 1.00 29.13 36 LYS B O 1
ATOM 3125 N N . TYR F 2 37 ? 5.583 50.110 39.023 1.00 25.69 37 TYR B N 1
ATOM 3126 C CA . TYR F 2 37 ? 4.879 49.033 38.332 1.00 25.66 37 TYR B CA 1
ATOM 3127 C C . TYR F 2 37 ? 3.415 49.072 38.764 1.00 26.53 37 TYR B C 1
ATOM 3128 O O . TYR F 2 37 ? 2.512 48.902 37.939 1.00 26.27 37 TYR B O 1
ATOM 3137 N N . ILE F 2 38 ? 3.178 49.302 40.054 1.00 23.66 38 ILE B N 1
ATOM 3138 C CA . ILE F 2 38 ? 1.812 49.390 40.560 1.00 24.64 38 ILE B CA 1
ATOM 3139 C C . ILE F 2 38 ? 1.142 50.666 40.045 1.00 25.48 38 ILE B C 1
ATOM 3140 O O . ILE F 2 38 ? -0.008 50.636 39.603 1.00 24.25 38 ILE B O 1
ATOM 3145 N N . LEU F 2 39 ? 1.864 51.783 40.091 1.00 24.87 39 LEU B N 1
ATOM 3146 C CA . LEU F 2 39 ? 1.316 53.055 39.635 1.00 26.21 39 LEU B CA 1
ATOM 3147 C C . LEU F 2 39 ? 0.892 53.025 38.166 1.00 28.82 39 LEU B C 1
ATOM 3148 O O . LEU F 2 39 ? -0.134 53.597 37.799 1.00 29.62 39 LEU B O 1
ATOM 3153 N N . ASP F 2 40 ? 1.681 52.366 37.327 1.00 28.82 40 ASP B N 1
ATOM 3154 C CA . ASP F 2 40 ? 1.356 52.285 35.908 1.00 31.65 40 ASP B CA 1
ATOM 3155 C C . ASP F 2 40 ? 0.157 51.384 35.633 1.00 29.78 40 ASP B C 1
ATOM 3156 O O . ASP F 2 40 ? -0.646 51.678 34.750 1.00 32.54 40 ASP B O 1
ATOM 3161 N N . ILE F 2 41 ? 0.026 50.299 36.389 1.00 30.17 41 ILE B N 1
ATOM 3162 C CA . ILE F 2 41 ? -1.105 49.396 36.204 1.00 31.51 41 ILE B CA 1
ATOM 3163 C C . ILE F 2 41 ? -2.412 50.102 36.559 1.00 33.11 41 ILE B C 1
ATOM 3164 O O . ILE F 2 41 ? -3.459 49.814 35.979 1.00 33.30 41 ILE B O 1
ATOM 3169 N N . PHE F 2 42 ? -2.344 51.034 37.509 1.00 31.69 42 PHE B N 1
ATOM 3170 C CA . PHE F 2 42 ? -3.531 51.765 37.951 1.00 28.28 42 PHE B CA 1
ATOM 3171 C C . PHE F 2 42 ? -3.474 53.251 37.630 1.00 26.95 42 PHE B C 1
ATOM 3172 O O . PHE F 2 42 ? -4.083 54.073 38.319 1.00 25.47 42 PHE B O 1
ATOM 3180 N N . LYS F 2 43 ? -2.744 53.584 36.574 1.00 26.74 43 LYS B N 1
ATOM 3181 C CA . LYS F 2 43 ? -2.577 54.960 36.138 1.00 27.41 43 LYS B CA 1
ATOM 3182 C C . LYS F 2 43 ? -3.907 55.598 35.741 1.00 30.09 43 LYS B C 1
ATOM 3183 O O . LYS F 2 43 ? -4.227 56.706 36.164 1.00 26.67 43 LYS B O 1
ATOM 3189 N N . ASP F 2 44 ? -4.676 54.893 34.922 1.00 32.21 44 ASP B N 1
ATOM 3190 C CA . ASP F 2 44 ? -5.970 55.388 34.474 1.00 36.59 44 ASP B CA 1
ATOM 3191 C C . ASP F 2 44 ? -6.901 54.231 34.148 1.00 37.84 44 ASP B C 1
ATOM 3192 O O . ASP F 2 44 ? -6.489 53.067 34.145 1.00 39.00 44 ASP B O 1
ATOM 3197 N N . ILE F 2 45 ? -8.160 54.552 33.871 1.00 39.08 45 ILE B N 1
ATOM 3198 C CA . ILE F 2 45 ? -9.134 53.519 33.575 1.00 38.14 45 ILE B CA 1
ATOM 3199 C C . ILE F 2 45 ? -8.757 52.704 32.342 1.00 36.78 45 ILE B C 1
ATOM 3200 O O . ILE F 2 45 ? -8.998 51.500 32.300 1.00 34.62 45 ILE B O 1
ATOM 3205 N N . GLU F 2 46 ? -8.155 53.342 31.342 1.00 39.09 46 GLU B N 1
ATOM 3206 C CA . GLU F 2 46 ? -7.767 52.597 30.149 1.00 41.20 46 GLU B CA 1
ATOM 3207 C C . GLU F 2 46 ? -6.745 51.504 30.521 1.00 40.44 46 GLU B C 1
ATOM 3208 O O . GLU F 2 46 ? -6.920 50.323 30.138 1.00 37.89 46 GLU B O 1
ATOM 3214 N N . SER F 2 47 ? -5.718 51.883 31.285 1.00 39.20 47 SER B N 1
ATOM 3215 C CA . SER F 2 47 ? -4.685 50.944 31.714 1.00 37.39 47 SER B CA 1
ATOM 3216 C C . SER F 2 47 ? -5.260 49.799 32.538 1.00 36.90 47 SER B C 1
ATOM 3217 O O . SER F 2 47 ? -4.960 48.632 32.283 1.00 38.09 47 SER B O 1
ATOM 3220 N N . LEU F 2 48 ? -6.084 50.127 33.527 1.00 37.60 48 LEU B N 1
ATOM 3221 C CA . LEU F 2 48 ? -6.678 49.098 34.375 1.00 40.26 48 LEU B CA 1
ATOM 3222 C C . LEU F 2 48 ? -7.519 48.113 33.560 1.00 40.87 48 LEU B C 1
ATOM 3223 O O . LEU F 2 48 ? -7.442 46.898 33.763 1.00 40.97 48 LEU B O 1
ATOM 3228 N N . LYS F 2 49 ? -8.324 48.626 32.638 1.00 42.98 49 LYS B N 1
ATOM 3229 C CA . LYS F 2 49 ? -9.148 47.742 31.824 1.00 44.18 49 LYS B CA 1
ATOM 3230 C C . LYS F 2 49 ? -8.273 46.859 30.940 1.00 43.53 49 LYS B C 1
ATOM 3231 O O . LYS F 2 49 ? -8.560 45.676 30.750 1.00 43.25 49 LYS B O 1
ATOM 3237 N N . LYS F 2 50 ? -7.194 47.434 30.422 1.00 41.57 50 LYS B N 1
ATOM 3238 C CA . LYS F 2 50 ? -6.279 46.700 29.559 1.00 42.15 50 LYS B CA 1
ATOM 3239 C C . LYS F 2 50 ? -5.474 45.625 30.296 1.00 43.42 50 LYS B C 1
ATOM 3240 O O . LYS F 2 50 ? -5.222 44.549 29.744 1.00 42.98 50 LYS B O 1
ATOM 3246 N N . TYR F 2 51 ? -5.075 45.911 31.535 1.00 42.13 51 TYR B N 1
ATOM 3247 C CA . TYR F 2 51 ? -4.285 44.968 32.323 1.00 42.91 51 TYR B CA 1
ATOM 3248 C C . TYR F 2 51 ? -5.076 43.928 33.103 1.00 45.00 51 TYR B C 1
ATOM 3249 O O . TYR F 2 51 ? -4.490 43.045 33.730 1.00 46.05 51 TYR B O 1
ATOM 3258 N N . ASN F 2 52 ? -6.399 44.020 33.078 1.00 48.79 52 ASN B N 1
ATOM 3259 C CA . ASN F 2 52 ? -7.196 43.030 33.786 1.00 53.86 52 ASN B CA 1
ATOM 3260 C C . ASN F 2 52 ? -7.802 42.084 32.752 1.00 56.26 52 ASN B C 1
ATOM 3261 O O . ASN F 2 52 ? -8.914 41.581 32.918 1.00 57.10 52 ASN B O 1
ATOM 3266 N N . THR F 2 53 ? -7.052 41.846 31.680 1.00 57.06 53 THR B N 1
ATOM 3267 C CA . THR F 2 53 ? -7.507 40.968 30.610 1.00 57.19 53 THR B CA 1
ATOM 3268 C C . THR F 2 53 ? -6.543 39.808 30.405 1.00 57.29 53 THR B C 1
ATOM 3269 O O . THR F 2 53 ? -5.367 39.891 30.766 1.00 57.04 53 THR B O 1
ATOM 3273 N N . ASN F 2 54 ? -7.049 38.734 29.807 1.00 56.24 54 ASN B N 1
ATOM 3274 C CA . ASN F 2 54 ? -6.255 37.539 29.555 1.00 55.25 54 ASN B CA 1
ATOM 3275 C C . ASN F 2 54 ? -5.033 37.828 28.694 1.00 53.02 54 ASN B C 1
ATOM 3276 O O . ASN F 2 54 ? -4.118 37.010 28.607 1.00 53.76 54 ASN B O 1
ATOM 3281 N N . ALA F 2 55 ? -5.023 38.997 28.065 1.00 50.83 55 ALA B N 1
ATOM 3282 C CA . ALA F 2 55 ? -3.915 39.400 27.206 1.00 50.21 55 ALA B CA 1
ATOM 3283 C C . ALA F 2 55 ? -2.664 39.765 28.014 1.00 50.35 55 ALA B C 1
ATOM 3284 O O . ALA F 2 55 ? -1.548 39.754 27.490 1.00 48.77 55 ALA B O 1
ATOM 3286 N N . PHE F 2 56 ? -2.859 40.104 29.284 1.00 48.80 56 PHE B N 1
ATOM 3287 C CA . PHE F 2 56 ? -1.755 40.460 30.169 1.00 47.99 56 PHE B CA 1
ATOM 3288 C C . PHE F 2 56 ? -1.949 39.691 31.473 1.00 45.69 56 PHE B C 1
ATOM 3289 O O . PHE F 2 56 ? -2.320 40.267 32.494 1.00 46.50 56 PHE B O 1
ATOM 3297 N N . PRO F 2 57 ? -1.693 38.373 31.449 1.00 44.64 57 PRO B N 1
ATOM 3298 C CA . PRO F 2 57 ? -1.831 37.466 32.594 1.00 42.68 57 PRO B CA 1
ATOM 3299 C C . PRO F 2 57 ? -1.174 37.920 33.896 1.00 40.18 57 PRO B C 1
ATOM 3300 O O . PRO F 2 57 ? -1.756 37.778 34.970 1.00 37.83 57 PRO B O 1
ATOM 3304 N N . GLN F 2 58 ? 0.038 38.454 33.803 1.00 38.94 58 GLN B N 1
ATOM 3305 C CA . GLN F 2 58 ? 0.750 38.891 34.999 1.00 39.53 58 GLN B CA 1
ATOM 3306 C C . GLN F 2 58 ? 0.101 40.125 35.614 1.00 38.29 58 GLN B C 1
ATOM 3307 O O . GLN F 2 58 ? -0.292 40.105 36.780 1.00 37.36 58 GLN B O 1
ATOM 3313 N N . GLU F 2 59 ? -0.026 41.196 34.839 1.00 37.76 59 GLU B N 1
ATOM 3314 C CA . GLU F 2 59 ? -0.650 42.400 35.370 1.00 36.56 59 GLU B CA 1
ATOM 3315 C C . GLU F 2 59 ? -2.071 42.121 35.847 1.00 36.97 59 GLU B C 1
ATOM 3316 O O . GLU F 2 59 ? -2.535 42.733 36.812 1.00 36.74 59 GLU B O 1
ATOM 3322 N N . LYS F 2 60 ? -2.760 41.197 35.178 1.00 35.92 60 LYS B N 1
ATOM 3323 C CA . LYS F 2 60 ? -4.124 40.848 35.566 1.00 36.30 60 LYS B CA 1
ATOM 3324 C C . LYS F 2 60 ? -4.119 40.188 36.936 1.00 34.71 60 LYS B C 1
ATOM 3325 O O . LYS F 2 60 ? -5.005 40.427 37.753 1.00 33.66 60 LYS B O 1
ATOM 3331 N N . ASP F 2 61 ? -3.121 39.345 37.181 1.00 35.14 61 ASP B N 1
ATOM 3332 C CA . ASP F 2 61 ? -3.011 38.662 38.461 1.00 35.12 61 ASP B CA 1
ATOM 3333 C C . ASP F 2 61 ? -2.802 39.703 39.554 1.00 36.19 61 ASP B C 1
ATOM 3334 O O . ASP F 2 61 ? -3.438 39.661 40.606 1.00 34.27 61 ASP B O 1
ATOM 3339 N N . ILE F 2 62 ? -1.908 40.644 39.282 1.00 36.20 62 ILE B N 1
ATOM 3340 C CA . ILE F 2 62 ? -1.597 41.701 40.230 1.00 35.23 62 ILE B CA 1
ATOM 3341 C C . ILE F 2 62 ? -2.830 42.555 40.512 1.00 34.89 62 ILE B C 1
ATOM 3342 O O . ILE F 2 62 ? -3.222 42.731 41.663 1.00 34.01 62 ILE B O 1
ATOM 3347 N N . SER F 2 63 ? -3.446 43.063 39.451 1.00 37.41 63 SER B N 1
ATOM 3348 C CA . SER F 2 63 ? -4.638 43.893 39.579 1.00 38.62 63 SER B CA 1
ATOM 3349 C C . SER F 2 63 ? -5.775 43.162 40.285 1.00 37.95 63 SER B C 1
ATOM 3350 O O . SER F 2 63 ? -6.452 43.729 41.143 1.00 37.17 63 SER B O 1
ATOM 3353 N N . SER F 2 64 ? -5.981 41.900 39.922 1.00 39.12 64 SER B N 1
ATOM 3354 C CA . SER F 2 64 ? -7.049 41.106 40.517 1.00 38.59 64 SER B CA 1
ATOM 3355 C C . SER F 2 64 ? -6.825 40.925 42.011 1.00 37.04 64 SER B C 1
ATOM 3356 O O . SER F 2 64 ? -7.764 41.022 42.803 1.00 36.40 64 SER B O 1
ATOM 3359 N N . LYS F 2 65 ? -5.579 40.658 42.395 1.00 34.04 65 LYS B N 1
ATOM 3360 C CA . LYS F 2 65 ? -5.247 40.476 43.802 1.00 31.12 65 LYS B CA 1
ATOM 3361 C C . LYS F 2 65 ? -5.494 41.763 44.582 1.00 28.81 65 LYS B C 1
ATOM 3362 O O . LYS F 2 65 ? -5.964 41.728 45.721 1.00 28.14 65 LYS B O 1
ATOM 3368 N N . LEU F 2 66 ? -5.184 42.901 43.967 1.00 28.22 66 LEU B N 1
ATOM 3369 C CA . LEU F 2 66 ? -5.375 44.189 44.627 1.00 26.84 66 LEU B CA 1
ATOM 3370 C C . LEU F 2 66 ? -6.859 44.469 44.844 1.00 29.82 66 LEU B C 1
ATOM 3371 O O . LEU F 2 66 ? -7.275 44.865 45.934 1.00 27.08 66 LEU B O 1
ATOM 3376 N N . LEU F 2 67 ? -7.663 44.258 43.806 1.00 30.65 67 LEU B N 1
ATOM 3377 C CA . LEU F 2 67 ? -9.096 44.492 43.921 1.00 32.11 67 LEU B CA 1
ATOM 3378 C C . LEU F 2 67 ? -9.710 43.507 44.906 1.00 30.64 67 LEU B C 1
ATOM 3379 O O . LEU F 2 67 ? -10.638 43.842 45.639 1.00 29.91 67 LEU B O 1
ATOM 3384 N N . LYS F 2 68 ? -9.178 42.293 44.929 1.00 31.91 68 LYS B N 1
ATOM 3385 C CA . LYS F 2 68 ? -9.676 41.268 45.832 1.00 32.96 68 LYS B CA 1
ATOM 3386 C C . LYS F 2 68 ? -9.471 41.669 47.292 1.00 35.37 68 LYS B C 1
ATOM 3387 O O . LYS F 2 68 ? -10.381 41.533 48.118 1.00 33.11 68 LYS B O 1
ATOM 3393 N N . ALA F 2 69 ? -8.276 42.163 47.609 1.00 32.98 69 ALA B N 1
ATOM 3394 C CA . ALA F 2 69 ? -7.964 42.581 48.975 1.00 32.26 69 ALA B CA 1
ATOM 3395 C C . ALA F 2 69 ? -8.874 43.722 49.429 1.00 30.86 69 ALA B C 1
ATOM 3396 O O . ALA F 2 69 ? -9.070 43.934 50.626 1.00 29.52 69 ALA B O 1
ATOM 3398 N N . LEU F 2 70 ? -9.423 44.456 48.469 1.00 30.97 70 LEU B N 1
ATOM 3399 C CA . LEU F 2 70 ? -10.313 45.579 48.763 1.00 33.32 70 LEU B CA 1
ATOM 3400 C C . LEU F 2 70 ? -11.788 45.214 48.616 1.00 35.68 70 LEU B C 1
ATOM 3401 O O . LEU F 2 70 ? -12.663 46.032 48.907 1.00 36.29 70 LEU B O 1
ATOM 3406 N N . ASN F 2 71 ? -12.060 43.994 48.158 1.00 36.90 71 ASN B N 1
ATOM 3407 C CA . ASN F 2 71 ? -13.434 43.545 47.953 1.00 38.06 71 ASN B CA 1
ATOM 3408 C C . ASN F 2 71 ? -14.132 44.470 46.963 1.00 38.25 71 ASN B C 1
ATOM 3409 O O . ASN F 2 71 ? -15.273 44.874 47.175 1.00 38.68 71 ASN B O 1
ATOM 3414 N N . LEU F 2 72 ? -13.431 44.809 45.885 1.00 39.54 72 LEU B N 1
ATOM 3415 C CA . LEU F 2 72 ? -13.974 45.683 44.852 1.00 39.80 72 LEU B CA 1
ATOM 3416 C C . LEU F 2 72 ? -14.173 44.930 43.544 1.00 42.06 72 LEU B C 1
ATOM 3417 O O . LEU F 2 72 ? -13.386 44.049 43.194 1.00 41.30 72 LEU B O 1
ATOM 3422 N N . ASP F 2 73 ? -15.234 45.281 42.826 1.00 43.39 73 ASP B N 1
ATOM 3423 C CA . ASP F 2 73 ? -15.532 44.654 41.546 1.00 45.10 73 ASP B CA 1
ATOM 3424 C C . ASP F 2 73 ? -15.156 45.596 40.410 1.00 44.62 73 ASP B C 1
ATOM 3425 O O . ASP F 2 73 ? -15.626 46.732 40.345 1.00 45.30 73 ASP B O 1
ATOM 3430 N N . LEU F 2 74 ? -14.296 45.118 39.518 1.00 45.36 74 LEU B N 1
ATOM 3431 C CA . LEU F 2 74 ? -13.850 45.913 38.384 1.00 46.00 74 LEU B CA 1
ATOM 3432 C C . LEU F 2 74 ? -15.028 46.541 37.639 1.00 46.99 74 LEU B C 1
ATOM 3433 O O . LEU F 2 74 ? -14.899 47.619 37.061 1.00 47.41 74 LEU B O 1
ATOM 3438 N N . ASP F 2 75 ? -16.175 45.867 37.665 1.00 48.39 75 ASP B N 1
ATOM 3439 C CA . ASP F 2 75 ? -17.376 46.347 36.981 1.00 49.18 75 ASP B CA 1
ATOM 3440 C C . ASP F 2 75 ? -17.966 47.606 37.598 1.00 48.89 75 ASP B C 1
ATOM 3441 O O . ASP F 2 75 ? -18.723 48.328 36.950 1.00 48.61 75 ASP B O 1
ATOM 3446 N N . ASN F 2 76 ? -17.626 47.865 38.853 1.00 47.63 76 ASN B N 1
ATOM 3447 C CA . ASN F 2 76 ? -18.151 49.033 39.537 1.00 47.23 76 ASN B CA 1
ATOM 3448 C C . ASN F 2 76 ? -17.158 50.187 39.529 1.00 47.17 76 ASN B C 1
ATOM 3449 O O . ASN F 2 76 ? -17.437 51.266 40.056 1.00 48.64 76 ASN B O 1
ATOM 3454 N N . ILE F 2 77 ? -15.998 49.956 38.926 1.00 46.22 77 ILE B N 1
ATOM 3455 C CA . ILE F 2 77 ? -14.969 50.984 38.852 1.00 44.09 77 ILE B CA 1
ATOM 3456 C C . ILE F 2 77 ? -15.138 51.805 37.585 1.00 43.62 77 ILE B C 1
ATOM 3457 O O . ILE F 2 77 ? -15.041 51.286 36.470 1.00 44.02 77 ILE B O 1
ATOM 3462 N N . ILE F 2 78 ? -15.384 53.095 37.766 1.00 44.19 78 ILE B N 1
ATOM 3463 C CA . ILE F 2 78 ? -15.585 53.994 36.644 1.00 44.24 78 ILE B CA 1
ATOM 3464 C C . ILE F 2 78 ? -14.283 54.672 36.231 1.00 43.00 78 ILE B C 1
ATOM 3465 O O . ILE F 2 78 ? -13.983 54.793 35.044 1.00 39.49 78 ILE B O 1
ATOM 3470 N N . ASP F 2 79 ? -13.505 55.098 37.218 1.00 41.99 79 ASP B N 1
ATOM 3471 C CA . ASP F 2 79 ? -12.247 55.766 36.935 1.00 40.34 79 ASP B CA 1
ATOM 3472 C C . ASP F 2 79 ? -11.204 55.375 37.971 1.00 39.51 79 ASP B C 1
ATOM 3473 O O . ASP F 2 79 ? -11.543 54.898 39.054 1.00 38.07 79 ASP B O 1
ATOM 3478 N N . VAL F 2 80 ? -9.934 55.565 37.630 1.00 38.02 80 VAL B N 1
ATOM 3479 C CA . VAL F 2 80 ? -8.849 55.233 38.543 1.00 36.42 80 VAL B CA 1
ATOM 3480 C C . VAL F 2 80 ? -7.621 56.087 38.261 1.00 33.48 80 VAL B C 1
ATOM 3481 O O . VAL F 2 80 ? -7.324 56.414 37.112 1.00 34.21 80 VAL B O 1
ATOM 3485 N N . SER F 2 81 ? -6.919 56.448 39.327 1.00 33.21 81 SER B N 1
ATOM 3486 C CA . SER F 2 81 ? -5.716 57.262 39.238 1.00 29.19 81 SER B CA 1
ATOM 3487 C C . SER F 2 81 ? -4.808 56.809 40.378 1.00 28.27 81 SER B C 1
ATOM 3488 O O . SER F 2 81 ? -5.272 56.207 41.349 1.00 26.44 81 SER B O 1
ATOM 3491 N N . SER F 2 82 ? -3.518 57.091 40.262 1.00 25.70 82 SER B N 1
ATOM 3492 C CA . SER F 2 82 ? -2.576 56.685 41.301 1.00 26.18 82 SER B CA 1
ATOM 3493 C C . SER F 2 82 ? -1.414 57.651 41.365 1.00 24.02 82 SER B C 1
ATOM 3494 O O . SER F 2 82 ? -1.174 58.396 40.423 1.00 22.21 82 SER B O 1
ATOM 3497 N N . SER F 2 83 ? -0.691 57.639 42.481 1.00 22.74 83 SER B N 1
ATOM 3498 C CA . SER F 2 83 ? 0.461 58.512 42.602 1.00 24.54 83 SER B CA 1
ATOM 3499 C C . SER F 2 83 ? 1.336 58.220 43.807 1.00 24.44 83 SER B C 1
ATOM 3500 O O . SER F 2 83 ? 0.881 57.706 44.834 1.00 21.77 83 SER B O 1
ATOM 3503 N N . ASP F 2 84 ? 2.607 58.562 43.656 1.00 25.73 84 ASP B N 1
ATOM 3504 C CA . ASP F 2 84 ? 3.588 58.405 44.717 1.00 25.99 84 ASP B CA 1
ATOM 3505 C C . ASP F 2 84 ? 3.084 59.290 45.856 1.00 25.75 84 ASP B C 1
ATOM 3506 O O . ASP F 2 84 ? 2.411 60.291 45.614 1.00 24.05 84 ASP B O 1
ATOM 3511 N N . THR F 2 85 ? 3.391 58.910 47.090 1.00 22.39 85 THR B N 1
ATOM 3512 C CA . THR F 2 85 ? 2.973 59.682 48.251 1.00 22.43 85 THR B CA 1
ATOM 3513 C C . THR F 2 85 ? 4.191 60.324 48.888 1.00 23.27 85 THR B C 1
ATOM 3514 O O . THR F 2 85 ? 5.170 59.648 49.179 1.00 18.72 85 THR B O 1
ATOM 3518 N N . ASP F 2 86 ? 4.128 61.632 49.091 1.00 22.24 86 ASP B N 1
ATOM 3519 C CA . ASP F 2 86 ? 5.225 62.372 49.703 1.00 24.81 86 ASP B CA 1
ATOM 3520 C C . ASP F 2 86 ? 4.605 63.569 50.422 1.00 23.08 86 ASP B C 1
ATOM 3521 O O . ASP F 2 86 ? 4.524 64.666 49.878 1.00 23.61 86 ASP B O 1
ATOM 3526 N N . LEU F 2 87 ? 4.158 63.335 51.652 1.00 21.19 87 LEU B N 1
ATOM 3527 C CA . LEU F 2 87 ? 3.500 64.364 52.455 1.00 21.42 87 LEU B CA 1
ATOM 3528 C C . LEU F 2 87 ? 4.462 65.349 53.106 1.00 23.79 87 LEU B C 1
ATOM 3529 O O . LEU F 2 87 ? 4.042 66.387 53.616 1.00 23.71 87 LEU B O 1
ATOM 3534 N N . GLY F 2 88 ? 5.748 65.016 53.094 1.00 22.86 88 GLY B N 1
ATOM 3535 C CA . GLY F 2 88 ? 6.751 65.903 53.656 1.00 25.90 88 GLY B CA 1
ATOM 3536 C C . GLY F 2 88 ? 6.719 66.191 55.150 1.00 26.56 88 GLY B C 1
ATOM 3537 O O . GLY F 2 88 ? 7.096 67.288 55.575 1.00 24.62 88 GLY B O 1
ATOM 3538 N N . ARG F 2 89 ? 6.275 65.233 55.956 1.00 23.05 89 ARG B N 1
ATOM 3539 C CA . ARG F 2 89 ? 6.262 65.447 57.395 1.00 23.17 89 ARG B CA 1
ATOM 3540 C C . ARG F 2 89 ? 6.151 64.152 58.177 1.00 25.84 89 ARG B C 1
ATOM 3541 O O . ARG F 2 89 ? 5.679 63.128 57.668 1.00 23.44 89 ARG B O 1
ATOM 3549 N N . THR F 2 90 ? 6.599 64.202 59.423 1.00 22.17 90 THR B N 1
ATOM 3550 C CA . THR F 2 90 ? 6.531 63.043 60.284 1.00 23.93 90 THR B CA 1
ATOM 3551 C C . THR F 2 90 ? 5.324 63.212 61.199 1.00 23.33 90 THR B C 1
ATOM 3552 O O . THR F 2 90 ? 4.874 64.337 61.455 1.00 22.78 90 THR B O 1
ATOM 3556 N N . ILE F 2 91 ? 4.786 62.091 61.663 1.00 22.52 91 ILE B N 1
ATOM 3557 C CA . ILE F 2 91 ? 3.655 62.089 62.582 1.00 23.32 91 ILE B CA 1
ATOM 3558 C C . ILE F 2 91 ? 4.137 61.318 63.803 1.00 23.67 91 ILE B C 1
ATOM 3559 O O . ILE F 2 91 ? 5.335 61.034 63.921 1.00 21.17 91 ILE B O 1
ATOM 3564 N N . ALA F 2 92 ? 3.221 60.987 64.706 1.00 24.47 92 ALA B N 1
ATOM 3565 C CA . ALA F 2 92 ? 3.589 60.238 65.900 1.00 28.74 92 ALA B CA 1
ATOM 3566 C C . ALA F 2 92 ? 4.113 58.883 65.441 1.00 28.95 92 ALA B C 1
ATOM 3567 O O . ALA F 2 92 ? 3.358 58.063 64.922 1.00 31.65 92 ALA B O 1
ATOM 3569 N N . GLY F 2 93 ? 5.413 58.668 65.610 1.00 30.22 93 GLY B N 1
ATOM 3570 C CA . GLY F 2 93 ? 6.013 57.410 65.205 1.00 31.73 93 GLY B CA 1
ATOM 3571 C C . GLY F 2 93 ? 6.953 57.575 64.030 1.00 33.48 93 GLY B C 1
ATOM 3572 O O . GLY F 2 93 ? 7.625 56.626 63.628 1.00 36.93 93 GLY B O 1
ATOM 3573 N N . GLY F 2 94 ? 7.003 58.780 63.471 1.00 32.46 94 GLY B N 1
ATOM 3574 C CA . GLY F 2 94 ? 7.879 59.028 62.342 1.00 28.01 94 GLY B CA 1
ATOM 3575 C C . GLY F 2 94 ? 7.142 59.266 61.034 1.00 28.22 94 GLY B C 1
ATOM 3576 O O . GLY F 2 94 ? 5.953 59.586 61.024 1.00 27.96 94 GLY B O 1
ATOM 3577 N N . SER F 2 95 ? 7.853 59.106 59.926 1.00 26.61 95 SER B N 1
ATOM 3578 C CA . SER F 2 95 ? 7.274 59.305 58.605 1.00 28.93 95 SER B CA 1
ATOM 3579 C C . SER F 2 95 ? 6.205 58.271 58.291 1.00 28.95 95 SER B C 1
ATOM 3580 O O . SER F 2 95 ? 6.384 57.075 58.554 1.00 26.92 95 SER B O 1
ATOM 3583 N N . PRO F 2 96 ? 5.072 58.715 57.717 1.00 27.48 96 PRO B N 1
ATOM 3584 C CA . PRO F 2 96 ? 3.990 57.787 57.380 1.00 25.26 96 PRO B CA 1
ATOM 3585 C C . PRO F 2 96 ? 4.503 56.619 56.552 1.00 22.62 96 PRO B C 1
ATOM 3586 O O . PRO F 2 96 ? 5.476 56.748 55.807 1.00 21.64 96 PRO B O 1
ATOM 3590 N N . LYS F 2 97 ? 3.832 55.484 56.696 1.00 23.17 97 LYS B N 1
ATOM 3591 C CA . LYS F 2 97 ? 4.177 54.244 55.997 1.00 23.49 97 LYS B CA 1
ATOM 3592 C C . LYS F 2 97 ? 3.523 54.120 54.612 1.00 23.20 97 LYS B C 1
ATOM 3593 O O . LYS F 2 97 ? 3.604 53.073 53.967 1.00 21.00 97 LYS B O 1
ATOM 3599 N N . THR F 2 98 ? 2.875 55.185 54.161 1.00 22.23 98 THR B N 1
ATOM 3600 C CA . THR F 2 98 ? 2.214 55.167 52.859 1.00 18.81 98 THR B CA 1
ATOM 3601 C C . THR F 2 98 ? 3.200 55.527 51.753 1.00 18.06 98 THR B C 1
ATOM 3602 O O . THR F 2 98 ? 3.710 56.645 51.711 1.00 19.36 98 THR B O 1
ATOM 3606 N N . ASP F 2 99 ? 3.472 54.580 50.860 1.00 14.33 99 ASP B N 1
ATOM 3607 C CA . ASP F 2 99 ? 4.401 54.815 49.754 1.00 16.92 99 ASP B CA 1
ATOM 3608 C C . ASP F 2 99 ? 3.703 55.414 48.542 1.00 16.22 99 ASP B C 1
ATOM 3609 O O . ASP F 2 99 ? 4.329 56.094 47.730 1.00 18.40 99 ASP B O 1
ATOM 3614 N N . ALA F 2 100 ? 2.412 55.137 48.414 1.00 16.66 100 ALA B N 1
ATOM 3615 C CA . ALA F 2 100 ? 1.644 55.632 47.281 1.00 20.14 100 ALA B CA 1
ATOM 3616 C C . ALA F 2 100 ? 0.165 55.410 47.520 1.00 17.47 100 ALA B C 1
ATOM 3617 O O . ALA F 2 100 ? -0.226 54.729 48.468 1.00 14.81 100 ALA B O 1
ATOM 3619 N N . THR F 2 101 ? -0.659 55.991 46.657 1.00 18.59 101 THR B N 1
ATOM 3620 C CA . THR F 2 101 ? -2.101 55.840 46.780 1.00 19.31 101 THR B CA 1
ATOM 3621 C C . THR F 2 101 ? -2.754 55.622 45.425 1.00 22.89 101 THR B C 1
ATOM 3622 O O . THR F 2 101 ? -2.221 56.018 44.388 1.00 23.07 101 THR B O 1
ATOM 3626 N N . ILE F 2 102 ? -3.907 54.969 45.459 1.00 23.05 102 ILE B N 1
ATOM 3627 C CA . ILE F 2 102 ? -4.718 54.724 44.276 1.00 23.13 102 ILE B CA 1
ATOM 3628 C C . ILE F 2 102 ? -6.095 55.260 44.656 1.00 25.23 102 ILE B C 1
ATOM 3629 O O . ILE F 2 102 ? -6.540 55.076 45.792 1.00 24.43 102 ILE B O 1
ATOM 3634 N N . ARG F 2 103 ? -6.757 55.952 43.735 1.00 28.20 103 ARG B N 1
ATOM 3635 C CA . ARG F 2 103 ? -8.102 56.440 44.013 1.00 28.73 103 ARG B CA 1
ATOM 3636 C C . ARG F 2 103 ? -9.052 55.864 42.974 1.00 29.24 103 ARG B C 1
ATOM 3637 O O . ARG F 2 103 ? -8.862 56.055 41.774 1.00 28.72 103 ARG B O 1
ATOM 3645 N N . PHE F 2 104 ? -10.055 55.135 43.448 1.00 31.30 104 PHE B N 1
ATOM 3646 C CA . PHE F 2 104 ? -11.052 54.535 42.577 1.00 33.97 104 PHE B CA 1
ATOM 3647 C C . PHE F 2 104 ? -12.324 55.380 42.617 1.00 36.93 104 PHE B C 1
ATOM 3648 O O . PHE F 2 104 ? -12.775 55.771 43.691 1.00 35.39 104 PHE B O 1
ATOM 3656 N N . THR F 2 105 ? -12.889 55.661 41.444 1.00 41.88 105 THR B N 1
ATOM 3657 C CA . THR F 2 105 ? -14.131 56.425 41.348 1.00 45.22 105 THR B CA 1
ATOM 3658 C C . THR F 2 105 ? -15.186 55.414 40.938 1.00 47.02 105 THR B C 1
ATOM 3659 O O . THR F 2 105 ? -15.023 54.704 39.945 1.00 47.30 105 THR B O 1
ATOM 3663 N N . PHE F 2 106 ? -16.270 55.346 41.696 1.00 49.45 106 PHE B N 1
ATOM 3664 C CA . PHE F 2 106 ? -17.300 54.365 41.412 1.00 52.00 106 PHE B CA 1
ATOM 3665 C C . PHE F 2 106 ? -18.417 54.770 40.469 1.00 54.40 106 PHE B C 1
ATOM 3666 O O . PHE F 2 106 ? -18.627 55.953 40.183 1.00 56.49 106 PHE B O 1
ATOM 3674 N N . HIS F 2 107 ? -19.112 53.746 39.982 1.00 55.36 107 HIS B N 1
ATOM 3675 C CA . HIS F 2 107 ? -20.226 53.896 39.059 1.00 56.79 107 HIS B CA 1
ATOM 3676 C C . HIS F 2 107 ? -21.151 54.999 39.552 1.00 55.00 107 HIS B C 1
ATOM 3677 O O . HIS F 2 107 ? -21.564 55.867 38.783 1.00 54.59 107 HIS B O 1
ATOM 3684 N N . ASN F 2 108 ? -21.461 54.968 40.845 1.00 53.75 108 ASN B N 1
ATOM 3685 C CA . ASN F 2 108 ? -22.338 55.967 41.439 1.00 52.44 108 ASN B CA 1
ATOM 3686 C C . ASN F 2 108 ? -21.600 57.280 41.701 1.00 50.80 108 ASN B C 1
ATOM 3687 O O . ASN F 2 108 ? -22.116 58.161 42.391 1.00 49.64 108 ASN B O 1
ATOM 3692 N N . GLN F 2 109 ? -20.385 57.392 41.163 1.00 49.83 109 GLN B N 1
ATOM 3693 C CA . GLN F 2 109 ? -19.573 58.598 41.290 1.00 48.96 109 GLN B CA 1
ATOM 3694 C C . GLN F 2 109 ? -18.825 58.818 42.609 1.00 46.15 109 GLN B C 1
ATOM 3695 O O . GLN F 2 109 ? -18.020 59.741 42.703 1.00 47.39 109 GLN B O 1
ATOM 3701 N N . SER F 2 110 ? -19.087 58.030 43.650 1.00 44.07 110 SER B N 1
ATOM 3702 C CA . SER F 2 110 ? -18.349 58.223 44.908 1.00 41.09 110 SER B CA 1
ATOM 3703 C C . SER F 2 110 ? -16.951 57.648 44.677 1.00 37.74 110 SER B C 1
ATOM 3704 O O . SER F 2 110 ? -16.693 57.084 43.615 1.00 31.91 110 SER B O 1
ATOM 3707 N N . SER F 2 111 ? -16.052 57.781 45.650 1.00 38.19 111 SER B N 1
ATOM 3708 C CA . SER F 2 111 ? -14.696 57.253 45.485 1.00 38.66 111 SER B CA 1
ATOM 3709 C C . SER F 2 111 ? -14.070 56.740 46.775 1.00 39.57 111 SER B C 1
ATOM 3710 O O . SER F 2 111 ? -14.530 57.051 47.876 1.00 39.87 111 SER B O 1
ATOM 3713 N N . ARG F 2 112 ? -13.010 55.951 46.620 1.00 38.25 112 ARG B N 1
ATOM 3714 C CA . ARG F 2 112 ? -12.288 55.379 47.752 1.00 36.00 112 ARG B CA 1
ATOM 3715 C C . ARG F 2 112 ? -10.792 55.594 47.534 1.00 32.34 112 ARG B C 1
ATOM 3716 O O . ARG F 2 112 ? -10.256 55.272 46.471 1.00 30.33 112 ARG B O 1
ATOM 3724 N N . LEU F 2 113 ? -10.130 56.151 48.542 1.00 30.11 113 LEU B N 1
ATOM 3725 C CA . LEU F 2 113 ? -8.692 56.383 48.484 1.00 27.95 113 LEU B CA 1
ATOM 3726 C C . LEU F 2 113 ? -8.004 55.182 49.126 1.00 26.85 113 LEU B C 1
ATOM 3727 O O . LEU F 2 113 ? -8.325 54.803 50.250 1.00 26.30 113 LEU B O 1
ATOM 3732 N N . VAL F 2 114 ? -7.059 54.582 48.417 1.00 25.32 114 VAL B N 1
ATOM 3733 C CA . VAL F 2 114 ? -6.372 53.427 48.959 1.00 25.26 114 VAL B CA 1
ATOM 3734 C C . VAL F 2 114 ? -4.881 53.649 49.158 1.00 23.67 114 VAL B C 1
ATOM 3735 O O . VAL F 2 114 ? -4.100 53.533 48.210 1.00 22.47 114 VAL B O 1
ATOM 3739 N N . PRO F 2 115 ? -4.469 53.998 50.392 1.00 21.02 115 PRO B N 1
ATOM 3740 C CA . PRO F 2 115 ? -3.047 54.222 50.673 1.00 19.78 115 PRO B CA 1
ATOM 3741 C C . PRO F 2 115 ? -2.335 52.871 50.665 1.00 20.95 115 PRO B C 1
ATOM 3742 O O . PRO F 2 115 ? -2.850 51.881 51.202 1.00 19.42 115 PRO B O 1
ATOM 3746 N N . LEU F 2 116 ? -1.157 52.835 50.054 1.00 17.20 116 LEU B N 1
ATOM 3747 C CA . LEU F 2 116 ? -0.405 51.599 49.926 1.00 18.64 116 LEU B CA 1
ATOM 3748 C C . LEU F 2 116 ? 1.012 51.622 50.479 1.00 17.35 116 LEU B C 1
ATOM 3749 O O . LEU F 2 116 ? 1.659 52.662 50.515 1.00 17.42 116 LEU B O 1
ATOM 3754 N N . ASN F 2 117 ? 1.476 50.448 50.891 1.00 18.76 117 ASN B N 1
ATOM 3755 C CA . ASN F 2 117 ? 2.857 50.261 51.319 1.00 18.23 117 ASN B CA 1
ATOM 3756 C C . ASN F 2 117 ? 3.317 49.183 50.344 1.00 18.10 117 ASN B C 1
ATOM 3757 O O . ASN F 2 117 ? 2.671 48.145 50.209 1.00 20.56 117 ASN B O 1
ATOM 3762 N N . ILE F 2 118 ? 4.415 49.444 49.650 1.00 19.23 118 ILE B N 1
ATOM 3763 C CA . ILE F 2 118 ? 4.936 48.522 48.646 1.00 18.29 118 ILE B CA 1
ATOM 3764 C C . ILE F 2 118 ? 6.388 48.158 48.914 1.00 18.33 118 ILE B C 1
ATOM 3765 O O . ILE F 2 118 ? 7.214 49.030 49.137 1.00 15.69 118 ILE B O 1
ATOM 3770 N N . LYS F 2 119 ? 6.696 46.869 48.882 1.00 17.61 119 LYS B N 1
ATOM 3771 C CA . LYS F 2 119 ? 8.061 46.417 49.117 1.00 18.69 119 LYS B CA 1
ATOM 3772 C C . LYS F 2 119 ? 8.431 45.291 48.165 1.00 22.25 119 LYS B C 1
ATOM 3773 O O . LYS F 2 119 ? 7.559 44.689 47.528 1.00 22.94 119 LYS B O 1
ATOM 3779 N N . HIS F 2 120 ? 9.730 45.014 48.068 1.00 20.43 120 HIS B N 1
ATOM 3780 C CA . HIS F 2 120 ? 10.213 43.912 47.245 1.00 22.76 120 HIS B CA 1
ATOM 3781 C C . HIS F 2 120 ? 11.162 43.112 48.131 1.00 22.73 120 HIS B C 1
ATOM 3782 O O . HIS F 2 120 ? 11.880 43.680 48.958 1.00 19.77 120 HIS B O 1
ATOM 3789 N N . SER F 2 121 ? 11.158 41.793 47.973 1.00 21.83 121 SER B N 1
ATOM 3790 C CA . SER F 2 121 ? 12.033 40.949 48.779 1.00 20.22 121 SER B CA 1
ATOM 3791 C C . SER F 2 121 ? 12.212 39.580 48.138 1.00 21.82 121 SER B C 1
ATOM 3792 O O . SER F 2 121 ? 11.359 39.123 47.377 1.00 19.57 121 SER B O 1
ATOM 3795 N N . SER F 2 122 ? 13.331 38.938 48.451 1.00 23.56 122 SER B N 1
ATOM 3796 C CA . SER F 2 122 ? 13.618 37.609 47.939 1.00 23.34 122 SER B CA 1
ATOM 3797 C C . SER F 2 122 ? 13.146 36.625 49.001 1.00 25.30 122 SER B C 1
ATOM 3798 O O . SER F 2 122 ? 13.145 35.416 48.785 1.00 25.34 122 SER B O 1
ATOM 3801 N N . LYS F 2 123 ? 12.743 37.160 50.151 1.00 26.34 123 LYS B N 1
ATOM 3802 C CA . LYS F 2 123 ? 12.268 36.349 51.266 1.00 27.16 123 LYS B CA 1
ATOM 3803 C C . LYS F 2 123 ? 10.779 36.570 51.531 1.00 29.31 123 LYS B C 1
ATOM 3804 O O . LYS F 2 123 ? 10.149 37.440 50.930 1.00 27.69 123 LYS B O 1
ATOM 3810 N N . LYS F 2 124 ? 10.227 35.773 52.442 1.00 32.38 124 LYS B N 1
ATOM 3811 C CA . LYS F 2 124 ? 8.820 35.878 52.811 1.00 34.27 124 LYS B CA 1
ATOM 3812 C C . LYS F 2 124 ? 8.650 36.987 53.844 1.00 33.28 124 LYS B C 1
ATOM 3813 O O . LYS F 2 124 ? 7.615 37.651 53.894 1.00 34.25 124 LYS B O 1
ATOM 3819 N N . LYS F 2 125 ? 9.674 37.168 54.676 1.00 29.63 125 LYS B N 1
ATOM 3820 C CA . LYS F 2 125 ? 9.670 38.209 55.699 1.00 28.60 125 LYS B CA 1
ATOM 3821 C C . LYS F 2 125 ? 10.746 39.238 55.381 1.00 26.18 125 LYS B C 1
ATOM 3822 O O . LYS F 2 125 ? 11.826 38.892 54.896 1.00 27.40 125 LYS B O 1
ATOM 3828 N N . VAL F 2 126 ? 10.452 40.503 55.662 1.00 22.73 126 VAL B N 1
ATOM 3829 C CA . VAL F 2 126 ? 11.395 41.584 55.401 1.00 18.49 126 VAL B CA 1
ATOM 3830 C C . VAL F 2 126 ? 11.141 42.713 56.400 1.00 18.58 126 VAL B C 1
ATOM 3831 O O . VAL F 2 126 ? 10.035 42.846 56.937 1.00 17.07 126 VAL B O 1
ATOM 3835 N N . SER F 2 127 ? 12.168 43.511 56.662 1.00 18.49 127 SER B N 1
ATOM 3836 C CA . SER F 2 127 ? 12.043 44.618 57.598 1.00 18.98 127 SER B CA 1
ATOM 3837 C C . SER F 2 127 ? 10.802 45.444 57.281 1.00 15.38 127 SER B C 1
ATOM 3838 O O . SER F 2 127 ? 10.545 45.773 56.120 1.00 16.97 127 SER B O 1
ATOM 3841 N N . ILE F 2 128 ? 10.022 45.762 58.304 1.00 17.68 128 ILE B N 1
ATOM 3842 C CA . ILE F 2 128 ? 8.838 46.589 58.099 1.00 19.90 128 ILE B CA 1
ATOM 3843 C C . ILE F 2 128 ? 9.037 47.928 58.797 1.00 22.29 128 ILE B C 1
ATOM 3844 O O . ILE F 2 128 ? 8.418 48.923 58.431 1.00 22.14 128 ILE B O 1
ATOM 3849 N N . ALA F 2 129 ? 9.911 47.955 59.797 1.00 21.19 129 ALA B N 1
ATOM 3850 C CA . ALA F 2 129 ? 10.177 49.201 60.504 1.00 24.42 129 ALA B CA 1
ATOM 3851 C C . ALA F 2 129 ? 11.089 49.028 61.700 1.00 24.14 129 ALA B C 1
ATOM 3852 O O . ALA F 2 129 ? 11.317 47.909 62.186 1.00 19.39 129 ALA B O 1
ATOM 3854 N N . GLU F 2 130 ? 11.606 50.160 62.160 1.00 22.20 130 GLU B N 1
ATOM 3855 C CA . GLU F 2 130 ? 12.469 50.205 63.326 1.00 23.11 130 GLU B CA 1
ATOM 3856 C C . GLU F 2 130 ? 11.976 51.342 64.219 1.00 23.48 130 GLU B C 1
ATOM 3857 O O . GLU F 2 130 ? 11.657 52.436 63.736 1.00 21.22 130 GLU B O 1
ATOM 3863 N N . TYR F 2 131 ? 11.894 51.074 65.516 1.00 23.71 131 TYR B N 1
ATOM 3864 C CA . TYR F 2 131 ? 11.431 52.069 66.477 1.00 24.68 131 TYR B CA 1
ATOM 3865 C C . TYR F 2 131 ? 12.138 51.906 67.810 1.00 27.14 131 TYR B C 1
ATOM 3866 O O . TYR F 2 131 ? 12.705 50.849 68.111 1.00 24.60 131 TYR B O 1
ATOM 3875 N N . ASP F 2 132 ? 12.072 52.959 68.617 1.00 26.76 132 ASP B N 1
ATOM 3876 C CA . ASP F 2 132 ? 12.632 52.938 69.960 1.00 27.47 132 ASP B CA 1
ATOM 3877 C C . ASP F 2 132 ? 11.490 52.368 70.794 1.00 27.60 132 ASP B C 1
ATOM 3878 O O . ASP F 2 132 ? 10.320 52.556 70.445 1.00 25.83 132 ASP B O 1
ATOM 3883 N N . VAL F 2 133 ? 11.818 51.687 71.889 1.00 26.37 133 VAL B N 1
ATOM 3884 C CA . VAL F 2 133 ? 10.802 51.085 72.746 1.00 27.91 133 VAL B CA 1
ATOM 3885 C C . VAL F 2 133 ? 9.703 52.049 73.209 1.00 28.24 133 VAL B C 1
ATOM 3886 O O . VAL F 2 133 ? 8.522 51.698 73.193 1.00 28.62 133 VAL B O 1
ATOM 3890 N N . GLU F 2 134 ? 10.078 53.264 73.607 1.00 29.56 134 GLU B N 1
ATOM 3891 C CA . GLU F 2 134 ? 9.086 54.236 74.071 1.00 29.36 134 GLU B CA 1
ATOM 3892 C C . GLU F 2 134 ? 8.069 54.577 72.980 1.00 26.55 134 GLU B C 1
ATOM 3893 O O . GLU F 2 134 ? 6.873 54.726 73.249 1.00 25.44 134 GLU B O 1
ATOM 3899 N N . THR F 2 135 ? 8.552 54.692 71.751 1.00 24.80 135 THR B N 1
ATOM 3900 C CA . THR F 2 135 ? 7.688 55.005 70.626 1.00 23.44 135 THR B CA 1
ATOM 3901 C C . THR F 2 135 ? 6.660 53.891 70.450 1.00 23.55 135 THR B C 1
ATOM 3902 O O . THR F 2 135 ? 5.464 54.151 70.275 1.00 18.81 135 THR B O 1
ATOM 3906 N N . ILE F 2 136 ? 7.132 52.647 70.506 1.00 22.92 136 ILE B N 1
ATOM 3907 C CA . ILE F 2 136 ? 6.252 51.492 70.370 1.00 25.55 136 ILE B CA 1
ATOM 3908 C C . ILE F 2 136 ? 5.196 51.482 71.476 1.00 26.49 136 ILE B C 1
ATOM 3909 O O . ILE F 2 136 ? 3.994 51.438 71.205 1.00 26.53 136 ILE B O 1
ATOM 3914 N N . CYS F 2 137 ? 5.654 51.513 72.723 1.00 26.88 137 CYS B N 1
ATOM 3915 C CA . CYS F 2 137 ? 4.736 51.500 73.856 1.00 28.68 137 CYS B CA 1
ATOM 3916 C C . CYS F 2 137 ? 3.719 52.633 73.739 1.00 28.02 137 CYS B C 1
ATOM 3917 O O . CYS F 2 137 ? 2.525 52.439 73.988 1.00 28.28 137 CYS B O 1
ATOM 3920 N N . THR F 2 138 ? 4.192 53.809 73.344 1.00 28.08 138 THR B N 1
ATOM 3921 C CA . THR F 2 138 ? 3.307 54.961 73.178 1.00 31.34 138 THR B CA 1
ATOM 3922 C C . THR F 2 138 ? 2.249 54.679 72.112 1.00 30.61 138 THR B C 1
ATOM 3923 O O . THR F 2 138 ? 1.062 54.929 72.313 1.00 32.32 138 THR B O 1
ATOM 3927 N N . GLY F 2 139 ? 2.686 54.146 70.978 1.00 31.62 139 GLY B N 1
ATOM 3928 C CA . GLY F 2 139 ? 1.755 53.853 69.903 1.00 28.86 139 GLY B CA 1
ATOM 3929 C C . GLY F 2 139 ? 0.791 52.719 70.188 1.00 29.42 139 GLY B C 1
ATOM 3930 O O . GLY F 2 139 ? -0.373 52.776 69.790 1.00 27.69 139 GLY B O 1
ATOM 3931 N N . VAL F 2 140 ? 1.266 51.687 70.883 1.00 28.67 140 VAL B N 1
ATOM 3932 C CA . VAL F 2 140 ? 0.432 50.529 71.185 1.00 30.49 140 VAL B CA 1
ATOM 3933 C C . VAL F 2 140 ? -0.427 50.696 72.435 1.00 29.90 140 VAL B C 1
ATOM 3934 O O . VAL F 2 140 ? -1.433 50.001 72.603 1.00 29.93 140 VAL B O 1
ATOM 3938 N N . GLY F 2 141 ? -0.030 51.614 73.310 1.00 31.84 141 GLY B N 1
ATOM 3939 C CA . GLY F 2 141 ? -0.788 51.847 74.527 1.00 33.40 141 GLY B CA 1
ATOM 3940 C C . GLY F 2 141 ? -0.255 51.091 75.729 1.00 32.95 141 GLY B C 1
ATOM 3941 O O . GLY F 2 141 ? -1.017 50.701 76.608 1.00 37.05 141 GLY B O 1
ATOM 3942 N N . ILE F 2 142 ? 1.054 50.880 75.766 1.00 33.90 142 ILE B N 1
ATOM 3943 C CA . ILE F 2 142 ? 1.677 50.173 76.878 1.00 34.24 142 ILE B CA 1
ATOM 3944 C C . ILE F 2 142 ? 2.319 51.191 77.813 1.00 34.89 142 ILE B C 1
ATOM 3945 O O . ILE F 2 142 ? 3.156 51.988 77.391 1.00 35.43 142 ILE B O 1
ATOM 3950 N N . SER F 2 143 ? 1.916 51.170 79.080 1.00 35.81 143 SER B N 1
ATOM 3951 C CA . SER F 2 143 ? 2.459 52.096 80.069 1.00 38.61 143 SER B CA 1
ATOM 3952 C C . SER F 2 143 ? 3.683 51.486 80.736 1.00 38.77 143 SER B C 1
ATOM 3953 O O . SER F 2 143 ? 4.039 50.343 80.456 1.00 36.78 143 SER B O 1
ATOM 3956 N N . ASP F 2 144 ? 4.331 52.248 81.611 1.00 39.30 144 ASP B N 1
ATOM 3957 C CA . ASP F 2 144 ? 5.503 51.735 82.304 1.00 42.00 144 ASP B CA 1
ATOM 3958 C C . ASP F 2 144 ? 5.125 50.438 83.006 1.00 41.63 144 ASP B C 1
ATOM 3959 O O . ASP F 2 144 ? 3.954 50.201 83.312 1.00 39.54 144 ASP B O 1
ATOM 3964 N N . GLY F 2 145 ? 6.114 49.590 83.251 1.00 42.51 145 GLY B N 1
ATOM 3965 C CA . GLY F 2 145 ? 5.824 48.337 83.914 1.00 41.21 145 GLY B CA 1
ATOM 3966 C C . GLY F 2 145 ? 6.694 47.192 83.449 1.00 40.41 145 GLY B C 1
ATOM 3967 O O . GLY F 2 145 ? 7.682 47.390 82.741 1.00 38.53 145 GLY B O 1
ATOM 3968 N N . GLU F 2 146 ? 6.311 45.986 83.852 1.00 40.77 146 GLU B N 1
ATOM 3969 C CA . GLU F 2 146 ? 7.051 44.785 83.504 1.00 41.28 146 GLU B CA 1
ATOM 3970 C C . GLU F 2 146 ? 7.130 44.622 81.989 1.00 39.13 146 GLU B C 1
ATOM 3971 O O . GLU F 2 146 ? 8.210 44.417 81.439 1.00 37.91 146 GLU B O 1
ATOM 3977 N N . LEU F 2 147 ? 5.984 44.723 81.320 1.00 38.06 147 LEU B N 1
ATOM 3978 C CA . LEU F 2 147 ? 5.937 44.565 79.869 1.00 37.89 147 LEU B CA 1
ATOM 3979 C C . LEU F 2 147 ? 6.883 45.507 79.133 1.00 36.02 147 LEU B C 1
ATOM 3980 O O . LEU F 2 147 ? 7.587 45.089 78.212 1.00 35.77 147 LEU B O 1
ATOM 3985 N N . LYS F 2 148 ? 6.905 46.775 79.534 1.00 33.80 148 LYS B N 1
ATOM 3986 C CA . LYS F 2 148 ? 7.779 47.734 78.878 1.00 31.02 148 LYS B CA 1
ATOM 3987 C C . LYS F 2 148 ? 9.238 47.398 79.136 1.00 30.95 148 LYS B C 1
ATOM 3988 O O . LYS F 2 148 ? 10.081 47.551 78.254 1.00 28.62 148 LYS B O 1
ATOM 3994 N N . GLU F 2 149 ? 9.539 46.943 80.346 1.00 31.84 149 GLU B N 1
ATOM 3995 C CA . GLU F 2 149 ? 10.914 46.614 80.683 1.00 32.79 149 GLU B CA 1
ATOM 3996 C C . GLU F 2 149 ? 11.450 45.406 79.935 1.00 30.55 149 GLU B C 1
ATOM 3997 O O . GLU F 2 149 ? 12.627 45.367 79.588 1.00 30.15 149 GLU B O 1
ATOM 4003 N N . LEU F 2 150 ? 10.594 44.425 79.674 1.00 30.35 150 LEU B N 1
ATOM 4004 C CA . LEU F 2 150 ? 11.030 43.242 78.943 1.00 29.23 150 LEU B CA 1
ATOM 4005 C C . LEU F 2 150 ? 11.364 43.646 77.512 1.00 27.84 150 LEU B C 1
ATOM 4006 O O . LEU F 2 150 ? 12.381 43.229 76.957 1.00 28.90 150 LEU B O 1
ATOM 4011 N N . ILE F 2 151 ? 10.512 44.478 76.924 1.00 26.66 151 ILE B N 1
ATOM 4012 C CA . ILE F 2 151 ? 10.736 44.949 75.565 1.00 25.44 151 ILE B CA 1
ATOM 4013 C C . ILE F 2 151 ? 12.038 45.754 75.531 1.00 25.71 151 ILE B C 1
ATOM 4014 O O . ILE F 2 151 ? 12.851 45.593 74.618 1.00 26.63 151 ILE B O 1
ATOM 4019 N N . ARG F 2 152 ? 12.239 46.601 76.542 1.00 25.16 152 ARG B N 1
ATOM 4020 C CA . ARG F 2 152 ? 13.441 47.429 76.636 1.00 24.25 152 ARG B CA 1
ATOM 4021 C C . ARG F 2 152 ? 14.688 46.549 76.733 1.00 22.38 152 ARG B C 1
ATOM 4022 O O . ARG F 2 152 ? 15.754 46.898 76.218 1.00 20.64 152 ARG B O 1
ATOM 4030 N N . LYS F 2 153 ? 14.555 45.408 77.401 1.00 24.03 153 LYS B N 1
ATOM 4031 C CA . LYS F 2 153 ? 15.685 44.495 77.544 1.00 24.83 153 LYS B CA 1
ATOM 4032 C C . LYS F 2 153 ? 16.063 43.951 76.169 1.00 23.63 153 LYS B C 1
ATOM 4033 O O . LYS F 2 153 ? 17.241 43.891 75.816 1.00 24.07 153 LYS B O 1
ATOM 4039 N N . HIS F 2 154 ? 15.052 43.567 75.397 1.00 23.33 154 HIS B N 1
ATOM 4040 C CA . HIS F 2 154 ? 15.272 43.034 74.057 1.00 24.02 154 HIS B CA 1
ATOM 4041 C C . HIS F 2 154 ? 15.976 44.100 73.221 1.00 23.24 154 HIS B C 1
ATOM 4042 O O . HIS F 2 154 ? 16.879 43.795 72.445 1.00 22.50 154 HIS B O 1
ATOM 4049 N N . GLN F 2 155 ? 15.564 45.355 73.388 1.00 24.43 155 GLN B N 1
ATOM 4050 C CA . GLN F 2 155 ? 16.169 46.443 72.628 1.00 25.09 155 GLN B CA 1
ATOM 4051 C C . GLN F 2 155 ? 17.618 46.648 73.025 1.00 27.95 155 GLN B C 1
ATOM 4052 O O . GLN F 2 155 ? 18.487 46.836 72.175 1.00 29.00 155 GLN B O 1
ATOM 4058 N N . ASN F 2 156 ? 17.888 46.614 74.321 1.00 29.68 156 ASN B N 1
ATOM 4059 C CA . ASN F 2 156 ? 19.254 46.808 74.771 1.00 31.93 156 ASN B CA 1
ATOM 4060 C C . ASN F 2 156 ? 20.183 45.657 74.401 1.00 30.20 156 ASN B C 1
ATOM 4061 O O . ASN F 2 156 ? 21.335 45.892 74.052 1.00 28.83 156 ASN B O 1
ATOM 4066 N N . ASP F 2 157 ? 19.682 44.424 74.454 1.00 30.84 157 ASP B N 1
ATOM 4067 C CA . ASP F 2 157 ? 20.499 43.259 74.117 1.00 30.11 157 ASP B CA 1
ATOM 4068 C C . ASP F 2 157 ? 20.541 42.989 72.613 1.00 30.98 157 ASP B C 1
ATOM 4069 O O . ASP F 2 157 ? 21.321 42.159 72.148 1.00 30.87 157 ASP B O 1
ATOM 4074 N N . GLN F 2 158 ? 19.693 43.690 71.865 1.00 32.37 158 GLN B N 1
ATOM 4075 C CA . GLN F 2 158 ? 19.588 43.544 70.411 1.00 29.79 158 GLN B CA 1
ATOM 4076 C C . GLN F 2 158 ? 19.144 42.155 69.964 1.00 29.49 158 GLN B C 1
ATOM 4077 O O . GLN F 2 158 ? 19.333 41.774 68.809 1.00 29.17 158 GLN B O 1
ATOM 4083 N N . SER F 2 159 ? 18.549 41.411 70.892 1.00 26.68 159 SER B N 1
ATOM 4084 C CA . SER F 2 159 ? 18.031 40.068 70.635 1.00 27.23 159 SER B CA 1
ATOM 4085 C C . SER F 2 159 ? 17.467 39.554 71.954 1.00 27.83 159 SER B C 1
ATOM 4086 O O . SER F 2 159 ? 17.529 40.246 72.972 1.00 26.10 159 SER B O 1
ATOM 4089 N N . ALA F 2 160 ? 16.919 38.346 71.939 1.00 27.93 160 ALA B N 1
ATOM 4090 C CA . ALA F 2 160 ? 16.358 37.763 73.150 1.00 31.23 160 ALA B CA 1
ATOM 4091 C C . ALA F 2 160 ? 17.302 36.713 73.736 1.00 31.95 160 ALA B C 1
ATOM 4092 O O . ALA F 2 160 ? 16.928 35.978 74.644 1.00 31.38 160 ALA B O 1
ATOM 4094 N N . LYS F 2 161 ? 18.531 36.659 73.230 1.00 34.41 161 LYS B N 1
ATOM 4095 C CA . LYS F 2 161 ? 19.501 35.665 73.690 1.00 36.42 161 LYS B CA 1
ATOM 4096 C C . LYS F 2 161 ? 19.814 35.663 75.185 1.00 36.29 161 LYS B C 1
ATOM 4097 O O . LYS F 2 161 ? 20.248 34.643 75.721 1.00 37.25 161 LYS B O 1
ATOM 4103 N N . LEU F 2 162 ? 19.605 36.785 75.865 1.00 34.68 162 LEU B N 1
ATOM 4104 C CA . LEU F 2 162 ? 19.896 36.835 77.291 1.00 34.53 162 LEU B CA 1
ATOM 4105 C C . LEU F 2 162 ? 18.668 36.600 78.160 1.00 35.10 162 LEU B C 1
ATOM 4106 O O . LEU F 2 162 ? 18.774 36.560 79.387 1.00 37.54 162 LEU B O 1
ATOM 4111 N N . PHE F 2 163 ? 17.507 36.442 77.528 1.00 34.00 163 PHE B N 1
ATOM 4112 C CA . PHE F 2 163 ? 16.272 36.169 78.258 1.00 31.17 163 PHE B CA 1
ATOM 4113 C C . PHE F 2 163 ? 16.340 34.741 78.786 1.00 32.51 163 PHE B C 1
ATOM 4114 O O . PHE F 2 163 ? 16.919 33.864 78.150 1.00 28.29 163 PHE B O 1
ATOM 4122 N N . THR F 2 164 ? 15.751 34.502 79.949 1.00 30.90 164 THR B N 1
ATOM 4123 C CA . THR F 2 164 ? 15.715 33.147 80.472 1.00 30.68 164 THR B CA 1
ATOM 4124 C C . THR F 2 164 ? 14.440 32.599 79.849 1.00 30.32 164 THR B C 1
ATOM 4125 O O . THR F 2 164 ? 13.567 33.371 79.442 1.00 32.16 164 THR B O 1
ATOM 4129 N N . PRO F 2 165 ? 14.316 31.270 79.738 1.00 31.28 165 PRO B N 1
ATOM 4130 C CA . PRO F 2 165 ? 13.095 30.717 79.152 1.00 29.76 165 PRO B CA 1
ATOM 4131 C C . PRO F 2 165 ? 11.861 31.322 79.827 1.00 32.96 165 PRO B C 1
ATOM 4132 O O . PRO F 2 165 ? 10.852 31.600 79.177 1.00 30.65 165 PRO B O 1
ATOM 4136 N N . VAL F 2 166 ? 11.957 31.530 81.137 1.00 33.52 166 VAL B N 1
ATOM 4137 C CA . VAL F 2 166 ? 10.864 32.115 81.909 1.00 33.15 166 VAL B CA 1
ATOM 4138 C C . VAL F 2 166 ? 10.549 33.531 81.416 1.00 33.85 166 VAL B C 1
ATOM 4139 O O . VAL F 2 166 ? 9.396 33.850 81.130 1.00 32.97 166 VAL B O 1
ATOM 4143 N N . GLN F 2 167 ? 11.579 34.369 81.322 1.00 33.87 167 GLN B N 1
ATOM 4144 C CA . GLN F 2 167 ? 11.412 35.748 80.865 1.00 33.76 167 GLN B CA 1
ATOM 4145 C C . GLN F 2 167 ? 10.745 35.822 79.494 1.00 34.65 167 GLN B C 1
ATOM 4146 O O . GLN F 2 167 ? 9.902 36.690 79.253 1.00 33.08 167 GLN B O 1
ATOM 4152 N N . LYS F 2 168 ? 11.128 34.916 78.597 1.00 32.94 168 LYS B N 1
ATOM 4153 C CA . LYS F 2 168 ? 10.551 34.878 77.256 1.00 32.98 168 LYS B CA 1
ATOM 4154 C C . LYS F 2 168 ? 9.076 34.537 77.333 1.00 32.67 168 LYS B C 1
ATOM 4155 O O . LYS F 2 168 ? 8.250 35.149 76.654 1.00 30.94 168 LYS B O 1
ATOM 4161 N N . GLN F 2 169 ? 8.745 33.551 78.162 1.00 32.71 169 GLN B N 1
ATOM 4162 C CA . GLN F 2 169 ? 7.362 33.144 78.302 1.00 35.26 169 GLN B CA 1
ATOM 4163 C C . GLN F 2 169 ? 6.561 34.258 78.913 1.00 33.34 169 GLN B C 1
ATOM 4164 O O . GLN F 2 169 ? 5.431 34.479 78.534 1.00 33.82 169 GLN B O 1
ATOM 4170 N N . ARG F 2 170 ? 7.176 34.974 79.848 1.00 33.15 170 ARG B N 1
ATOM 4171 C CA . ARG F 2 170 ? 6.518 36.086 80.527 1.00 35.29 170 ARG B CA 1
ATOM 4172 C C . ARG F 2 170 ? 6.163 37.199 79.546 1.00 35.33 170 ARG B C 1
ATOM 4173 O O . ARG F 2 170 ? 5.038 37.704 79.548 1.00 34.39 170 ARG B O 1
ATOM 4181 N N . LEU F 2 171 ? 7.127 37.581 78.713 1.00 35.10 171 LEU B N 1
ATOM 4182 C CA . LEU F 2 171 ? 6.900 38.627 77.725 1.00 32.88 171 LEU B CA 1
ATOM 4183 C C . LEU F 2 171 ? 5.713 38.250 76.855 1.00 32.25 171 LEU B C 1
ATOM 4184 O O . LEU F 2 171 ? 4.790 39.045 76.677 1.00 33.54 171 LEU B O 1
ATOM 4189 N N . THR F 2 172 ? 5.733 37.032 76.324 1.00 31.29 172 THR B N 1
ATOM 4190 C CA . THR F 2 172 ? 4.645 36.554 75.476 1.00 31.16 172 THR B CA 1
ATOM 4191 C C . THR F 2 172 ? 3.308 36.663 76.204 1.00 32.57 172 THR B C 1
ATOM 4192 O O . THR F 2 172 ? 2.311 37.116 75.642 1.00 31.59 172 THR B O 1
ATOM 4196 N N . GLU F 2 173 ? 3.295 36.245 77.464 1.00 33.49 173 GLU B N 1
ATOM 4197 C CA . GLU F 2 173 ? 2.083 36.290 78.266 1.00 34.45 173 GLU B CA 1
ATOM 4198 C C . GLU F 2 173 ? 1.543 37.707 78.418 1.00 32.84 173 GLU B C 1
ATOM 4199 O O . GLU F 2 173 ? 0.360 37.953 78.197 1.00 33.58 173 GLU B O 1
ATOM 4205 N N . LEU F 2 174 ? 2.418 38.631 78.797 1.00 32.43 174 LEU B N 1
ATOM 4206 C CA . LEU F 2 174 ? 2.037 40.027 79.002 1.00 32.06 174 LEU B CA 1
ATOM 4207 C C . LEU F 2 174 ? 1.674 40.783 77.729 1.00 32.88 174 LEU B C 1
ATOM 4208 O O . LEU F 2 174 ? 0.913 41.746 77.774 1.00 32.50 174 LEU B O 1
ATOM 4213 N N . LEU F 2 175 ? 2.217 40.354 76.596 1.00 32.09 175 LEU B N 1
ATOM 4214 C CA . LEU F 2 175 ? 1.939 41.032 75.337 1.00 33.84 175 LEU B CA 1
ATOM 4215 C C . LEU F 2 175 ? 0.638 40.554 74.695 1.00 35.44 175 LEU B C 1
ATOM 4216 O O . LEU F 2 175 ? 0.028 41.273 73.903 1.00 33.06 175 LEU B O 1
ATOM 4221 N N . GLU F 2 176 ? 0.207 39.350 75.061 1.00 36.13 176 GLU B N 1
ATOM 4222 C CA . GLU F 2 176 ? -1.000 38.753 74.494 1.00 37.65 176 GLU B CA 1
ATOM 4223 C C . GLU F 2 176 ? -2.168 39.716 74.272 1.00 37.74 176 GLU B C 1
ATOM 4224 O O . GLU F 2 176 ? -2.792 39.705 73.207 1.00 36.41 176 GLU B O 1
ATOM 4230 N N . PRO F 2 177 ? -2.486 40.554 75.271 1.00 37.16 177 PRO B N 1
ATOM 4231 C CA . PRO F 2 177 ? -3.594 41.508 75.137 1.00 38.07 177 PRO B CA 1
ATOM 4232 C C . PRO F 2 177 ? -3.374 42.583 74.067 1.00 39.29 177 PRO B C 1
ATOM 4233 O O . PRO F 2 177 ? -4.335 43.114 73.503 1.00 37.36 177 PRO B O 1
ATOM 4237 N N . TYR F 2 178 ? -2.112 42.896 73.785 1.00 36.61 178 TYR B N 1
ATOM 4238 C CA . TYR F 2 178 ? -1.786 43.921 72.800 1.00 37.31 178 TYR B CA 1
ATOM 4239 C C . TYR F 2 178 ? -1.406 43.395 71.416 1.00 36.50 178 TYR B C 1
ATOM 4240 O O . TYR F 2 178 ? -1.134 44.184 70.511 1.00 35.69 178 TYR B O 1
ATOM 4249 N N . ARG F 2 179 ? -1.390 42.076 71.252 1.00 35.77 179 ARG B N 1
ATOM 4250 C CA . ARG F 2 179 ? -1.014 41.458 69.980 1.00 36.83 179 ARG B CA 1
ATOM 4251 C C . ARG F 2 179 ? -1.489 42.172 68.718 1.00 35.75 179 ARG B C 1
ATOM 4252 O O . ARG F 2 179 ? -0.668 42.567 67.891 1.00 33.97 179 ARG B O 1
ATOM 4260 N N . GLU F 2 180 ? -2.799 42.339 68.561 1.00 35.69 180 GLU B N 1
ATOM 4261 C CA . GLU F 2 180 ? -3.317 43.005 67.370 1.00 36.42 180 GLU B CA 1
ATOM 4262 C C . GLU F 2 180 ? -2.857 44.456 67.251 1.00 34.81 180 GLU B C 1
ATOM 4263 O O . GLU F 2 180 ? -2.427 44.888 66.180 1.00 33.38 180 GLU B O 1
ATOM 4269 N N . ARG F 2 181 ? -2.940 45.208 68.344 1.00 32.53 181 ARG B N 1
ATOM 4270 C CA . ARG F 2 181 ? -2.508 46.601 68.311 1.00 32.41 181 ARG B CA 1
ATOM 4271 C C . ARG F 2 181 ? -1.027 46.698 67.959 1.00 30.03 181 ARG B C 1
ATOM 4272 O O . ARG F 2 181 ? -0.624 47.521 67.133 1.00 27.81 181 ARG B O 1
ATOM 4280 N N . PHE F 2 182 ? -0.223 45.843 68.580 1.00 26.88 182 PHE B N 1
ATOM 4281 C CA . PHE F 2 182 ? 1.208 45.830 68.337 1.00 23.19 182 PHE B CA 1
ATOM 4282 C C . PHE F 2 182 ? 1.485 45.660 66.840 1.00 23.19 182 PHE B C 1
ATOM 4283 O O . PHE F 2 182 ? 2.226 46.437 66.242 1.00 22.54 182 PHE B O 1
ATOM 4291 N N . ILE F 2 183 ? 0.879 44.638 66.243 1.00 23.18 183 ILE B N 1
ATOM 4292 C CA . ILE F 2 183 ? 1.072 44.353 64.824 1.00 23.40 183 ILE B CA 1
ATOM 4293 C C . ILE F 2 183 ? 0.597 45.479 63.918 1.00 22.83 183 ILE B C 1
ATOM 4294 O O . ILE F 2 183 ? 1.346 45.951 63.058 1.00 20.27 183 ILE B O 1
ATOM 4299 N N . ARG F 2 184 ? -0.649 45.899 64.119 1.00 20.82 184 ARG B N 1
ATOM 4300 C CA . ARG F 2 184 ? -1.253 46.953 63.314 1.00 23.25 184 ARG B CA 1
ATOM 4301 C C . ARG F 2 184 ? -0.456 48.247 63.386 1.00 24.17 184 ARG B C 1
ATOM 4302 O O . ARG F 2 184 ? -0.220 48.897 62.366 1.00 23.98 184 ARG B O 1
ATOM 4310 N N . TRP F 2 185 ? -0.024 48.620 64.585 1.00 24.42 185 TRP B N 1
ATOM 4311 C CA . TRP F 2 185 ? 0.745 49.849 64.738 1.00 26.13 185 TRP B CA 1
ATOM 4312 C C . TRP F 2 185 ? 2.126 49.750 64.079 1.00 26.80 185 TRP B C 1
ATOM 4313 O O . TRP F 2 185 ? 2.612 50.716 63.484 1.00 25.95 185 TRP B O 1
ATOM 4324 N N . CYS F 2 186 ? 2.762 48.587 64.181 1.00 27.76 186 CYS B N 1
ATOM 4325 C CA . CYS F 2 186 ? 4.083 48.405 63.583 1.00 25.92 186 CYS B CA 1
ATOM 4326 C C . CYS F 2 186 ? 4.084 48.580 62.064 1.00 24.81 186 CYS B C 1
ATOM 4327 O O . CYS F 2 186 ? 5.029 49.131 61.499 1.00 22.90 186 CYS B O 1
ATOM 4330 N N . VAL F 2 187 ? 3.034 48.114 61.398 1.00 21.88 187 VAL B N 1
ATOM 4331 C CA . VAL F 2 187 ? 2.982 48.230 59.946 1.00 21.01 187 VAL B CA 1
ATOM 4332 C C . VAL F 2 187 ? 2.168 49.407 59.407 1.00 20.77 187 VAL B C 1
ATOM 4333 O O . VAL F 2 187 ? 2.223 49.690 58.207 1.00 20.36 187 VAL B O 1
ATOM 4337 N N . THR F 2 188 ? 1.427 50.097 60.273 1.00 18.75 188 THR B N 1
ATOM 4338 C CA . THR F 2 188 ? 0.620 51.236 59.823 1.00 20.33 188 THR B CA 1
ATOM 4339 C C . THR F 2 188 ? 0.801 52.523 60.622 1.00 22.78 188 THR B C 1
ATOM 4340 O O . THR F 2 188 ? 0.355 53.584 60.185 1.00 21.76 188 THR B O 1
ATOM 4344 N N . LEU F 2 189 ? 1.437 52.428 61.787 1.00 23.10 189 LEU B N 1
ATOM 4345 C CA . LEU F 2 189 ? 1.653 53.581 62.665 1.00 27.54 189 LEU B CA 1
ATOM 4346 C C . LEU F 2 189 ? 0.405 54.031 63.418 1.00 27.61 189 LEU B C 1
ATOM 4347 O O . LEU F 2 189 ? 0.373 55.116 63.999 1.00 25.75 189 LEU B O 1
ATOM 4352 N N . ARG F 2 190 ? -0.621 53.191 63.405 1.00 28.39 190 ARG B N 1
ATOM 4353 C CA . ARG F 2 190 ? -1.857 53.479 64.116 1.00 31.41 190 ARG B CA 1
ATOM 4354 C C . ARG F 2 190 ? -2.308 52.164 64.728 1.00 31.91 190 ARG B C 1
ATOM 4355 O O . ARG F 2 190 ? -2.461 51.166 64.020 1.00 31.51 190 ARG B O 1
ATOM 4363 N N . ALA F 2 191 ? -2.507 52.161 66.042 1.00 29.37 191 ALA B N 1
ATOM 4364 C CA . ALA F 2 191 ? -2.909 50.947 66.734 1.00 31.06 191 ALA B CA 1
ATOM 4365 C C . ALA F 2 191 ? -4.310 50.488 66.363 1.00 32.20 191 ALA B C 1
ATOM 4366 O O . ALA F 2 191 ? -4.581 49.286 66.326 1.00 30.24 191 ALA B O 1
ATOM 4368 N N . GLU F 2 192 ? -5.195 51.437 66.070 1.00 34.11 192 GLU B N 1
ATOM 4369 C CA . GLU F 2 192 ? -6.554 51.083 65.734 1.00 35.64 192 GLU B CA 1
ATOM 4370 C C . GLU F 2 192 ? -6.745 51.061 64.230 1.00 36.00 192 GLU B C 1
ATOM 4371 O O . GLU F 2 192 ? -5.947 51.667 63.495 1.00 34.75 192 GLU B O 1
ATOM 4377 N N . LYS F 2 193 ? -7.783 50.358 63.778 1.00 33.62 193 LYS B N 1
ATOM 4378 C CA . LYS F 2 193 ? -8.079 50.235 62.354 1.00 33.48 193 LYS B CA 1
ATOM 4379 C C . LYS F 2 193 ? -8.291 51.580 61.676 1.00 33.79 193 LYS B C 1
ATOM 4380 O O . LYS F 2 193 ? -8.895 52.491 62.247 1.00 33.77 193 LYS B O 1
ATOM 4386 N N . SER F 2 194 ? -7.784 51.687 60.452 1.00 30.92 194 SER B N 1
ATOM 4387 C CA . SER F 2 194 ? -7.902 52.900 59.656 1.00 30.50 194 SER B CA 1
ATOM 4388 C C . SER F 2 194 ? -8.298 52.514 58.236 1.00 30.05 194 SER B C 1
ATOM 4389 O O . SER F 2 194 ? -8.016 51.403 57.787 1.00 30.29 194 SER B O 1
ATOM 4392 N N . GLU F 2 195 ? -8.961 53.425 57.533 1.00 31.00 195 GLU B N 1
ATOM 4393 C CA . GLU F 2 195 ? -9.375 53.162 56.161 1.00 30.21 195 GLU B CA 1
ATOM 4394 C C . GLU F 2 195 ? -9.500 54.473 55.408 1.00 30.09 195 GLU B C 1
ATOM 4395 O O . GLU F 2 195 ? -10.161 55.397 55.873 1.00 29.89 195 GLU B O 1
ATOM 4401 N N . GLY F 2 196 ? -8.859 54.550 54.247 1.00 29.26 196 GLY B N 1
ATOM 4402 C CA . GLY F 2 196 ? -8.932 55.756 53.444 1.00 27.03 196 GLY B CA 1
ATOM 4403 C C . GLY F 2 196 ? -8.157 56.937 53.994 1.00 27.19 196 GLY B C 1
ATOM 4404 O O . GLY F 2 196 ? -8.288 58.049 53.487 1.00 25.73 196 GLY B O 1
ATOM 4405 N N . ASN F 2 197 ? -7.357 56.709 55.031 1.00 23.13 197 ASN B N 1
ATOM 4406 C CA . ASN F 2 197 ? -6.552 57.777 55.627 1.00 22.55 197 ASN B CA 1
ATOM 4407 C C . ASN F 2 197 ? -5.158 57.717 55.001 1.00 23.95 197 ASN B C 1
ATOM 4408 O O . ASN F 2 197 ? -4.425 56.752 55.212 1.00 20.63 197 ASN B O 1
ATOM 4413 N N . ILE F 2 198 ? -4.787 58.746 54.242 1.00 22.76 198 ILE B N 1
ATOM 4414 C CA . ILE F 2 198 ? -3.492 58.754 53.559 1.00 21.22 198 ILE B CA 1
ATOM 4415 C C . ILE F 2 198 ? -2.283 58.579 54.477 1.00 22.12 198 ILE B C 1
ATOM 4416 O O . ILE F 2 198 ? -1.197 58.215 54.024 1.00 21.12 198 ILE B O 1
ATOM 4421 N N . LEU F 2 199 ? -2.474 58.829 55.766 1.00 22.14 199 LEU B N 1
ATOM 4422 C CA . LEU F 2 199 ? -1.389 58.703 56.735 1.00 22.06 199 LEU B CA 1
ATOM 4423 C C . LEU F 2 199 ? -1.090 57.252 57.112 1.00 21.99 199 LEU B C 1
ATOM 4424 O O . LEU F 2 199 ? -0.018 56.951 57.639 1.00 23.23 199 LEU B O 1
ATOM 4429 N N . HIS F 2 200 ? -2.032 56.360 56.826 1.00 20.83 200 HIS B N 1
ATOM 4430 C CA . HIS F 2 200 ? -1.897 54.952 57.178 1.00 22.59 200 HIS B CA 1
ATOM 4431 C C . HIS F 2 200 ? -2.239 54.016 56.023 1.00 23.80 200 HIS B C 1
ATOM 4432 O O . HIS F 2 200 ? -3.338 54.071 55.460 1.00 24.01 200 HIS B O 1
ATOM 4439 N N . PRO F 2 201 ? -1.294 53.136 55.656 1.00 22.50 201 PRO B N 1
ATOM 4440 C CA . PRO F 2 201 ? -1.507 52.188 54.559 1.00 22.44 201 PRO B CA 1
ATOM 4441 C C . PRO F 2 201 ? -2.700 51.281 54.822 1.00 22.22 201 PRO B C 1
ATOM 4442 O O . PRO F 2 201 ? -2.923 50.861 55.957 1.00 20.89 201 PRO B O 1
ATOM 4446 N N . ASP F 2 202 ? -3.461 50.990 53.770 1.00 21.19 202 ASP B N 1
ATOM 4447 C CA . ASP F 2 202 ? -4.619 50.106 53.865 1.00 24.02 202 ASP B CA 1
ATOM 4448 C C . ASP F 2 202 ? -4.255 48.729 53.316 1.00 22.32 202 ASP B C 1
ATOM 4449 O O . ASP F 2 202 ? -4.813 47.717 53.731 1.00 25.15 202 ASP B O 1
ATOM 4454 N N . LEU F 2 203 ? -3.318 48.707 52.373 1.00 21.31 203 LEU B N 1
ATOM 4455 C CA . LEU F 2 203 ? -2.870 47.463 51.756 1.00 23.65 203 LEU B CA 1
ATOM 4456 C C . LEU F 2 203 ? -1.356 47.319 51.806 1.00 22.01 203 LEU B C 1
ATOM 4457 O O . LEU F 2 203 ? -0.619 48.276 51.585 1.00 19.61 203 LEU B O 1
ATOM 4462 N N . LEU F 2 204 ? -0.904 46.107 52.092 1.00 23.00 204 LEU B N 1
ATOM 4463 C CA . LEU F 2 204 ? 0.520 45.819 52.122 1.00 21.17 204 LEU B CA 1
ATOM 4464 C C . LEU F 2 204 ? 0.798 44.970 50.891 1.00 20.89 204 LEU B C 1
ATOM 4465 O O . LEU F 2 204 ? 0.307 43.844 50.780 1.00 22.71 204 LEU B O 1
ATOM 4470 N N . ILE F 2 205 ? 1.554 45.533 49.955 1.00 19.98 205 ILE B N 1
ATOM 4471 C CA . ILE F 2 205 ? 1.904 44.856 48.712 1.00 20.76 205 ILE B CA 1
ATOM 4472 C C . ILE F 2 205 ? 3.343 44.363 48.812 1.00 23.75 205 ILE B C 1
ATOM 4473 O O . ILE F 2 205 ? 4.258 45.143 49.108 1.00 20.39 205 ILE B O 1
ATOM 4478 N N . ARG F 2 206 ? 3.535 43.069 48.573 1.00 21.87 206 ARG B N 1
ATOM 4479 C CA . ARG F 2 206 ? 4.856 42.459 48.659 1.00 23.25 206 ARG B CA 1
ATOM 4480 C C . ARG F 2 206 ? 5.240 41.712 47.389 1.00 24.13 206 ARG B C 1
ATOM 4481 O O . ARG F 2 206 ? 4.667 40.665 47.085 1.00 24.63 206 ARG B O 1
ATOM 4489 N N . PHE F 2 207 ? 6.206 42.246 46.649 1.00 22.03 207 PHE B N 1
ATOM 4490 C CA . PHE F 2 207 ? 6.659 41.583 45.436 1.00 22.42 207 PHE B CA 1
ATOM 4491 C C . PHE F 2 207 ? 7.790 40.644 45.779 1.00 25.58 207 PHE B C 1
ATOM 4492 O O . PHE F 2 207 ? 8.758 41.050 46.423 1.00 23.84 207 PHE B O 1
ATOM 4500 N N . GLN F 2 208 ? 7.664 39.385 45.372 1.00 23.51 208 GLN B N 1
ATOM 4501 C CA . GLN F 2 208 ? 8.735 38.437 45.610 1.00 25.58 208 GLN B CA 1
ATOM 4502 C C . GLN F 2 208 ? 9.609 38.553 44.372 1.00 26.43 208 GLN B C 1
ATOM 4503 O O . GLN F 2 208 ? 9.158 38.304 43.252 1.00 30.78 208 GLN B O 1
ATOM 4509 N N . VAL F 2 209 ? 10.857 38.949 44.582 1.00 24.68 209 VAL B N 1
ATOM 4510 C CA . VAL F 2 209 ? 11.802 39.152 43.496 1.00 25.05 209 VAL B CA 1
ATOM 4511 C C . VAL F 2 209 ? 13.070 38.385 43.801 1.00 27.35 209 VAL B C 1
ATOM 4512 O O . VAL F 2 209 ? 13.684 38.588 44.845 1.00 24.47 209 VAL B O 1
ATOM 4516 N N . ILE F 2 210 ? 13.460 37.497 42.891 1.00 29.08 210 ILE B N 1
ATOM 4517 C CA . ILE F 2 210 ? 14.661 36.703 43.100 1.00 31.19 210 ILE B CA 1
ATOM 4518 C C . ILE F 2 210 ? 15.628 36.859 41.936 1.00 30.90 210 ILE B C 1
ATOM 4519 O O . ILE F 2 210 ? 15.240 36.765 40.771 1.00 29.44 210 ILE B O 1
ATOM 4524 N N . ASP F 2 211 ? 16.886 37.125 42.270 1.00 32.95 211 ASP B N 1
ATOM 4525 C CA . ASP F 2 211 ? 17.929 37.326 41.275 1.00 34.59 211 ASP B CA 1
ATOM 4526 C C . ASP F 2 211 ? 17.521 38.420 40.293 1.00 34.76 211 ASP B C 1
ATOM 4527 O O . ASP F 2 211 ? 17.705 38.294 39.080 1.00 32.18 211 ASP B O 1
ATOM 4532 N N . ARG F 2 212 ? 16.956 39.490 40.851 1.00 32.49 212 ARG B N 1
ATOM 4533 C CA . ARG F 2 212 ? 16.509 40.659 40.102 1.00 32.02 212 ARG B CA 1
ATOM 4534 C C . ARG F 2 212 ? 15.213 40.491 39.324 1.00 30.63 212 ARG B C 1
ATOM 4535 O O . ARG F 2 212 ? 14.718 41.452 38.741 1.00 29.93 212 ARG B O 1
ATOM 4543 N N . GLU F 2 213 ? 14.649 39.290 39.316 1.00 30.71 213 GLU B N 1
ATOM 4544 C CA . GLU F 2 213 ? 13.427 39.071 38.549 1.00 30.37 213 GLU B CA 1
ATOM 4545 C C . GLU F 2 213 ? 12.158 38.813 39.352 1.00 28.85 213 GLU B C 1
ATOM 4546 O O . GLU F 2 213 ? 12.185 38.231 40.437 1.00 30.80 213 GLU B O 1
ATOM 4552 N N . TYR F 2 214 ? 11.041 39.254 38.785 1.00 28.40 214 TYR B N 1
ATOM 4553 C CA . TYR F 2 214 ? 9.723 39.082 39.376 1.00 29.64 214 TYR B CA 1
ATOM 4554 C C . TYR F 2 214 ? 9.396 37.603 39.525 1.00 30.73 214 TYR B C 1
ATOM 4555 O O . TYR F 2 214 ? 9.626 36.819 38.612 1.00 31.46 214 TYR B O 1
ATOM 4564 N N . VAL F 2 215 ? 8.850 37.224 40.672 1.00 32.36 215 VAL B N 1
ATOM 4565 C CA . VAL F 2 215 ? 8.466 35.843 40.898 1.00 32.33 215 VAL B CA 1
ATOM 4566 C C . VAL F 2 215 ? 6.961 35.793 41.113 1.00 34.44 215 VAL B C 1
ATOM 4567 O O . VAL F 2 215 ? 6.250 35.025 40.460 1.00 34.04 215 VAL B O 1
ATOM 4571 N N . ASP F 2 216 ? 6.474 36.632 42.021 1.00 31.54 216 ASP B N 1
ATOM 4572 C CA . ASP F 2 216 ? 5.050 36.672 42.328 1.00 30.97 216 ASP B CA 1
ATOM 4573 C C . ASP F 2 216 ? 4.784 37.898 43.187 1.00 31.07 216 ASP B C 1
ATOM 4574 O O . ASP F 2 216 ? 5.709 38.644 43.524 1.00 27.47 216 ASP B O 1
ATOM 4579 N N . VAL F 2 217 ? 3.521 38.109 43.534 1.00 28.59 217 VAL B N 1
ATOM 4580 C CA . VAL F 2 217 ? 3.156 39.235 44.375 1.00 28.79 217 VAL B CA 1
ATOM 4581 C C . VAL F 2 217 ? 2.088 38.787 45.350 1.00 28.41 217 VAL B C 1
ATOM 4582 O O . VAL F 2 217 ? 1.293 37.893 45.052 1.00 29.71 217 VAL B O 1
ATOM 4586 N N . THR F 2 218 ? 2.089 39.405 46.522 1.00 27.47 218 THR B N 1
ATOM 4587 C CA . THR F 2 218 ? 1.121 39.109 47.563 1.00 29.19 218 THR B CA 1
ATOM 4588 C C . THR F 2 218 ? 0.565 40.449 48.033 1.00 28.60 218 THR B C 1
ATOM 4589 O O . THR F 2 218 ? 1.329 41.368 48.313 1.00 26.01 218 THR B O 1
ATOM 4593 N N . ILE F 2 219 ? -0.758 40.565 48.094 1.00 26.56 219 ILE B N 1
ATOM 4594 C CA . ILE F 2 219 ? -1.395 41.807 48.525 1.00 24.68 219 ILE B CA 1
ATOM 4595 C C . ILE F 2 219 ? -2.406 41.513 49.629 1.00 28.90 219 ILE B C 1
ATOM 4596 O O . ILE F 2 219 ? -3.3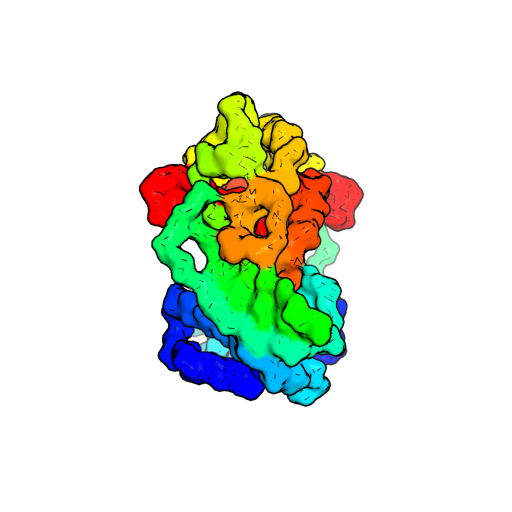49 40.750 49.435 1.00 29.93 219 ILE B O 1
ATOM 4601 N N . LYS F 2 220 ? -2.207 42.125 50.792 1.00 28.82 220 LYS B N 1
ATOM 4602 C CA . LYS F 2 220 ? -3.091 41.894 51.927 1.00 28.50 220 LYS B CA 1
ATOM 4603 C C . LYS F 2 220 ? -3.610 43.196 52.512 1.00 28.18 220 LYS B C 1
ATOM 4604 O O . LYS F 2 220 ? -2.870 44.178 52.595 1.00 24.71 220 LYS B O 1
ATOM 4610 N N . ASN F 2 221 ? -4.880 43.211 52.909 1.00 26.65 221 ASN B N 1
ATOM 4611 C CA . ASN F 2 221 ? -5.424 44.395 53.551 1.00 26.83 221 ASN B CA 1
ATOM 4612 C C . ASN F 2 221 ? -4.947 44.214 54.989 1.00 26.28 221 ASN B C 1
ATOM 4613 O O . ASN F 2 221 ? -4.559 43.111 55.372 1.00 26.05 221 ASN B O 1
ATOM 4618 N N . ILE F 2 222 ? -4.964 45.273 55.786 1.00 26.20 222 ILE B N 1
ATOM 4619 C CA . ILE F 2 222 ? -4.457 45.165 57.149 1.00 27.31 222 ILE B CA 1
ATOM 4620 C C . ILE F 2 222 ? -5.140 44.112 58.016 1.00 29.45 222 ILE B C 1
ATOM 4621 O O . ILE F 2 222 ? -4.470 43.411 58.770 1.00 30.40 222 ILE B O 1
ATOM 4626 N N . ASP F 2 223 ? -6.459 43.976 57.918 1.00 28.11 223 ASP B N 1
ATOM 4627 C CA . ASP F 2 223 ? -7.132 42.976 58.747 1.00 29.98 223 ASP B CA 1
ATOM 4628 C C . ASP F 2 223 ? -6.583 41.574 58.507 1.00 26.85 223 ASP B C 1
ATOM 4629 O O . ASP F 2 223 ? -6.308 40.842 59.457 1.00 24.07 223 ASP B O 1
ATOM 4634 N N . ASP F 2 224 ? -6.409 41.207 57.241 1.00 27.39 224 ASP B N 1
ATOM 4635 C CA . ASP F 2 224 ? -5.890 39.883 56.910 1.00 27.20 224 ASP B CA 1
ATOM 4636 C C . ASP F 2 224 ? -4.425 39.709 57.319 1.00 27.46 224 ASP B C 1
ATOM 4637 O O . ASP F 2 224 ? -4.022 38.645 57.807 1.00 25.11 224 ASP B O 1
ATOM 4642 N N . TYR F 2 225 ? -3.626 40.749 57.120 1.00 26.24 225 TYR B N 1
ATOM 4643 C CA . TYR F 2 225 ? -2.222 40.684 57.499 1.00 25.80 225 TYR B CA 1
ATOM 4644 C C . TYR F 2 225 ? -2.115 40.396 58.999 1.00 27.20 225 TYR B C 1
ATOM 4645 O O . TYR F 2 225 ? -1.331 39.539 59.432 1.00 25.48 225 TYR B O 1
ATOM 4654 N N . VAL F 2 226 ? -2.902 41.125 59.785 1.00 29.19 226 VAL B N 1
ATOM 4655 C CA . VAL F 2 226 ? -2.918 40.952 61.234 1.00 31.38 226 VAL B CA 1
ATOM 4656 C C . VAL F 2 226 ? -3.328 39.523 61.567 1.00 32.64 226 VAL B C 1
ATOM 4657 O O . VAL F 2 226 ? -2.679 38.854 62.369 1.00 35.08 226 VAL B O 1
ATOM 4661 N N . SER F 2 227 ? -4.408 39.058 60.949 1.00 32.60 227 SER B N 1
ATOM 4662 C CA . SER F 2 227 ? -4.878 37.699 61.180 1.00 35.60 227 SER B CA 1
ATOM 4663 C C . SER F 2 227 ? -3.760 36.705 60.891 1.00 35.22 227 SER B C 1
ATOM 4664 O O . SER F 2 227 ? -3.514 35.791 61.680 1.00 36.46 227 SER B O 1
ATOM 4667 N N . ASP F 2 228 ? -3.078 36.887 59.764 1.00 34.21 228 ASP B N 1
ATOM 4668 C CA . ASP F 2 228 ? -1.991 35.990 59.389 1.00 32.30 228 ASP B CA 1
ATOM 4669 C C . ASP F 2 228 ? -0.871 35.967 60.430 1.00 35.49 228 ASP B C 1
ATOM 4670 O O . ASP F 2 228 ? -0.354 34.900 60.777 1.00 36.55 228 ASP B O 1
ATOM 4675 N N . ARG F 2 229 ? -0.493 37.143 60.923 1.00 32.56 229 ARG B N 1
ATOM 4676 C CA . ARG F 2 229 ? 0.567 37.237 61.917 1.00 32.04 229 ARG B CA 1
ATOM 4677 C C . ARG F 2 229 ? 0.126 36.629 63.250 1.00 31.13 229 ARG B C 1
ATOM 4678 O O . ARG F 2 229 ? 0.930 36.015 63.956 1.00 27.92 229 ARG B O 1
ATOM 4686 N N . ILE F 2 230 ? -1.147 36.804 63.594 1.00 33.15 230 ILE B N 1
ATOM 4687 C CA . ILE F 2 230 ? -1.676 36.260 64.843 1.00 36.57 230 ILE B CA 1
ATOM 4688 C C . ILE F 2 230 ? -1.636 34.733 64.813 1.00 36.54 230 ILE B C 1
ATOM 4689 O O . ILE F 2 230 ? -1.196 34.098 65.770 1.00 37.38 230 ILE B O 1
ATOM 4694 N N . ALA F 2 231 ? -2.093 34.153 63.706 1.00 37.39 231 ALA B N 1
ATOM 4695 C CA . ALA F 2 231 ? -2.112 32.701 63.543 1.00 36.79 231 ALA B CA 1
ATOM 4696 C C . ALA F 2 231 ? -0.696 32.146 63.616 1.00 37.38 231 ALA B C 1
ATOM 4697 O O . ALA F 2 231 ? -0.449 31.123 64.253 1.00 37.86 231 ALA B O 1
ATOM 4699 N N . GLU F 2 232 ? 0.230 32.830 62.955 1.00 38.21 232 GLU B N 1
ATOM 4700 C CA . GLU F 2 232 ? 1.629 32.431 62.945 1.00 37.37 232 GLU B CA 1
ATOM 4701 C C . GLU F 2 232 ? 2.195 32.494 64.361 1.00 37.63 232 GLU B C 1
ATOM 4702 O O . GLU F 2 232 ? 2.917 31.597 64.796 1.00 37.44 232 GLU B O 1
ATOM 4708 N N . GLY F 2 233 ? 1.850 33.560 65.079 1.00 37.35 233 GLY B N 1
ATOM 4709 C CA . GLY F 2 233 ? 2.344 33.750 66.434 1.00 37.17 233 GLY B CA 1
ATOM 4710 C C . GLY F 2 233 ? 1.697 32.897 67.512 1.00 38.61 233 GLY B C 1
ATOM 4711 O O . GLY F 2 233 ? 2.211 32.815 68.630 1.00 35.45 233 GLY B O 1
ATOM 4712 N N . SER F 2 234 ? 0.574 32.264 67.189 1.00 39.22 234 SER B N 1
ATOM 4713 C CA . SER F 2 234 ? -0.123 31.418 68.152 1.00 40.85 234 SER B CA 1
ATOM 4714 C C . SER F 2 234 ? 0.473 30.013 68.207 1.00 41.51 234 SER B C 1
ATOM 4715 O O . SER F 2 234 ? 0.233 29.268 69.155 1.00 42.22 234 SER B O 1
ATOM 4718 N N . LYS F 2 235 ? 1.252 29.661 67.189 1.00 44.28 235 LYS B N 1
ATOM 4719 C CA . LYS F 2 235 ? 1.889 28.351 67.110 1.00 45.73 235 LYS B CA 1
ATOM 4720 C C . LYS F 2 235 ? 2.774 28.045 68.299 1.00 46.51 235 LYS B C 1
ATOM 4721 O O . LYS F 2 235 ? 3.233 28.935 69.012 1.00 47.55 235 LYS B O 1
ATOM 4727 N N . ALA F 2 236 ? 3.031 26.760 68.503 1.00 44.79 236 ALA B N 1
ATOM 4728 C CA . ALA F 2 236 ? 3.858 26.293 69.609 1.00 43.70 236 ALA B CA 1
ATOM 4729 C C . ALA F 2 236 ? 5.086 27.160 69.886 1.00 42.74 236 ALA B C 1
ATOM 4730 O O . ALA F 2 236 ? 5.407 27.439 71.041 1.00 39.92 236 ALA B O 1
ATOM 4732 N N . ARG F 2 237 ? 5.769 27.586 68.830 1.00 43.17 237 ARG B N 1
ATOM 4733 C CA . ARG F 2 237 ? 6.971 28.393 68.992 1.00 43.10 237 ARG B CA 1
ATOM 4734 C C . ARG F 2 237 ? 6.685 29.818 69.462 1.00 41.04 237 ARG B C 1
ATOM 4735 O O . ARG F 2 237 ? 7.561 30.482 70.014 1.00 41.54 237 ARG B O 1
ATOM 4743 N N . LYS F 2 238 ? 5.459 30.285 69.245 1.00 40.37 238 LYS B N 1
ATOM 4744 C CA . LYS F 2 238 ? 5.077 31.637 69.641 1.00 36.97 238 LYS B CA 1
ATOM 4745 C C . LYS F 2 238 ? 6.018 32.658 69.015 1.00 34.75 238 LYS B C 1
ATOM 4746 O O . LYS F 2 238 ? 6.617 33.477 69.715 1.00 34.70 238 LYS B O 1
ATOM 4752 N N . PRO F 2 239 ? 6.158 32.623 67.681 1.00 32.70 239 PRO B N 1
ATOM 4753 C CA . PRO F 2 239 ? 7.034 33.547 66.952 1.00 31.45 239 PRO B CA 1
ATOM 4754 C C . PRO F 2 239 ? 6.813 34.999 67.376 1.00 28.53 239 PRO B C 1
ATOM 4755 O O . PRO F 2 239 ? 5.674 35.450 67.500 1.00 29.66 239 PRO B O 1
ATOM 4759 N N . GLY F 2 240 ? 7.905 35.719 67.604 1.00 27.41 240 GLY B N 1
ATOM 4760 C CA . GLY F 2 240 ? 7.801 37.114 67.996 1.00 29.22 240 GLY B CA 1
ATOM 4761 C C . GLY F 2 240 ? 6.930 37.347 69.213 1.00 27.97 240 GLY B C 1
ATOM 4762 O O . GLY F 2 240 ? 6.164 38.311 69.267 1.00 26.18 240 GLY B O 1
ATOM 4763 N N . PHE F 2 241 ? 7.046 36.448 70.185 1.00 27.61 241 PHE B N 1
ATOM 4764 C CA . PHE F 2 241 ? 6.296 36.532 71.427 1.00 28.15 241 PHE B CA 1
ATOM 4765 C C . PHE F 2 241 ? 4.800 36.626 71.181 1.00 26.35 241 PHE B C 1
ATOM 4766 O O . PHE F 2 241 ? 4.088 37.365 71.858 1.00 28.41 241 PHE B O 1
ATOM 4774 N N . GLY F 2 242 ? 4.337 35.857 70.200 1.00 27.57 242 GLY B N 1
ATOM 4775 C CA . GLY F 2 242 ? 2.927 35.831 69.858 1.00 27.47 242 GLY B CA 1
ATOM 4776 C C . GLY F 2 242 ? 2.475 36.819 68.800 1.00 29.29 242 GLY B C 1
ATOM 4777 O O . GLY F 2 242 ? 1.343 36.728 68.322 1.00 29.12 242 GLY B O 1
ATOM 4778 N N . THR F 2 243 ? 3.339 37.760 68.423 1.00 28.03 243 THR B N 1
ATOM 4779 C CA . THR F 2 243 ? 2.972 38.763 67.420 1.00 27.20 243 THR B CA 1
ATOM 4780 C C . THR F 2 243 ? 3.184 38.305 65.982 1.00 28.77 243 THR B C 1
ATOM 4781 O O . THR F 2 243 ? 2.717 38.954 65.046 1.00 28.32 243 THR B O 1
ATOM 4785 N N . GLY F 2 244 ? 3.899 37.200 65.801 1.00 28.70 244 GLY B N 1
ATOM 4786 C CA . GLY F 2 244 ? 4.130 36.704 64.457 1.00 28.02 244 GLY B CA 1
ATOM 4787 C C . GLY F 2 244 ? 5.157 37.525 63.703 1.00 25.89 244 GLY B C 1
ATOM 4788 O O . GLY F 2 244 ? 5.478 37.231 62.548 1.00 23.31 244 GLY B O 1
ATOM 4789 N N . LEU F 2 245 ? 5.661 38.576 64.343 1.00 25.66 245 LEU B N 1
ATOM 4790 C CA . LEU F 2 245 ? 6.678 39.408 63.708 1.00 25.23 245 LEU B CA 1
ATOM 4791 C C . LEU F 2 245 ? 8.031 38.919 64.203 1.00 25.50 245 LEU B C 1
ATOM 4792 O O . LEU F 2 245 ? 8.127 38.286 65.252 1.00 26.46 245 LEU B O 1
ATOM 4797 N N . ASN F 2 246 ? 9.078 39.200 63.440 1.00 25.50 246 ASN B N 1
ATOM 4798 C CA . ASN F 2 246 ? 10.419 38.798 63.828 1.00 24.26 246 ASN B CA 1
ATOM 4799 C C . ASN F 2 246 ? 11.097 40.000 64.477 1.00 25.40 246 ASN B C 1
ATOM 4800 O O . ASN F 2 246 ? 11.336 41.018 63.826 1.00 25.93 246 ASN B O 1
ATOM 4805 N N . TRP F 2 247 ? 11.390 39.875 65.767 1.00 21.35 247 TRP B N 1
ATOM 4806 C CA . TRP F 2 247 ? 12.016 40.953 66.528 1.00 22.60 247 TRP B CA 1
ATOM 4807 C C . TRP F 2 247 ? 13.533 40.877 66.434 1.00 21.67 247 TRP B C 1
ATOM 4808 O O . TRP F 2 247 ? 14.129 39.851 66.771 1.00 23.04 247 TRP B O 1
ATOM 4819 N N . THR F 2 248 ? 14.160 41.962 65.995 1.00 18.57 248 THR B N 1
ATOM 4820 C CA . THR F 2 248 ? 15.610 41.998 65.894 1.00 19.74 248 THR B CA 1
ATOM 4821 C C . THR F 2 248 ? 16.092 43.431 66.131 1.00 20.82 248 THR B C 1
ATOM 4822 O O . THR F 2 248 ? 15.394 44.218 66.773 1.00 22.28 248 THR B O 1
ATOM 4826 N N . TYR F 2 249 ? 17.269 43.791 65.639 1.00 21.73 249 TYR B N 1
ATOM 4827 C CA . TYR F 2 249 ? 17.740 45.146 65.895 1.00 24.95 249 TYR B CA 1
ATOM 4828 C C . TYR F 2 249 ? 18.090 45.959 64.664 1.00 23.31 249 TYR B C 1
ATOM 4829 O O . TYR F 2 249 ? 18.463 45.414 63.625 1.00 21.02 249 TYR B O 1
ATOM 4838 N N . ALA F 2 250 ? 17.961 47.277 64.805 1.00 24.87 250 ALA B N 1
ATOM 4839 C CA . ALA F 2 250 ? 18.270 48.212 63.731 1.00 26.24 250 ALA B CA 1
ATOM 4840 C C . ALA F 2 250 ? 19.741 48.575 63.856 1.00 29.79 250 ALA B C 1
ATOM 4841 O O . ALA F 2 250 ? 20.169 49.107 64.880 1.00 29.55 250 ALA B O 1
ATOM 4843 N N . SER F 2 251 ? 20.511 48.280 62.815 1.00 30.37 251 SER B N 1
ATOM 4844 C CA . SER F 2 251 ? 21.941 48.557 62.810 1.00 33.02 251 SER B CA 1
ATOM 4845 C C . SER F 2 251 ? 22.260 49.981 62.371 1.00 33.37 251 SER B C 1
ATOM 4846 O O . SER F 2 251 ? 23.415 50.402 62.402 1.00 34.17 251 SER B O 1
ATOM 4849 N N . GLY F 2 252 ? 21.229 50.718 61.975 1.00 33.11 252 GLY B N 1
ATOM 4850 C CA . GLY F 2 252 ? 21.418 52.072 61.479 1.00 36.47 252 GLY B CA 1
ATOM 4851 C C . GLY F 2 252 ? 22.015 53.168 62.345 1.00 37.82 252 GLY B C 1
ATOM 4852 O O . GLY F 2 252 ? 22.712 54.042 61.820 1.00 36.61 252 GLY B O 1
ATOM 4853 N N . SER F 2 253 ? 21.756 53.152 63.652 1.00 39.12 253 SER B N 1
ATOM 4854 C CA . SER F 2 253 ? 22.284 54.209 64.511 1.00 39.85 253 SER B CA 1
ATOM 4855 C C . SER F 2 253 ? 23.099 53.735 65.705 1.00 42.17 253 SER B C 1
ATOM 4856 O O . SER F 2 253 ? 23.220 52.535 65.966 1.00 42.89 253 SER B O 1
ATOM 4859 N N . LYS F 2 254 ? 23.654 54.705 66.429 1.00 41.51 254 LYS B N 1
ATOM 4860 C CA . LYS F 2 254 ? 24.462 54.432 67.609 1.00 41.15 254 LYS B CA 1
ATOM 4861 C C . LYS F 2 254 ? 23.583 53.896 68.733 1.00 40.56 254 LYS B C 1
ATOM 4862 O O . LYS F 2 254 ? 23.964 52.970 69.448 1.00 41.41 254 LYS B O 1
ATOM 4868 N N . ALA F 2 255 ? 22.399 54.476 68.881 1.00 39.56 255 ALA B N 1
ATOM 4869 C CA . ALA F 2 255 ? 21.480 54.053 69.929 1.00 38.92 255 ALA B CA 1
ATOM 4870 C C . ALA F 2 255 ? 20.926 52.653 69.680 1.00 37.54 255 ALA B C 1
ATOM 4871 O O . ALA F 2 255 ? 20.777 52.225 68.536 1.00 37.93 255 ALA B O 1
ATOM 4873 N N . LYS F 2 256 ? 20.647 51.938 70.762 1.00 35.48 256 LYS B N 1
ATOM 4874 C CA . LYS F 2 256 ? 20.068 50.612 70.655 1.00 33.21 256 LYS B CA 1
ATOM 4875 C C . LYS F 2 256 ? 18.668 50.912 70.146 1.00 31.22 256 LYS B C 1
ATOM 4876 O O . LYS F 2 256 ? 17.999 51.808 70.654 1.00 27.81 256 LYS B O 1
ATOM 4882 N N . LYS F 2 257 ? 18.224 50.172 69.144 1.00 28.71 257 LYS B N 1
ATOM 4883 C CA . LYS F 2 257 ? 16.905 50.416 68.589 1.00 27.71 257 LYS B CA 1
ATOM 4884 C C . LYS F 2 257 ? 16.373 49.105 68.049 1.00 26.42 257 LYS B C 1
ATOM 4885 O O . LYS F 2 257 ? 17.136 48.295 67.537 1.00 25.30 257 LYS B O 1
ATOM 4891 N N . MET F 2 258 ? 15.068 48.900 68.161 1.00 22.76 258 MET B N 1
ATOM 4892 C CA . MET F 2 258 ? 14.456 47.669 67.681 1.00 23.86 258 MET B CA 1
ATOM 4893 C C . MET F 2 258 ? 14.052 47.713 66.206 1.00 24.68 258 MET B C 1
ATOM 4894 O O . MET F 2 258 ? 13.749 48.776 65.661 1.00 23.99 258 MET B O 1
ATOM 4899 N N . GLN F 2 259 ? 14.061 46.545 65.566 1.00 23.05 259 GLN B N 1
ATOM 4900 C CA . GLN F 2 259 ? 13.643 46.430 64.174 1.00 22.52 259 GLN B CA 1
ATOM 4901 C C . GLN F 2 259 ? 12.713 45.232 64.112 1.00 23.35 259 GLN B C 1
ATOM 4902 O O . GLN F 2 259 ? 12.910 44.250 64.828 1.00 20.82 259 GLN B O 1
ATOM 4908 N N . PHE F 2 260 ? 11.689 45.322 63.272 1.00 24.36 260 PHE B N 1
ATOM 4909 C CA . PHE F 2 260 ? 10.737 44.236 63.121 1.00 22.56 260 PHE B CA 1
ATOM 4910 C C . PHE F 2 260 ? 10.617 43.835 61.660 1.00 22.44 260 PHE B C 1
ATOM 4911 O O . PHE F 2 260 ? 10.583 44.688 60.773 1.00 21.67 260 PHE B O 1
ATOM 4919 N N . LYS F 2 261 ? 10.579 42.533 61.410 1.00 20.66 261 LYS B N 1
ATOM 4920 C CA . LYS F 2 261 ? 10.421 42.037 60.054 1.00 20.94 261 LYS B CA 1
ATOM 4921 C C . LYS F 2 261 ? 9.068 41.338 60.012 1.00 20.30 261 LYS B C 1
ATOM 4922 O O . LYS F 2 261 ? 8.628 40.755 61.004 1.00 20.87 261 LYS B O 1
ATOM 4928 N N . GLY F 2 262 ? 8.404 41.411 58.865 1.00 21.98 262 GLY B N 1
ATOM 4929 C CA . GLY F 2 262 ? 7.103 40.792 58.724 1.00 22.08 262 GLY B CA 1
ATOM 4930 C C . GLY F 2 262 ? 6.690 40.644 57.274 1.00 21.13 262 GLY B C 1
ATOM 4931 O O . GLY F 2 262 ? 7.578 40.635 56.389 1.00 19.36 262 GLY B O 1
#

B-factor: mean 28.24, std 10.03, range [8.79, 67.93]

Secondary structure (DSSP, 8-state):
---HHHHHHHHHTTGGGS-TT-HHHHHHHHHHHHHHHHHHHTSSHHHHHHHSSTTSHHHHHHHHHHHHHTT--GGGEEEEEEEE------BTTBS-S--EEEEEEETTS-EEEEEEEEEEESSS--EEEEE-HHHHHHHHT--TTHHHHHHHHHHHHTSSTTS-HHHHHHHHHHHGGGHHHHHHHHHHS-SS---S-TTS-SEEEEEEEETTEEEEEEEEEHHHHHHHHHHHHHSTT-GGGGTSSEEEE--SSSS--EEEE-/---HHHHHHHHHTTGGGS-TT-HHHHHHHHHHHHHHHHHHHTSSHHHHHHHTSTTSHHHHHHHHHHHHHHT--GGGEEEEEEEE------BTTBS-S--EEEEEEETTS-EEEEEEEEEEESSS--EEEEE-HHHHHHHHT--SSHHHHHHHHHHHHTSSTTS-HHHHHHHHHHHGGGHHHHHHHHHHS-SS---S-TTS-SEEEEEEEETTEEEEEEEEEHHHHHHHHHHHHHSTT-GGGGT-SEEEE--SSSS--EEEE-

Nearest PDB structures (foldseek):
  1yfi-assembly2_B  TM=1.003E+00  e=8.288E-57  Moraxella sp.
  8z47-assembly1_A  TM=3.187E-01  e=7.580E+00  Bacteroides xylanisolvens XB1A
  8z43-assembly1_A  TM=2.140E-01  e=6.689E+00  Bacteroides xylanisolvens XB1A
  8z48-assembly1_D  TM=2.076E-01  e=7.121E+00  Bacteroides xylanisolvens XB1A
  1yfi-assembly2_B  TM=1.003E+00  e=1.424E-55  Moraxella sp.

Radius of gyration: 28.97 Å; Cα contacts (8 Å, |Δi|>4): 937; chains: 2; bounding box: 81×71×58 Å

Foldseek 3Di:
DCDPLNVVLCVVLVLVVDDPVPVVSNQVSLFVSVVVVVQQCQAKLVSVVVQCDPVNVASVQVSVLQCVQVVHDNVFFPMKHKDADDPPDADQFGAFQFGMWMKTAGDVRDIFIAGEHEHEEQDPKFWQDKFALVSLCVQQVNDDDLLSVLVNVCLVVQHCVVPDPVSLLVNLVVCVVRLQLSLQCSNFVHSDDDGRDNRGGQKYKYFNADPSHTDHIHIHGSVVVQVVLQVCCVPPVNAPSNNNWHWGFDPPDPHRIIIIMD/DCPPLNVVLCVVLVLVVDDLVPVPVNQVSLFVSVVVVVQQCFAKLVSVVVQCDPVNVASVQVSVQQCVQVVHDNVFFDMKHKDADDPPDADQFGAFQFGMWMKTQTPVGRIFIAGEHEHEEQDPKFWQDWFALVSLCVQLVNDDDLLSVLVNVCLVVQHCVVPDPVSLLVNLVVCVVSLQLSLQCSNFVHSDDDGRDNRGGQKYKYFNADPSHTDHIHIHGSVVVQVVLQVCCVDPVNAPSNNNWHWGFDPPDPHRIIIIMD

Solvent-accessible surface area: 25833 Å² total; per-residue (Å²): 148,85,5,128,13,1,53,110,0,2,102,82,48,16,0,90,128,20,76,142,120,82,135,51,58,11,50,102,83,9,24,126,0,0,18,68,0,0,26,18,0,0,125,46,25,119,19,0,127,98,24,26,49,114,77,35,90,24,0,66,56,0,0,43,57,0,9,163,12,21,134,32,92,45,137,80,7,95,64,4,55,29,59,83,20,124,65,78,130,96,38,88,26,28,70,24,43,9,44,0,11,0,100,0,36,34,140,97,154,51,54,45,31,0,0,0,11,18,52,38,19,54,148,184,53,36,36,12,13,67,6,52,1,71,45,0,1,112,24,2,50,10,86,117,36,86,16,14,86,16,0,64,60,4,13,70,36,48,35,22,102,75,1,48,19,106,60,57,120,91,0,24,102,46,0,87,84,48,49,103,82,0,0,16,6,0,6,5,9,92,18,108,125,24,133,26,53,60,33,15,2,8,0,5,0,40,2,59,7,73,128,38,61,23,73,60,2,70,14,71,32,11,63,64,9,5,68,46,30,28,50,49,0,50,131,110,157,89,39,16,23,4,0,0,1,67,25,38,93,4,96,70,70,215,70,96,54,0,32,0,69,3,152,85,7,138,13,0,53,108,0,3,101,83,50,18,0,89,131,22,66,144,112,85,132,49,57,10,49,101,86,9,26,133,0,1,17,68,0,0,28,18,0,0,126,48,44,120,13,0,127,84,16,31,52,123,78,41,87,22,0,69,54,0,0,52,57,0,9,162,11,20,136,35,78,46,117,60,4,71,62,4,54,29,60,84,21,125,67,71,138,92,40,89,26,27,73,26,34,9,46,0,11,0,100,0,31,21,116,114,127,60,56,46,34,0,0,0,8,17,52,39,18,58,147,185,53,37,37,11,14,69,8,54,1,70,45,0,1,109,22,3,50,11,88,115,35,88,16,14,84,16,0,73,57,4,12,71,35,49,35,20,102,82,3,46,19,107,58,60,110,89,0,27,103,44,0,86,81,50,50,100,92,0,0,16,7,0,4,4,10,83,9,108,130,25,136,30,52,59,38,15,2,7,0,5,0,38,2,60,6,71,129,36,62,23,72,60,2,68,14,71,32,10,64,65,8,5,66,48,32,28,48,47,0,50,122,108,158,88,33,17,21,4,0,0,0,60,25,39,93,2,97,71,66,214,69,96,55,0,30,0,67,3